Protein AF-A0A059FCW0-F1 (afdb_monomer)

Sequence (375 aa):
MVLSLSLTARAEMPAGTVSGFNQAVQSGDPVVIVAAAREMGATAIAHPEDPQAVAAAFEAANQLCLRGACADAVPMVTFLSQREESPPVSQAEFDVLKAFAIWSASEGDAAADDAFRAVLAANEAAQPSLLTVSAFEAFYVPATQTSDWDEITSRTGMAASHLKPVRDLVPDRWAIAELLSATADFNENRDFASYDKISDLAAWLRGKRRDEALKAPLRSLDYQAMAWRYALGAYFRSFENVSFSNVSRDGRFKYENEFDQAEERAEAILAEFPKTMSSEPPFCSGKVVKPPRPTYPSSAARRGYVGAVVLGVDFEDGEISNIEVLASIPDDTFASASVRGMKTFRWKFDEVQEEPGCTRTKKTAMIYPFEYVMR

Mean predicted aligned error: 7.22 Å

Organism: NCBI:txid1280952

Foldseek 3Di:
DDPPPPPDPQPAQPPCLVVCLVVQVVVVDLVSNLVSLLVQLVSLLVRVRHPCSLQSLVVSLQSCLLSLNNLSSQVSLVSNVPDPDHHPDDPLLSLQSNLLNQLSNVVPDPVSLVSNLVSLLVCLQPQDDSSNLSSLCVNLPVVVVDLQLVSNLSSLVSNLSSCVVVCVVVVLSNLVSQLSNLVSCCVPPVDCVSLLSLLQSLLLLVLSLQPVVSVVVSQLSNQASVFVNLQSVLQQQAAQPPPQEPDHHPHDPVCVVVVVVSNVNSVVSNVVHDHDDDPDAAAWDFDKDQQQDQDQPPVCSNHVHWTKWKWFFWFDQFATPDIDTSDIVPPPRRVVSRVVSVNPIGTDGDPDTPGPPHDRTGPRGDIDMDTGHHD

Structure (mmCIF, N/CA/C/O backbone):
data_AF-A0A059FCW0-F1
#
_entry.id   AF-A0A059FCW0-F1
#
loop_
_atom_site.group_PDB
_atom_site.id
_atom_site.type_symbol
_atom_site.label_atom_id
_atom_site.label_alt_id
_atom_site.label_comp_id
_atom_site.label_asym_id
_atom_site.label_entity_id
_atom_site.label_seq_id
_atom_site.pdbx_PDB_ins_code
_atom_site.Cartn_x
_atom_site.Cartn_y
_atom_site.Cartn_z
_atom_site.occupancy
_atom_site.B_iso_or_equiv
_atom_site.auth_seq_id
_atom_site.auth_comp_id
_atom_site.auth_asym_id
_atom_site.auth_atom_id
_atom_site.pdbx_PDB_model_num
ATOM 1 N N . MET A 1 1 ? -31.540 -0.651 67.654 1.00 36.47 1 MET A N 1
ATOM 2 C CA . MET A 1 1 ? -31.834 -0.708 66.209 1.00 36.47 1 MET A CA 1
ATOM 3 C C . MET A 1 1 ? -30.490 -0.645 65.502 1.00 36.47 1 MET A C 1
ATOM 5 O O . MET A 1 1 ? -29.909 0.425 65.416 1.00 36.47 1 MET A O 1
ATOM 9 N N . VAL A 1 2 ? -29.907 -1.804 65.192 1.00 32.84 2 VAL A N 1
ATOM 10 C CA . VAL A 1 2 ? -28.593 -1.889 64.539 1.00 32.84 2 VAL A CA 1
ATOM 11 C C . VAL A 1 2 ? -28.857 -1.856 63.039 1.00 32.84 2 VAL A C 1
ATOM 13 O O . VAL A 1 2 ? -29.499 -2.757 62.510 1.00 32.84 2 VAL A O 1
ATOM 16 N N . LEU A 1 3 ? -28.434 -0.776 62.385 1.00 36.59 3 LEU A N 1
ATOM 17 C CA . LEU A 1 3 ? -28.380 -0.678 60.931 1.00 36.59 3 LEU A CA 1
ATOM 18 C C . LEU A 1 3 ? -27.294 -1.642 60.443 1.00 36.59 3 LEU A C 1
ATOM 20 O O . LEU A 1 3 ? -26.105 -1.342 60.522 1.00 36.59 3 LEU A O 1
ATOM 24 N N . SER A 1 4 ? -27.705 -2.821 59.980 1.00 35.31 4 SER A N 1
ATOM 25 C CA . SER A 1 4 ? -26.858 -3.693 59.174 1.00 35.31 4 SER A CA 1
ATOM 26 C C . SER A 1 4 ? -26.594 -2.998 57.840 1.00 35.31 4 SER A C 1
ATOM 28 O O . SER A 1 4 ? -27.442 -2.999 56.953 1.00 35.31 4 SER A O 1
ATOM 30 N N . LEU A 1 5 ? -25.416 -2.386 57.715 1.00 40.06 5 LEU A N 1
ATOM 31 C CA . LEU A 1 5 ? -24.818 -2.041 56.429 1.00 40.06 5 LEU A CA 1
ATOM 32 C C . LEU A 1 5 ? -24.521 -3.353 55.699 1.00 40.06 5 LEU A C 1
ATOM 34 O O . LEU A 1 5 ? -23.510 -4.009 55.942 1.00 40.06 5 LEU A O 1
ATOM 38 N N . SER A 1 6 ? -25.446 -3.771 54.844 1.00 38.97 6 SER A N 1
ATOM 39 C CA . SER A 1 6 ? -25.208 -4.797 53.839 1.00 38.97 6 SER A CA 1
ATOM 40 C C . SER A 1 6 ? -24.152 -4.272 52.867 1.00 38.97 6 SER A C 1
ATOM 42 O O . SER A 1 6 ? -24.462 -3.476 51.983 1.00 38.97 6 SER A O 1
ATOM 44 N N . LEU A 1 7 ? -22.899 -4.693 53.057 1.00 42.34 7 LEU A N 1
ATOM 45 C CA . LEU A 1 7 ? -21.877 -4.664 52.014 1.00 42.34 7 LEU A CA 1
ATOM 46 C C . LEU A 1 7 ? -22.425 -5.477 50.838 1.00 42.34 7 LEU A C 1
ATOM 48 O O . LEU A 1 7 ? -22.523 -6.700 50.915 1.00 42.34 7 LEU A O 1
ATOM 52 N N . THR A 1 8 ? -22.844 -4.797 49.775 1.00 45.28 8 THR A N 1
ATOM 53 C CA . THR A 1 8 ? -23.119 -5.435 48.489 1.00 45.28 8 THR A CA 1
ATOM 54 C C . THR A 1 8 ? -21.842 -6.134 48.044 1.00 45.28 8 THR A C 1
ATOM 56 O O . THR A 1 8 ? -20.828 -5.475 47.809 1.00 45.28 8 THR A O 1
ATOM 59 N N . ALA A 1 9 ? -21.872 -7.466 47.985 1.00 48.12 9 ALA A N 1
ATOM 60 C CA . ALA A 1 9 ? -20.806 -8.248 47.380 1.00 48.12 9 ALA A CA 1
ATOM 61 C C . ALA A 1 9 ? -20.615 -7.747 45.940 1.00 48.12 9 ALA A C 1
ATOM 63 O O . ALA A 1 9 ? -21.549 -7.809 45.140 1.00 48.12 9 ALA A O 1
ATOM 64 N N . ARG A 1 10 ? -19.439 -7.187 45.637 1.00 61.56 10 ARG A N 1
ATOM 65 C CA . ARG A 1 10 ? -19.064 -6.840 44.264 1.00 61.56 10 ARG A CA 1
ATOM 66 C C . ARG A 1 10 ? -18.944 -8.143 43.483 1.00 61.56 10 ARG A C 1
ATOM 68 O O . ARG A 1 10 ? -18.293 -9.074 43.949 1.00 61.56 10 ARG A O 1
ATOM 75 N N . ALA A 1 11 ? -19.615 -8.226 42.340 1.00 73.00 11 ALA A N 1
ATOM 76 C CA . ALA A 1 11 ? -19.433 -9.341 41.425 1.00 73.00 11 ALA A CA 1
ATOM 77 C C . ALA A 1 11 ? -18.056 -9.181 40.766 1.00 73.00 11 ALA A C 1
ATOM 79 O O . ALA A 1 11 ? -17.891 -8.335 39.893 1.00 73.00 11 ALA A O 1
ATOM 80 N N . GLU A 1 12 ? -17.073 -9.938 41.246 1.00 85.62 12 GLU A N 1
ATOM 81 C CA . GLU A 1 12 ? -15.728 -9.989 40.666 1.00 85.62 12 GLU A CA 1
ATOM 82 C C . GLU A 1 12 ? -15.734 -10.870 39.411 1.00 85.62 12 GLU A C 1
ATOM 84 O O . GLU A 1 12 ? -16.428 -11.890 39.355 1.00 85.62 12 GLU A O 1
ATOM 89 N N . MET A 1 13 ? -14.948 -10.490 38.407 1.00 90.38 13 MET A N 1
ATOM 90 C CA . MET A 1 13 ? -14.672 -11.331 37.251 1.00 90.38 13 MET A CA 1
ATOM 91 C C . MET A 1 13 ? -14.039 -12.656 37.716 1.00 90.38 13 MET A C 1
ATOM 93 O O . MET A 1 13 ? -13.216 -12.661 38.637 1.00 90.38 13 MET A O 1
ATOM 97 N N . PRO A 1 14 ? -14.356 -13.796 37.070 1.00 92.19 14 PRO A N 1
ATOM 98 C CA . PRO A 1 14 ? -13.742 -15.079 37.378 1.00 92.19 14 PRO A CA 1
ATOM 99 C C . PRO A 1 14 ? -12.214 -15.002 37.427 1.00 92.19 14 PRO A C 1
ATOM 101 O O . PRO A 1 14 ? -11.558 -14.506 36.499 1.00 92.19 14 PRO A O 1
ATOM 104 N N . ALA A 1 15 ? -11.649 -15.542 38.509 1.00 84.94 15 ALA A N 1
ATOM 105 C CA . ALA A 1 15 ? -10.209 -15.628 38.689 1.00 84.94 15 ALA A CA 1
ATOM 106 C C . ALA A 1 15 ? -9.572 -16.352 37.494 1.00 84.94 15 ALA A C 1
ATOM 108 O O . ALA A 1 15 ? -9.984 -17.447 37.118 1.00 84.94 15 ALA A O 1
ATOM 109 N N . GLY A 1 16 ? -8.556 -15.728 36.903 1.00 87.69 16 GLY A N 1
ATOM 110 C CA . GLY A 1 16 ? -7.834 -16.280 35.761 1.00 87.69 16 GLY A CA 1
ATOM 111 C C . GLY A 1 16 ? -8.263 -15.752 34.390 1.00 87.69 16 GLY A C 1
ATOM 112 O O . GLY A 1 16 ? -7.542 -16.005 33.430 1.00 87.69 16 GLY A O 1
ATOM 113 N N . THR A 1 17 ? -9.344 -14.965 34.287 1.00 92.44 17 THR A N 1
ATOM 114 C CA . THR A 1 17 ? -9.797 -14.376 33.006 1.00 92.44 17 THR A CA 1
ATOM 115 C C . THR A 1 17 ? -8.676 -13.584 32.319 1.00 92.44 17 THR A C 1
ATOM 117 O O . THR A 1 17 ? -8.277 -13.890 31.196 1.00 92.44 17 THR A O 1
ATOM 120 N N . VAL A 1 18 ? -8.086 -12.615 33.030 1.00 91.81 18 VAL A N 1
ATOM 121 C CA . VAL A 1 18 ? -6.998 -11.775 32.495 1.00 91.81 18 VAL A CA 1
ATOM 122 C C . VAL A 1 18 ? -5.726 -12.586 32.238 1.00 91.81 18 VAL A C 1
ATOM 124 O O . VAL A 1 18 ? -5.052 -12.386 31.231 1.00 91.81 18 VAL A O 1
ATOM 127 N N . SER A 1 19 ? -5.381 -13.538 33.112 1.00 93.38 19 SER A N 1
ATOM 128 C CA . SER A 1 19 ? -4.183 -14.359 32.901 1.00 93.38 19 SER A CA 1
ATOM 129 C C . SER A 1 19 ? -4.329 -15.315 31.717 1.00 93.38 19 SER A C 1
ATOM 131 O O . SER A 1 19 ? -3.353 -15.531 31.006 1.00 93.38 19 SER A O 1
ATOM 133 N N . GLY A 1 20 ? -5.527 -15.862 31.487 1.00 94.06 20 GLY A N 1
ATOM 134 C CA . GLY A 1 20 ? -5.831 -16.706 30.331 1.00 94.06 20 GLY A CA 1
ATOM 135 C C . GLY A 1 20 ? -5.723 -15.922 29.026 1.00 94.06 20 GLY A C 1
ATOM 136 O O . GLY A 1 20 ? -5.062 -16.368 28.089 1.00 94.06 20 GLY A O 1
ATOM 137 N N . PHE A 1 21 ? -6.256 -14.700 29.000 1.00 96.31 21 PHE A N 1
ATOM 138 C CA . PHE A 1 21 ? -6.061 -13.788 27.876 1.00 96.31 21 PHE A CA 1
ATOM 139 C C . PHE A 1 21 ? -4.581 -13.451 27.640 1.00 96.31 21 PHE A C 1
ATOM 141 O O . PHE A 1 21 ? -4.096 -13.550 26.515 1.00 96.31 21 PHE A O 1
ATOM 148 N N . ASN A 1 22 ? -3.820 -13.135 28.690 1.00 95.31 22 ASN A N 1
ATOM 149 C CA . ASN A 1 22 ? -2.388 -12.852 28.557 1.00 95.31 22 ASN A CA 1
ATOM 150 C C . ASN A 1 22 ? -1.599 -14.060 28.024 1.00 95.31 22 ASN A C 1
ATOM 152 O O . ASN A 1 22 ? -0.684 -13.882 27.222 1.00 95.31 22 ASN A O 1
ATOM 156 N N . GLN A 1 23 ? -1.959 -15.286 28.418 1.00 96.69 23 GLN A N 1
ATOM 157 C CA . GLN A 1 23 ? -1.376 -16.510 27.852 1.00 96.69 23 GLN A CA 1
ATOM 158 C C . GLN A 1 23 ? -1.7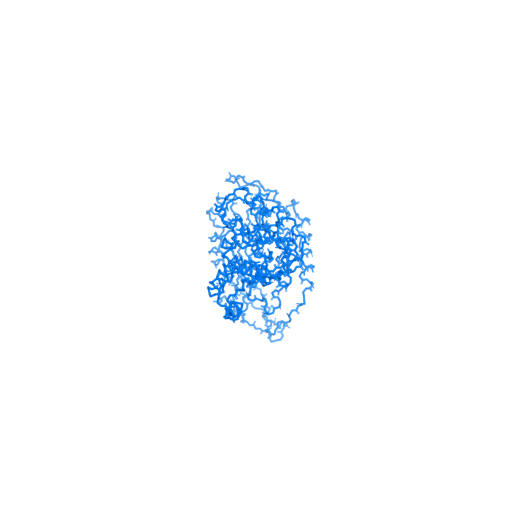13 -16.664 26.365 1.00 96.69 23 GLN A C 1
ATOM 160 O O . GLN A 1 23 ? -0.840 -17.022 25.574 1.00 96.69 23 GLN A O 1
ATOM 165 N N . ALA A 1 24 ? -2.946 -16.341 25.964 1.00 96.50 24 ALA A N 1
ATOM 166 C CA . ALA A 1 24 ? -3.329 -16.318 24.557 1.00 96.50 24 ALA A CA 1
ATOM 167 C C . ALA A 1 24 ? -2.489 -15.301 23.769 1.00 96.50 24 ALA A C 1
ATOM 169 O O . ALA A 1 24 ? -1.920 -15.655 22.739 1.00 96.50 24 ALA A O 1
ATOM 170 N N . VAL A 1 25 ? -2.322 -14.073 24.274 1.00 94.94 25 VAL A N 1
ATOM 171 C CA . VAL A 1 25 ? -1.471 -13.046 23.642 1.00 94.94 25 VAL A CA 1
ATOM 172 C C . VAL A 1 25 ? -0.020 -13.517 23.521 1.00 94.94 25 VAL A C 1
ATOM 174 O O . VAL A 1 25 ? 0.582 -13.371 22.459 1.00 94.94 25 VAL A O 1
ATOM 177 N N . GLN A 1 26 ? 0.525 -14.151 24.562 1.00 95.50 26 GLN A N 1
ATOM 178 C CA . GLN A 1 26 ? 1.883 -14.709 24.553 1.00 95.50 26 GLN A CA 1
ATOM 179 C C . GLN A 1 26 ? 2.070 -15.855 23.552 1.00 95.50 26 GLN A C 1
ATOM 181 O O . GLN A 1 26 ? 3.187 -16.065 23.085 1.00 95.50 26 GLN A O 1
ATOM 186 N N . SER A 1 27 ? 1.005 -16.586 23.208 1.00 95.25 27 SER A N 1
ATOM 187 C CA . SER A 1 27 ? 1.077 -17.649 22.198 1.00 95.25 27 SER A CA 1
ATOM 188 C C . SER A 1 27 ? 1.350 -17.115 20.788 1.00 95.25 27 SER A C 1
ATOM 190 O O . SER A 1 27 ? 1.879 -17.841 19.951 1.00 95.25 27 SER A O 1
ATOM 192 N N . GLY A 1 28 ? 0.977 -15.858 20.518 1.00 93.75 28 GLY A N 1
ATOM 193 C CA . GLY A 1 28 ? 1.067 -15.245 19.194 1.00 93.75 28 GLY A CA 1
ATOM 194 C C . GLY A 1 28 ? 0.069 -15.786 18.162 1.00 93.75 28 GLY A C 1
ATOM 195 O O . GLY A 1 28 ? 0.063 -15.287 17.040 1.00 93.75 28 GLY A O 1
ATOM 196 N N . ASP A 1 29 ? -0.781 -16.760 18.508 1.00 96.44 29 ASP A N 1
ATOM 197 C CA . ASP A 1 29 ? -1.768 -17.340 17.593 1.00 96.44 29 ASP A CA 1
ATOM 198 C C . ASP A 1 29 ? -2.999 -16.417 17.466 1.00 96.44 29 ASP A C 1
ATOM 200 O O . ASP A 1 29 ? -3.739 -16.237 18.442 1.00 96.44 29 ASP A O 1
ATOM 204 N N . PRO A 1 30 ? -3.270 -15.835 16.277 1.00 94.88 30 PRO A N 1
ATOM 205 C CA . PRO A 1 30 ? -4.391 -14.918 16.094 1.00 94.88 30 PRO A CA 1
ATOM 206 C C . PRO A 1 30 ? -5.750 -15.531 16.443 1.00 94.88 30 PRO A C 1
ATOM 208 O O . PRO A 1 30 ? -6.605 -14.830 16.982 1.00 94.88 30 PRO A O 1
ATOM 211 N N . VAL A 1 31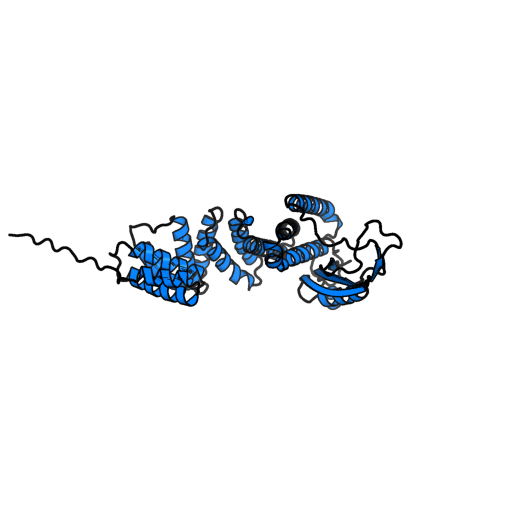 ? -5.954 -16.825 16.177 1.00 96.75 31 VAL A N 1
ATOM 212 C CA . VAL A 1 31 ? -7.230 -17.512 16.424 1.00 96.75 31 VAL A CA 1
ATOM 213 C C . VAL A 1 31 ? -7.462 -17.671 17.923 1.00 96.75 31 VAL A C 1
ATOM 215 O O . VAL A 1 31 ? -8.554 -17.379 18.416 1.00 96.75 31 VAL A O 1
ATOM 218 N N . VAL A 1 32 ? -6.424 -18.080 18.656 1.00 97.69 32 VAL A N 1
ATOM 219 C CA . VAL A 1 32 ? -6.479 -18.238 20.117 1.00 97.69 32 VAL A CA 1
ATOM 220 C C . VAL A 1 32 ? -6.700 -16.885 20.792 1.00 97.69 32 VAL A C 1
ATOM 222 O O . VAL A 1 32 ? -7.528 -16.777 21.696 1.00 97.69 32 VAL A O 1
ATOM 225 N N . ILE A 1 33 ? -6.024 -15.833 20.320 1.00 97.94 33 ILE A N 1
ATOM 226 C CA . ILE A 1 33 ? -6.184 -14.477 20.859 1.00 97.94 33 ILE A CA 1
ATOM 227 C C . ILE A 1 33 ? -7.598 -13.952 20.625 1.00 97.94 33 ILE A C 1
ATOM 229 O O . ILE A 1 33 ? -8.202 -13.417 21.549 1.00 97.94 33 ILE A O 1
ATOM 233 N N . VAL A 1 34 ? -8.151 -14.122 19.421 1.00 98.12 34 VAL A N 1
ATOM 234 C CA . VAL A 1 34 ? -9.523 -13.695 19.111 1.00 98.12 34 VAL A CA 1
ATOM 235 C C . VAL A 1 34 ? -10.537 -14.422 19.999 1.00 98.12 34 VAL A C 1
ATOM 237 O O . VAL A 1 34 ? -11.437 -13.785 20.542 1.00 98.12 34 VAL A O 1
ATOM 240 N N . ALA A 1 35 ? -10.387 -15.736 20.198 1.00 98.06 35 ALA A N 1
ATOM 241 C CA . ALA A 1 35 ? -11.266 -16.494 21.087 1.00 98.06 35 ALA A CA 1
ATOM 242 C C . ALA A 1 35 ? -11.190 -15.990 22.540 1.00 98.06 35 ALA A C 1
ATOM 244 O O . ALA A 1 35 ? -12.226 -15.706 23.144 1.00 98.06 35 ALA A O 1
ATOM 245 N N . ALA A 1 36 ? -9.977 -15.799 23.066 1.00 98.12 36 ALA A N 1
ATOM 246 C CA . ALA A 1 36 ? -9.765 -15.290 24.419 1.00 98.12 36 ALA A CA 1
ATOM 247 C C . ALA A 1 36 ? -10.260 -13.843 24.592 1.00 98.12 36 ALA A C 1
ATOM 249 O O . ALA A 1 36 ? -10.803 -13.498 25.639 1.00 98.12 36 ALA A O 1
ATOM 250 N N . ALA A 1 37 ? -10.119 -12.995 23.568 1.00 98.31 37 ALA A N 1
ATOM 251 C CA . ALA A 1 37 ? -10.634 -11.628 23.575 1.00 98.31 37 ALA A CA 1
ATOM 252 C C . ALA A 1 37 ? -12.167 -11.608 23.674 1.00 98.31 37 ALA A C 1
ATOM 254 O O . ALA A 1 37 ? -12.718 -10.875 24.493 1.00 98.31 37 ALA A O 1
ATOM 255 N N . ARG A 1 38 ? -12.868 -12.457 22.904 1.00 98.50 38 ARG A N 1
ATOM 256 C CA . ARG A 1 38 ? -14.334 -12.593 22.997 1.00 98.50 38 ARG A CA 1
ATOM 257 C C . ARG A 1 38 ? -14.770 -13.004 24.402 1.00 98.50 38 ARG A C 1
ATOM 259 O O . ARG A 1 38 ? -15.684 -12.399 24.956 1.00 98.50 38 ARG A O 1
ATOM 266 N N . GLU A 1 39 ? -14.104 -14.002 24.981 1.00 98.00 39 GLU A N 1
ATOM 267 C CA . GLU A 1 39 ? -14.403 -14.492 26.330 1.00 98.00 39 GLU A CA 1
ATOM 268 C C . GLU A 1 39 ? -14.152 -13.421 27.398 1.00 98.00 39 GLU A C 1
ATOM 270 O O . GLU A 1 39 ? -15.031 -13.151 28.220 1.00 98.00 39 GLU A O 1
ATOM 275 N N . MET A 1 40 ? -12.991 -12.759 27.361 1.00 98.19 40 MET A N 1
ATOM 276 C CA . MET A 1 40 ? -12.647 -11.695 28.304 1.00 98.19 40 MET A CA 1
ATOM 277 C C . MET A 1 40 ? -13.617 -10.515 28.202 1.00 98.19 40 MET A C 1
ATOM 279 O O . MET A 1 40 ? -14.106 -10.040 29.226 1.00 98.19 40 MET A O 1
ATOM 283 N N . GLY A 1 41 ? -13.944 -10.071 26.986 1.00 97.75 41 GLY A N 1
ATOM 284 C CA . GLY A 1 41 ? -14.883 -8.974 26.767 1.00 97.75 41 GLY A CA 1
ATOM 285 C C . GLY A 1 41 ? -16.301 -9.310 27.234 1.00 97.75 41 GLY A C 1
ATOM 286 O O . GLY A 1 41 ? -16.918 -8.513 27.937 1.00 97.75 41 GLY A O 1
ATOM 287 N N . ALA A 1 42 ? -16.805 -10.510 26.927 1.00 98.00 42 ALA A N 1
ATOM 288 C CA . ALA A 1 42 ? -18.105 -10.969 27.423 1.00 98.00 42 ALA A CA 1
ATOM 289 C C . ALA A 1 42 ? -18.136 -11.051 28.958 1.00 98.00 42 ALA A C 1
ATOM 291 O O . ALA A 1 42 ? -19.113 -10.650 29.592 1.00 98.00 42 ALA A O 1
ATOM 292 N N . THR A 1 43 ? -17.042 -11.518 29.561 1.00 97.56 43 THR A N 1
ATOM 293 C CA . THR A 1 43 ? -16.894 -11.609 31.016 1.00 97.56 43 THR A CA 1
ATOM 294 C C . THR A 1 43 ? -16.883 -10.231 31.671 1.00 97.56 43 THR A C 1
ATOM 296 O O . THR A 1 43 ? -17.573 -10.035 32.670 1.00 97.56 43 THR A O 1
ATOM 299 N N . ALA A 1 44 ? -16.162 -9.270 31.091 1.00 96.44 44 ALA A N 1
ATOM 300 C CA . ALA A 1 44 ? -16.122 -7.891 31.562 1.00 96.44 44 ALA A CA 1
ATOM 301 C C . ALA A 1 44 ? -17.509 -7.227 31.529 1.00 96.44 44 ALA A C 1
ATOM 303 O O . ALA A 1 44 ? -17.923 -6.607 32.505 1.00 96.44 44 ALA A O 1
ATOM 304 N N . ILE A 1 45 ? -18.270 -7.428 30.447 1.00 96.62 45 ILE A N 1
ATOM 305 C CA . ILE A 1 45 ? -19.648 -6.924 30.319 1.00 96.62 45 ILE A CA 1
ATOM 306 C C . ILE A 1 45 ? -20.571 -7.548 31.378 1.00 96.62 45 ILE A C 1
ATOM 308 O O . ILE A 1 45 ? -21.438 -6.866 31.923 1.00 96.62 45 ILE A O 1
ATOM 312 N N . ALA A 1 46 ? -20.389 -8.836 31.688 1.00 96.75 46 ALA A N 1
ATOM 313 C CA . ALA A 1 46 ? -21.185 -9.540 32.692 1.00 96.75 46 ALA A CA 1
ATOM 314 C C . ALA A 1 46 ? -20.855 -9.136 34.144 1.00 96.75 46 ALA A C 1
ATOM 316 O O . ALA A 1 46 ? -21.681 -9.353 35.031 1.00 96.75 46 ALA A O 1
ATOM 317 N N . HIS A 1 47 ? -19.684 -8.536 34.391 1.00 95.50 47 HIS A N 1
ATOM 318 C CA . HIS A 1 47 ? -19.205 -8.144 35.723 1.00 95.50 47 HIS A CA 1
ATOM 319 C C . HIS A 1 47 ? -18.832 -6.649 35.757 1.00 95.50 47 HIS A C 1
ATOM 321 O O . HIS A 1 47 ? -17.685 -6.299 36.022 1.00 95.50 47 HIS A O 1
ATOM 327 N N . PRO A 1 48 ? -19.790 -5.733 35.511 1.00 93.62 48 PRO A N 1
ATOM 328 C CA . PRO A 1 48 ? -19.509 -4.307 35.306 1.00 93.62 48 PRO A CA 1
ATOM 329 C C . PRO A 1 48 ? -19.017 -3.566 36.563 1.00 93.62 48 PRO A C 1
ATOM 331 O O . PRO A 1 48 ? -18.545 -2.433 36.471 1.00 93.62 48 PRO A O 1
ATOM 334 N N . GLU A 1 49 ? -19.167 -4.174 37.741 1.00 92.00 49 GLU A N 1
ATOM 335 C CA . GLU A 1 49 ? -18.709 -3.637 39.029 1.00 92.00 49 GLU A CA 1
ATOM 336 C C . GLU A 1 49 ? -17.264 -4.043 39.362 1.00 92.00 49 GLU A C 1
ATOM 338 O O . GLU A 1 49 ? -16.705 -3.563 40.354 1.00 92.00 49 GLU A O 1
ATOM 343 N N . ASP A 1 50 ? -16.662 -4.935 38.566 1.00 91.56 50 ASP A N 1
ATOM 344 C CA . ASP A 1 50 ? -15.264 -5.313 38.726 1.00 91.56 50 ASP A CA 1
ATOM 345 C C . ASP A 1 50 ? -14.349 -4.139 38.318 1.00 91.56 50 ASP A C 1
ATOM 347 O O . ASP A 1 50 ? -14.518 -3.588 37.224 1.00 91.56 50 ASP A O 1
ATOM 351 N N . PRO A 1 51 ? -13.354 -3.758 39.144 1.00 89.25 51 PRO A N 1
ATOM 352 C CA . PRO A 1 51 ? -12.410 -2.686 38.819 1.00 89.25 51 PRO A CA 1
ATOM 353 C C . PRO A 1 51 ? -11.619 -2.883 37.515 1.00 89.25 51 PRO A C 1
ATOM 355 O O . PRO A 1 51 ? -11.055 -1.929 36.991 1.00 89.25 51 PRO A O 1
ATOM 358 N N . GLN A 1 52 ? -11.522 -4.111 37.002 1.00 90.50 52 GLN A N 1
ATOM 359 C CA . GLN A 1 52 ? -10.819 -4.440 35.763 1.00 90.50 52 GLN A CA 1
ATOM 360 C C . GLN A 1 52 ? -11.744 -4.503 34.545 1.00 90.50 52 GLN A C 1
ATOM 362 O O . GLN A 1 52 ? -11.238 -4.577 33.427 1.00 90.50 52 GLN A O 1
ATOM 367 N N . ALA A 1 53 ? -13.070 -4.446 34.715 1.00 93.56 53 ALA A N 1
ATOM 368 C CA . ALA A 1 53 ? -14.018 -4.651 33.620 1.00 93.56 53 ALA A CA 1
ATOM 369 C C . ALA A 1 53 ? -13.827 -3.649 32.470 1.00 93.56 53 ALA A C 1
ATOM 371 O O . ALA A 1 53 ? -13.828 -4.039 31.305 1.00 93.56 53 ALA A O 1
ATOM 372 N N . VAL A 1 54 ? -13.605 -2.365 32.774 1.00 93.88 54 VAL A N 1
ATOM 373 C CA . VAL A 1 54 ? -13.386 -1.326 31.749 1.00 93.88 54 VAL A CA 1
ATOM 374 C C . VAL A 1 54 ? -12.102 -1.599 30.962 1.00 93.88 54 VAL A C 1
ATOM 376 O O . VAL A 1 54 ? -12.126 -1.648 29.733 1.00 93.88 54 VAL A O 1
ATOM 379 N N . ALA A 1 55 ? -10.987 -1.847 31.651 1.00 92.88 55 ALA A N 1
ATOM 380 C CA . ALA A 1 55 ? -9.715 -2.148 30.997 1.00 92.88 55 ALA A CA 1
ATOM 381 C C . ALA A 1 55 ? -9.774 -3.458 30.187 1.00 92.88 55 ALA A C 1
ATOM 383 O O . ALA A 1 55 ? -9.287 -3.505 29.059 1.00 92.88 55 ALA A O 1
ATOM 384 N N . ALA A 1 56 ? -10.415 -4.499 30.724 1.00 95.38 56 ALA A N 1
ATOM 385 C CA . ALA A 1 56 ? -10.580 -5.789 30.062 1.00 95.38 56 ALA A CA 1
ATOM 386 C C . ALA A 1 56 ? -11.467 -5.687 28.812 1.00 95.38 56 ALA A C 1
ATOM 388 O O . ALA A 1 56 ? -11.116 -6.229 27.767 1.00 95.38 56 ALA A O 1
ATOM 389 N N . ALA A 1 57 ? -12.586 -4.960 28.880 1.00 96.94 57 ALA A N 1
ATOM 390 C CA . ALA A 1 57 ? -13.443 -4.735 27.718 1.00 96.94 57 ALA A CA 1
ATOM 391 C C . ALA A 1 57 ? -12.721 -3.933 26.626 1.00 96.94 57 ALA A C 1
ATOM 393 O O . ALA A 1 57 ? -12.842 -4.265 25.447 1.00 96.94 57 ALA A O 1
ATOM 394 N N . PHE A 1 58 ? -11.946 -2.912 27.009 1.00 96.06 58 PHE A N 1
ATOM 395 C CA . PHE A 1 58 ? -11.145 -2.133 26.066 1.00 96.06 58 PHE A CA 1
ATOM 396 C C . PHE A 1 58 ? -10.092 -2.999 25.370 1.00 96.06 58 PHE A C 1
ATOM 398 O O . PHE A 1 58 ? -10.028 -3.027 24.142 1.00 96.06 58 PHE A O 1
ATOM 405 N N . GLU A 1 59 ? -9.301 -3.743 26.140 1.00 95.75 59 GLU A N 1
ATOM 406 C CA . GLU A 1 59 ? -8.223 -4.567 25.596 1.00 95.75 59 GLU A CA 1
ATOM 407 C C . GLU A 1 59 ? -8.765 -5.689 24.698 1.00 95.75 59 GLU A C 1
ATOM 409 O O . GLU A 1 59 ? -8.234 -5.936 23.614 1.00 95.75 59 GLU A O 1
ATOM 414 N N . ALA A 1 60 ? -9.876 -6.320 25.094 1.00 97.94 60 ALA A N 1
ATOM 415 C CA . ALA A 1 60 ? -10.574 -7.298 24.268 1.00 97.94 60 ALA A CA 1
ATOM 416 C C . ALA A 1 60 ? -11.028 -6.697 22.927 1.00 97.94 60 ALA A C 1
ATOM 418 O O . ALA A 1 60 ? -10.728 -7.257 21.870 1.00 97.94 60 ALA A O 1
ATOM 419 N N . ALA A 1 61 ? -11.698 -5.541 22.958 1.00 98.19 61 ALA A N 1
ATOM 420 C CA . ALA A 1 61 ? -12.153 -4.842 21.759 1.00 98.19 61 ALA A CA 1
ATOM 421 C C . ALA A 1 61 ? -10.984 -4.475 20.834 1.00 98.19 61 ALA A C 1
ATOM 423 O O . ALA A 1 61 ? -11.034 -4.731 19.629 1.00 98.19 61 ALA A O 1
ATOM 424 N N . ASN A 1 62 ? -9.905 -3.934 21.404 1.00 97.00 62 ASN A N 1
ATOM 425 C CA . ASN A 1 62 ? -8.705 -3.561 20.668 1.00 97.00 62 ASN A CA 1
ATOM 426 C C . ASN A 1 62 ? -8.075 -4.777 19.967 1.00 97.00 62 ASN A C 1
ATOM 428 O O . ASN A 1 62 ? -7.845 -4.746 18.757 1.00 97.00 62 ASN A O 1
ATOM 432 N N . GLN A 1 63 ? -7.863 -5.892 20.678 1.00 97.25 63 GLN A N 1
ATOM 433 C CA . GLN A 1 63 ? -7.264 -7.084 20.067 1.00 97.25 63 GLN A CA 1
ATOM 434 C C . GLN A 1 63 ? -8.146 -7.723 18.984 1.00 97.25 63 GLN A C 1
ATOM 436 O O . GLN A 1 63 ? -7.592 -8.280 18.029 1.00 97.25 63 GLN A O 1
ATOM 441 N N . LEU A 1 64 ? -9.478 -7.642 19.105 1.00 98.31 64 LEU A N 1
ATOM 442 C CA . LEU A 1 64 ? -10.408 -8.082 18.060 1.00 98.31 64 LEU A CA 1
ATOM 443 C C . LEU A 1 64 ? -10.239 -7.254 16.784 1.00 98.31 64 LEU A C 1
ATOM 445 O O . LEU A 1 64 ? -10.103 -7.820 15.697 1.00 98.31 64 LEU A O 1
ATOM 449 N N . CYS A 1 65 ? -10.172 -5.928 16.912 1.00 97.75 65 CYS A N 1
ATOM 450 C CA . CYS A 1 65 ? -9.997 -5.040 15.766 1.00 97.75 65 CYS A CA 1
ATOM 451 C C . CYS A 1 65 ? -8.634 -5.204 15.088 1.00 97.75 65 CYS A C 1
ATOM 453 O O . CYS A 1 65 ? -8.576 -5.335 13.866 1.00 97.75 65 CYS A O 1
ATOM 455 N N . LEU A 1 66 ? -7.554 -5.338 15.864 1.00 96.38 66 LEU A N 1
ATOM 456 C CA . LEU A 1 66 ? -6.203 -5.598 15.343 1.00 96.38 66 LEU A CA 1
ATOM 457 C C . LEU A 1 66 ? -6.071 -6.931 14.576 1.00 96.38 66 LEU A C 1
ATOM 459 O O . LEU A 1 66 ? -5.075 -7.146 13.890 1.00 96.38 66 LEU A O 1
ATOM 463 N N . ARG A 1 67 ? -7.041 -7.848 14.701 1.00 95.62 67 ARG A N 1
ATOM 464 C CA . ARG A 1 67 ? -7.024 -9.188 14.077 1.00 95.62 67 ARG A CA 1
ATOM 465 C C . ARG A 1 67 ? -8.151 -9.415 13.076 1.00 95.62 67 ARG A C 1
ATOM 467 O O . ARG A 1 67 ? -8.436 -10.558 12.730 1.00 95.62 67 ARG A O 1
ATOM 474 N N . GLY A 1 68 ? -8.800 -8.348 12.613 1.00 94.19 68 GLY A N 1
ATOM 475 C CA . GLY A 1 68 ? -9.857 -8.446 11.602 1.00 94.19 68 GLY A CA 1
ATOM 476 C C . GLY A 1 68 ? -11.178 -9.031 12.113 1.00 94.19 68 GLY A C 1
ATOM 477 O O . GLY A 1 68 ? -12.047 -9.348 11.310 1.00 94.19 68 GLY A O 1
ATOM 478 N N . ALA A 1 69 ? -11.363 -9.147 13.431 1.00 97.06 69 ALA A N 1
ATOM 479 C CA . ALA A 1 69 ? -12.618 -9.549 14.071 1.00 97.06 69 ALA A CA 1
ATOM 480 C C . ALA A 1 69 ? -13.352 -8.339 14.687 1.00 97.06 69 ALA A C 1
ATOM 482 O O . ALA A 1 69 ? -14.056 -8.469 15.684 1.00 97.06 69 ALA A O 1
ATOM 483 N N . CYS A 1 70 ? -13.161 -7.140 14.124 1.00 97.62 70 CYS A N 1
ATOM 484 C CA . CYS A 1 70 ? -13.577 -5.878 14.745 1.00 97.62 70 CYS A CA 1
ATOM 485 C C . CYS A 1 70 ? -15.100 -5.750 14.933 1.00 97.62 70 CYS A C 1
ATOM 487 O O . CYS A 1 70 ? -15.546 -5.118 15.886 1.00 97.62 70 CYS A O 1
ATOM 489 N N . ALA A 1 71 ? -15.906 -6.404 14.090 1.00 97.62 71 ALA A N 1
ATOM 490 C CA . ALA A 1 71 ? -17.359 -6.451 14.262 1.00 97.62 71 ALA A CA 1
ATOM 491 C C . ALA A 1 71 ? -17.775 -7.057 15.622 1.00 97.62 71 ALA A C 1
ATOM 493 O O . ALA A 1 71 ? -18.740 -6.609 16.240 1.00 97.62 71 ALA A O 1
ATOM 494 N N . ASP A 1 72 ? -16.999 -8.009 16.151 1.00 98.25 72 ASP A N 1
ATOM 495 C CA . ASP A 1 72 ? -17.272 -8.644 17.447 1.00 98.25 72 ASP A CA 1
ATOM 496 C C . ASP A 1 72 ? -16.978 -7.721 18.641 1.00 98.25 72 ASP A C 1
ATOM 498 O O . ASP A 1 72 ? -17.356 -8.030 19.772 1.00 98.25 72 ASP A O 1
ATOM 502 N N . ALA A 1 73 ? -16.310 -6.586 18.416 1.00 98.31 73 ALA A N 1
ATOM 503 C CA . ALA A 1 73 ? -16.009 -5.608 19.454 1.00 98.31 73 ALA A CA 1
ATOM 504 C C . ALA A 1 73 ? -17.203 -4.688 19.776 1.00 98.31 73 ALA A C 1
ATOM 506 O O . ALA A 1 73 ? -17.168 -3.984 20.788 1.00 98.31 73 ALA A O 1
ATOM 507 N N . VAL A 1 74 ? -18.279 -4.702 18.972 1.00 98.38 74 VAL A N 1
ATOM 508 C CA . VAL A 1 74 ? -19.458 -3.829 19.150 1.00 98.38 74 VAL A CA 1
ATOM 509 C C . VAL A 1 74 ? -20.050 -3.884 20.570 1.00 98.38 74 VAL A C 1
ATOM 511 O O . VAL A 1 74 ? -20.264 -2.815 21.155 1.00 98.38 74 VAL A O 1
ATOM 514 N N . PRO A 1 75 ? -20.280 -5.062 21.191 1.00 98.44 75 PRO A N 1
ATOM 515 C CA . PRO A 1 75 ? -20.797 -5.125 22.559 1.00 98.44 75 PRO A CA 1
ATOM 516 C C . PRO A 1 75 ? -19.872 -4.447 23.577 1.00 98.44 75 PRO A C 1
ATOM 518 O O . PRO A 1 75 ? -20.343 -3.794 24.505 1.00 98.44 75 PRO A O 1
ATOM 521 N N . MET A 1 76 ? -18.556 -4.552 23.382 1.00 98.19 76 MET A N 1
ATOM 522 C CA . MET A 1 76 ? -17.545 -4.015 24.294 1.00 98.19 76 MET A CA 1
ATOM 523 C C . MET A 1 76 ? -17.452 -2.493 24.181 1.00 98.19 76 MET A C 1
ATOM 525 O O . MET A 1 76 ? -17.494 -1.806 25.196 1.00 98.19 76 MET A O 1
ATOM 529 N N . VAL A 1 77 ? -17.419 -1.936 22.966 1.00 97.25 77 VAL A N 1
ATOM 530 C CA . VAL A 1 77 ? -17.413 -0.470 22.782 1.00 97.25 77 VAL A CA 1
ATOM 531 C C . VAL A 1 77 ? -18.744 0.170 23.190 1.00 97.25 77 VAL A C 1
ATOM 533 O O . VAL A 1 77 ? -18.768 1.317 23.643 1.00 97.25 77 VAL A O 1
ATOM 536 N N . THR A 1 78 ? -19.849 -0.578 23.094 1.00 97.31 78 THR A N 1
ATOM 537 C CA . THR A 1 78 ? -21.158 -0.160 23.615 1.00 97.31 78 THR A CA 1
ATOM 538 C C . THR A 1 78 ? -21.144 -0.111 25.139 1.00 97.31 78 THR A C 1
ATOM 540 O O . THR A 1 78 ? -21.542 0.902 25.709 1.00 97.31 78 THR A O 1
ATOM 543 N N . PHE A 1 79 ? -20.633 -1.161 25.790 1.00 96.62 79 PHE A N 1
ATOM 544 C CA . PHE A 1 79 ? -20.440 -1.196 27.238 1.00 96.62 79 PHE A CA 1
ATOM 545 C C . PHE A 1 79 ? -19.568 -0.030 27.716 1.00 96.62 79 PHE A C 1
ATOM 547 O O . PHE A 1 79 ? -19.991 0.729 28.581 1.00 96.62 79 PHE A O 1
ATOM 554 N N . LEU A 1 80 ? -18.403 0.176 27.097 1.00 95.81 80 LEU A N 1
ATOM 555 C CA . LEU A 1 80 ? -17.476 1.258 27.442 1.00 95.81 80 LEU A CA 1
ATOM 556 C C . LEU A 1 80 ? -18.104 2.649 27.278 1.00 95.81 80 LEU A C 1
ATOM 558 O O . LEU A 1 80 ? -17.913 3.507 28.131 1.00 95.81 80 LEU A O 1
ATOM 562 N N . SER A 1 81 ? -18.913 2.863 26.234 1.00 93.81 81 SER A N 1
ATOM 563 C CA . SER A 1 81 ? -19.590 4.150 25.993 1.00 93.81 81 SER A CA 1
ATOM 564 C C . SER A 1 81 ? -20.617 4.527 27.071 1.00 93.81 81 SER A C 1
ATOM 566 O O . SER A 1 81 ? -21.054 5.674 27.110 1.00 93.81 81 SER A O 1
ATOM 568 N N . GLN A 1 82 ? -21.053 3.574 27.897 1.00 93.00 82 GLN A N 1
ATOM 569 C CA . GLN A 1 82 ? -22.048 3.785 28.955 1.00 93.00 82 GLN A CA 1
ATOM 570 C C . GLN A 1 82 ? -21.408 4.008 30.334 1.00 93.00 82 GLN A C 1
ATOM 572 O O . GLN A 1 82 ? -22.125 4.210 31.314 1.00 93.00 82 GLN A O 1
ATOM 577 N N . ARG A 1 83 ? -20.076 3.941 30.433 1.00 88.75 83 ARG A N 1
ATOM 578 C CA . ARG A 1 83 ? -19.337 4.076 31.691 1.00 88.75 83 ARG A CA 1
ATOM 579 C C . ARG A 1 83 ? -18.910 5.522 31.916 1.00 88.75 83 ARG A C 1
ATOM 581 O O . ARG A 1 83 ? -18.525 6.218 30.985 1.00 88.75 83 ARG A O 1
ATOM 588 N N . GLU A 1 84 ? -18.946 5.950 33.176 1.00 83.31 84 GLU A N 1
ATOM 589 C CA . GLU A 1 84 ? -18.338 7.222 33.598 1.00 83.31 84 GLU A CA 1
ATOM 590 C C . GLU A 1 84 ? -16.809 7.122 33.682 1.00 83.31 84 GLU A C 1
ATOM 592 O O . GLU A 1 84 ? -16.099 8.108 33.502 1.00 83.31 84 GLU A O 1
ATOM 597 N N . GLU A 1 85 ? -16.299 5.921 33.957 1.00 81.44 85 GLU A N 1
ATOM 598 C CA . GLU A 1 85 ? -14.871 5.635 33.987 1.00 81.44 85 GLU A CA 1
ATOM 599 C C . GLU A 1 85 ? -14.305 5.611 32.564 1.00 81.44 85 GLU A C 1
ATOM 601 O O . GLU A 1 85 ? -14.731 4.813 31.726 1.00 81.44 85 GLU A O 1
ATOM 606 N N . SER A 1 86 ? -13.335 6.486 32.299 1.00 77.25 86 SER A N 1
ATOM 607 C CA . SER A 1 86 ? -12.631 6.514 31.020 1.00 77.25 86 SER A CA 1
ATOM 608 C C . SER A 1 86 ? -11.814 5.233 30.809 1.00 77.25 86 SER A C 1
ATOM 610 O O . SER A 1 86 ? -11.154 4.771 31.744 1.00 77.25 86 SER A O 1
ATOM 612 N N . PRO A 1 87 ? -11.783 4.682 29.582 1.00 78.69 87 PRO A N 1
ATOM 613 C CA . PRO A 1 87 ? -10.846 3.618 29.245 1.00 78.69 87 PRO A CA 1
ATOM 614 C C . PRO A 1 87 ? -9.391 4.098 29.414 1.00 78.69 87 PRO A C 1
ATOM 616 O O . PRO A 1 87 ? -9.136 5.305 29.412 1.00 78.69 87 PRO A O 1
ATOM 619 N N . PRO A 1 88 ? -8.413 3.180 29.531 1.00 82.19 88 PRO A N 1
ATOM 620 C CA . PRO A 1 88 ? -7.005 3.513 29.771 1.00 82.19 88 PRO A CA 1
ATOM 621 C C . PRO A 1 88 ? -6.281 4.076 28.527 1.00 82.19 88 PRO A C 1
ATOM 623 O O . PRO A 1 88 ? -5.105 3.797 28.311 1.00 82.19 88 PRO A O 1
ATOM 626 N N . VAL A 1 89 ? -6.975 4.859 27.698 1.00 86.25 89 VAL A N 1
ATOM 627 C CA . VAL A 1 89 ? -6.475 5.476 26.462 1.00 86.25 89 VAL A CA 1
ATOM 628 C C . VAL A 1 89 ? -7.046 6.880 26.279 1.00 86.25 89 VAL A C 1
ATOM 630 O O . VAL A 1 89 ? -7.947 7.306 27.000 1.00 86.25 89 VAL A O 1
ATOM 633 N N . SER A 1 90 ? -6.520 7.619 25.300 1.00 88.44 90 SER A N 1
ATOM 634 C CA . SER A 1 90 ? -7.095 8.913 24.928 1.00 88.44 90 SER A CA 1
ATOM 635 C C . SER A 1 90 ? -8.518 8.754 24.375 1.00 88.44 90 SER A C 1
ATOM 637 O O . SER A 1 90 ? -8.842 7.742 23.753 1.00 88.44 90 SER A O 1
ATOM 639 N N . GLN A 1 91 ? -9.357 9.782 24.547 1.00 89.06 91 GLN A N 1
ATOM 640 C CA . GLN A 1 91 ? -10.706 9.789 23.971 1.00 89.06 91 GLN A CA 1
ATOM 641 C C . GLN A 1 91 ? -10.671 9.591 22.450 1.00 89.06 91 GLN A C 1
ATOM 643 O O . GLN A 1 91 ? -11.463 8.825 21.919 1.00 89.06 91 GLN A O 1
ATOM 648 N N . ALA A 1 92 ? -9.705 10.214 21.770 1.00 90.31 92 ALA A N 1
ATOM 649 C CA . ALA A 1 92 ? -9.540 10.107 20.325 1.00 90.31 92 ALA A CA 1
ATOM 650 C C . ALA A 1 92 ? -9.267 8.660 19.869 1.00 90.31 92 ALA A C 1
ATOM 652 O O . ALA A 1 92 ? -9.844 8.192 18.891 1.00 90.31 92 ALA A O 1
ATOM 653 N N . GLU A 1 93 ? -8.443 7.918 20.613 1.00 91.44 93 GLU A N 1
ATOM 654 C CA . GLU A 1 93 ? -8.154 6.511 20.314 1.00 91.44 93 GLU A CA 1
ATOM 655 C C . GLU A 1 93 ? -9.364 5.604 20.578 1.00 91.44 93 GLU A C 1
ATOM 657 O O . GLU A 1 93 ? -9.652 4.698 19.793 1.00 91.44 93 GLU A O 1
ATOM 662 N N . PHE A 1 94 ? -10.131 5.886 21.635 1.00 93.75 94 PHE A N 1
ATOM 663 C CA . PHE A 1 94 ? -11.396 5.195 21.875 1.00 93.75 94 PHE A CA 1
ATOM 664 C C . PHE A 1 94 ? -12.449 5.502 20.798 1.00 93.75 94 PHE A C 1
ATOM 666 O O . PHE A 1 94 ? -13.164 4.593 20.372 1.00 93.75 94 PHE A O 1
ATOM 673 N N . ASP A 1 95 ? -12.521 6.744 20.313 1.00 95.06 95 ASP A N 1
ATOM 674 C CA . ASP A 1 95 ? -13.435 7.137 19.238 1.00 95.06 95 ASP A CA 1
ATOM 675 C C . ASP A 1 95 ? -13.126 6.367 17.945 1.00 95.06 95 ASP A C 1
ATOM 677 O O . ASP A 1 95 ? -14.049 5.859 17.303 1.00 95.06 95 ASP A O 1
ATOM 681 N N . VAL A 1 96 ? -11.839 6.190 17.610 1.00 97.06 96 VAL A N 1
ATOM 682 C CA . VAL A 1 96 ? -11.404 5.335 16.490 1.00 97.06 96 VAL A CA 1
ATOM 683 C C . VAL A 1 96 ? -11.832 3.886 16.709 1.00 97.06 96 VAL A C 1
ATOM 685 O O . VAL A 1 96 ? -12.449 3.307 15.816 1.00 97.06 96 VAL A O 1
ATOM 688 N N . LEU A 1 97 ? -11.562 3.300 17.883 1.00 97.69 97 LEU A N 1
ATOM 689 C CA . LEU A 1 97 ? -11.938 1.911 18.183 1.00 97.69 97 LEU A CA 1
ATOM 690 C C . LEU A 1 97 ? -13.446 1.686 18.022 1.00 97.69 97 LEU A C 1
ATOM 692 O O . LEU A 1 97 ? -13.885 0.720 17.396 1.00 97.69 97 LEU A O 1
ATOM 696 N N . LYS A 1 98 ? -14.242 2.598 18.581 1.00 97.62 98 LYS A N 1
ATOM 697 C CA . LYS A 1 98 ? -15.701 2.554 18.528 1.00 97.62 98 LYS A CA 1
ATOM 698 C C . LYS A 1 98 ? -16.212 2.659 17.096 1.00 97.62 98 LYS A C 1
ATOM 700 O O . LYS A 1 98 ? -17.032 1.835 16.690 1.00 97.62 98 LYS A O 1
ATOM 705 N N . ALA A 1 99 ? -15.747 3.654 16.343 1.00 98.06 99 ALA A N 1
ATOM 706 C CA . ALA A 1 99 ? -16.174 3.854 14.964 1.00 98.06 99 ALA A CA 1
ATOM 707 C C . ALA A 1 99 ? -15.767 2.672 14.076 1.00 98.06 99 ALA A C 1
ATOM 709 O O . ALA A 1 99 ? -16.581 2.199 13.287 1.00 98.06 99 ALA A O 1
ATOM 710 N N . PHE A 1 100 ? -14.562 2.131 14.272 1.00 98.31 100 PHE A N 1
ATOM 711 C CA . PHE A 1 100 ? -14.072 0.981 13.521 1.00 98.31 100 PHE A CA 1
ATOM 712 C C . PHE A 1 100 ? -14.909 -0.280 13.787 1.00 98.31 100 PHE A C 1
ATOM 714 O O . PHE A 1 100 ? -15.288 -0.977 12.843 1.00 98.31 100 PHE A O 1
ATOM 721 N N . ALA A 1 101 ? -15.265 -0.550 15.048 1.00 98.38 101 ALA A N 1
ATOM 722 C CA . ALA A 1 101 ? -16.116 -1.686 15.407 1.00 98.38 101 ALA A CA 1
ATOM 723 C C . ALA A 1 101 ? -17.517 -1.577 14.786 1.00 98.38 101 ALA A C 1
ATOM 725 O O . ALA A 1 101 ? -18.008 -2.537 14.192 1.00 98.38 101 ALA A O 1
ATOM 726 N N . ILE A 1 102 ? -18.141 -0.396 14.879 1.00 98.19 102 ILE A N 1
ATOM 727 C CA . ILE A 1 102 ? -19.474 -0.137 14.316 1.00 98.19 102 ILE A CA 1
ATOM 728 C C . ILE A 1 102 ? -19.451 -0.264 12.790 1.00 98.19 102 ILE A C 1
ATOM 730 O O . ILE A 1 102 ? -20.290 -0.965 12.230 1.00 98.19 102 ILE A O 1
ATOM 734 N N . TRP A 1 103 ? -18.478 0.361 12.123 1.00 98.12 103 TRP A N 1
ATOM 735 C CA . TRP A 1 103 ? -18.320 0.276 10.671 1.00 98.12 103 TRP A CA 1
ATOM 736 C C . TRP A 1 103 ? -18.104 -1.161 10.204 1.00 98.12 103 TRP A C 1
ATOM 738 O O . TRP A 1 103 ? -18.784 -1.619 9.287 1.00 98.12 103 TRP A O 1
ATOM 748 N N . SER A 1 104 ? -17.244 -1.913 10.893 1.00 97.31 104 SER A N 1
ATOM 749 C CA . SER A 1 104 ? -16.966 -3.314 10.561 1.00 97.31 104 SER A CA 1
ATOM 750 C C . SER A 1 104 ? -18.201 -4.213 10.675 1.00 97.31 104 SER A C 1
ATOM 752 O O . SER A 1 104 ? -18.297 -5.209 9.965 1.00 97.31 104 SER A O 1
ATOM 754 N N . ALA A 1 105 ? -19.147 -3.877 11.557 1.00 97.50 105 ALA A N 1
ATOM 755 C CA . ALA A 1 105 ? -20.402 -4.607 11.735 1.00 97.50 105 ALA A CA 1
ATOM 756 C C . ALA A 1 105 ? -21.544 -4.120 10.822 1.00 97.50 105 ALA A C 1
ATOM 758 O O . ALA A 1 105 ? -22.629 -4.693 10.850 1.00 97.50 105 ALA A O 1
ATOM 759 N N . SER A 1 106 ? -21.332 -3.054 10.044 1.00 95.31 106 SER A N 1
ATOM 760 C CA . SER A 1 106 ? -22.404 -2.345 9.333 1.00 95.31 106 SER A CA 1
ATOM 761 C C . SER A 1 106 ? -22.775 -2.920 7.961 1.00 95.31 106 SER A C 1
ATOM 763 O O . SER A 1 106 ? -23.707 -2.429 7.333 1.00 95.31 106 SER A O 1
ATOM 765 N N . GLU A 1 107 ? -22.045 -3.932 7.478 1.00 88.50 107 GLU A N 1
ATOM 766 C CA . GLU A 1 107 ? -22.254 -4.572 6.165 1.00 88.50 107 GLU A CA 1
ATOM 767 C C . GLU A 1 107 ? -22.324 -3.587 4.973 1.00 88.50 107 GLU A C 1
ATOM 769 O O . GLU A 1 107 ? -22.993 -3.848 3.974 1.00 88.50 107 GLU A O 1
ATOM 774 N N . GLY A 1 108 ? -21.600 -2.462 5.047 1.00 83.50 108 GLY A N 1
ATOM 775 C CA . GLY A 1 108 ? -21.546 -1.463 3.971 1.00 83.50 108 GLY A CA 1
ATOM 776 C C . GLY A 1 108 ? -22.626 -0.380 4.048 1.00 83.50 108 GLY A C 1
ATOM 777 O O . GLY A 1 108 ? -22.941 0.241 3.033 1.00 83.50 108 GLY A O 1
ATOM 778 N N . ASP A 1 109 ? -23.200 -0.144 5.230 1.00 94.31 109 ASP A N 1
ATOM 779 C CA . ASP A 1 109 ? -24.076 1.003 5.472 1.00 94.31 109 ASP A CA 1
ATOM 780 C C . ASP A 1 109 ? -23.344 2.338 5.242 1.00 94.31 109 ASP A C 1
ATOM 782 O O . ASP A 1 109 ? -22.272 2.592 5.796 1.00 94.31 109 ASP A O 1
ATOM 786 N N . ALA A 1 110 ? -23.954 3.220 4.446 1.00 94.44 110 ALA A N 1
ATOM 787 C CA . ALA A 1 110 ? -23.345 4.490 4.057 1.00 94.44 110 ALA A CA 1
ATOM 788 C C . ALA A 1 110 ? -23.159 5.453 5.240 1.00 94.44 110 ALA A C 1
ATOM 790 O O . ALA A 1 110 ? -22.149 6.147 5.312 1.00 94.44 110 ALA A O 1
ATOM 791 N N . ALA A 1 111 ? -24.096 5.483 6.195 1.00 96.12 111 ALA A N 1
ATOM 792 C CA . ALA A 1 111 ? -23.981 6.374 7.348 1.00 96.12 111 ALA A CA 1
ATOM 793 C C . ALA A 1 111 ? -22.864 5.916 8.299 1.00 96.12 111 ALA A C 1
ATOM 795 O O . ALA A 1 111 ? -22.152 6.750 8.862 1.00 96.12 111 ALA A O 1
ATOM 796 N N . ALA A 1 112 ? -22.685 4.603 8.461 1.00 96.31 112 ALA A N 1
ATOM 797 C CA . ALA A 1 112 ? -21.556 4.038 9.191 1.00 96.31 112 ALA A CA 1
ATOM 798 C C . ALA A 1 112 ? -20.213 4.305 8.486 1.00 96.31 112 ALA A C 1
ATOM 800 O O . ALA A 1 112 ? -19.232 4.613 9.166 1.00 96.31 112 ALA A O 1
ATOM 801 N N . ASP A 1 113 ? -20.162 4.229 7.150 1.00 96.56 113 ASP A N 1
ATOM 802 C CA . ASP A 1 113 ? -18.973 4.585 6.358 1.00 96.56 113 ASP A CA 1
ATOM 803 C C . ASP A 1 113 ? -18.593 6.061 6.523 1.00 96.56 113 ASP A C 1
ATOM 805 O O . ASP A 1 113 ? -17.453 6.361 6.883 1.00 96.56 113 ASP A O 1
ATOM 809 N N . ASP A 1 114 ? -19.557 6.974 6.382 1.00 97.12 114 ASP A N 1
ATOM 810 C CA . ASP A 1 114 ? -19.350 8.414 6.572 1.00 97.12 114 ASP A CA 1
ATOM 811 C C . ASP A 1 114 ? -18.891 8.743 7.999 1.00 97.12 114 ASP A C 1
ATOM 813 O O . ASP A 1 114 ? -17.960 9.530 8.202 1.00 97.12 114 ASP A O 1
ATOM 817 N N . ALA A 1 115 ? -19.513 8.119 9.005 1.00 97.44 115 ALA A N 1
ATOM 818 C CA . ALA A 1 115 ? -19.136 8.309 10.401 1.00 97.44 115 ALA A CA 1
ATOM 819 C C . ALA A 1 115 ? -17.703 7.830 10.672 1.00 97.44 115 ALA A C 1
ATOM 821 O O . ALA A 1 115 ? -16.941 8.515 11.359 1.00 97.44 115 ALA A O 1
ATOM 822 N N . PHE A 1 116 ? -17.310 6.682 10.118 1.00 98.12 116 PHE A N 1
ATOM 823 C CA . PHE A 1 116 ? -15.956 6.167 10.283 1.00 98.12 116 PHE A CA 1
ATOM 824 C C . PHE A 1 116 ? -14.925 7.025 9.551 1.00 98.12 116 PHE A C 1
ATOM 826 O O . PHE A 1 116 ? -13.910 7.393 10.147 1.00 98.12 116 PHE A O 1
ATOM 833 N N . ARG A 1 117 ? -15.223 7.451 8.317 1.00 97.94 117 ARG A N 1
ATOM 834 C CA . ARG A 1 117 ? -14.401 8.404 7.557 1.00 97.94 117 ARG A CA 1
ATOM 835 C C . ARG A 1 117 ? -14.155 9.685 8.348 1.00 97.94 117 ARG A C 1
ATOM 837 O O . ARG A 1 117 ? -13.016 10.135 8.436 1.00 97.94 117 ARG A O 1
ATOM 844 N N . ALA A 1 118 ? -15.199 10.254 8.952 1.00 98.00 118 ALA A N 1
ATOM 845 C CA . ALA A 1 118 ? -15.091 11.476 9.744 1.00 98.00 118 ALA A CA 1
ATOM 846 C C . ALA A 1 118 ? -14.165 11.304 10.961 1.00 98.00 118 ALA A C 1
ATOM 848 O O . ALA A 1 118 ? -13.352 12.184 11.247 1.00 98.00 118 ALA A O 1
ATOM 849 N N . VAL A 1 119 ? -14.246 10.162 11.651 1.00 98.06 119 VAL A N 1
ATOM 850 C CA . VAL A 1 119 ? -13.365 9.854 12.789 1.00 98.06 119 VAL A CA 1
ATOM 851 C C . VAL A 1 119 ? -11.917 9.658 12.342 1.00 98.06 119 VAL A C 1
ATOM 853 O O . VAL A 1 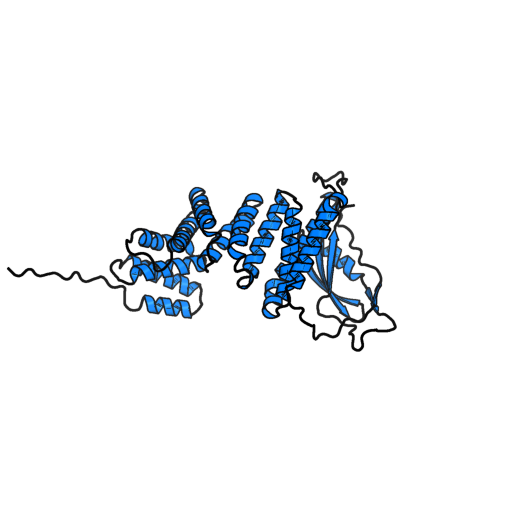119 ? -11.008 10.173 12.997 1.00 98.06 119 VAL A O 1
ATOM 856 N N . LEU A 1 120 ? -11.681 8.971 11.222 1.00 97.81 120 LEU A N 1
ATOM 857 C CA . LEU A 1 120 ? -10.338 8.820 10.662 1.00 97.81 120 LEU A CA 1
ATOM 858 C C . LEU A 1 120 ? -9.750 10.173 10.239 1.00 97.81 120 LEU A C 1
ATOM 860 O O . LEU A 1 120 ? -8.622 10.479 10.612 1.00 97.81 120 LEU A O 1
ATOM 864 N N . ALA A 1 121 ? -10.520 11.023 9.556 1.00 97.00 121 ALA A N 1
ATOM 865 C CA . ALA A 1 121 ? -10.079 12.360 9.152 1.00 97.00 121 ALA A CA 1
ATOM 866 C C . ALA A 1 121 ? -9.710 13.241 10.360 1.00 97.00 121 ALA A C 1
ATOM 868 O O . ALA A 1 121 ? -8.687 13.922 10.352 1.00 97.00 121 ALA A O 1
ATOM 869 N N . ALA A 1 122 ? -10.488 13.177 11.446 1.00 96.25 122 ALA A N 1
ATOM 870 C CA . ALA A 1 122 ? -10.175 13.890 12.686 1.00 96.25 122 ALA A CA 1
ATOM 871 C C . ALA A 1 122 ? -8.870 13.411 13.357 1.00 96.25 122 ALA A C 1
ATOM 873 O O . ALA A 1 122 ? -8.265 14.159 14.126 1.00 96.25 122 ALA A O 1
ATOM 874 N N . ASN A 1 123 ? -8.428 12.186 13.056 1.00 94.56 123 ASN A N 1
ATOM 875 C CA . ASN A 1 123 ? -7.223 11.563 13.604 1.00 94.56 123 ASN A CA 1
ATOM 876 C C . ASN A 1 123 ? -6.065 11.473 12.598 1.00 94.56 123 ASN A C 1
ATOM 878 O O . ASN A 1 123 ? -5.018 10.919 12.925 1.00 94.56 123 ASN A O 1
ATOM 882 N N . GLU A 1 124 ? -6.204 12.038 11.398 1.00 93.31 124 GLU A N 1
ATOM 883 C CA . GLU A 1 124 ? -5.197 11.926 10.338 1.00 93.31 124 GLU A CA 1
ATOM 884 C C . GLU A 1 124 ? -3.834 12.480 10.782 1.00 93.31 124 GLU A C 1
ATOM 886 O O . GLU A 1 124 ? -2.812 11.824 10.613 1.00 93.31 124 GLU A O 1
ATOM 891 N N . ALA A 1 125 ? -3.821 13.636 11.452 1.00 92.69 125 ALA A N 1
ATOM 892 C CA . ALA A 1 125 ? -2.603 14.263 11.972 1.00 92.69 125 ALA A CA 1
ATOM 893 C C . ALA A 1 125 ? -2.176 13.763 13.368 1.00 92.69 125 ALA A C 1
ATOM 895 O O . ALA A 1 125 ? -1.174 14.238 13.910 1.00 92.69 125 ALA A O 1
ATOM 896 N N . ALA A 1 126 ? -2.940 12.853 13.985 1.00 92.12 126 ALA A N 1
ATOM 897 C CA . ALA A 1 126 ? -2.594 12.292 15.287 1.00 92.12 126 ALA A CA 1
ATOM 898 C C . ALA A 1 126 ? -1.397 11.337 15.174 1.00 92.12 126 ALA A C 1
ATOM 900 O O . ALA A 1 126 ? -1.100 10.806 14.104 1.00 92.12 126 ALA A O 1
ATOM 901 N N . GLN A 1 127 ? -0.708 11.093 16.293 1.00 91.62 127 GLN A N 1
ATOM 902 C CA . GLN A 1 127 ? 0.374 10.113 16.323 1.00 91.62 127 GLN A CA 1
ATOM 903 C C . GLN A 1 127 ? -0.179 8.713 15.994 1.00 91.62 127 GLN A C 1
ATOM 905 O O . GLN A 1 127 ? -1.092 8.263 16.689 1.00 91.62 127 GLN A O 1
ATOM 910 N N . PRO A 1 128 ? 0.368 8.004 14.989 1.00 95.00 128 PRO A N 1
ATOM 911 C CA . PRO A 1 128 ? -0.128 6.680 14.630 1.00 95.00 128 PRO A CA 1
ATOM 912 C C . PRO A 1 128 ? 0.055 5.658 15.754 1.00 95.00 128 PRO A C 1
ATOM 914 O O . PRO A 1 128 ? 1.149 5.521 16.308 1.00 95.00 128 PRO A O 1
ATOM 917 N N . SER A 1 129 ? -1.007 4.909 16.052 1.00 93.12 129 SER A N 1
ATOM 918 C CA . SER A 1 129 ? -0.987 3.720 16.907 1.00 93.12 129 SER A CA 1
ATOM 919 C C . SER A 1 129 ? -1.294 2.474 16.073 1.00 93.12 129 SER A C 1
ATOM 921 O O . SER A 1 129 ? -1.764 2.568 14.941 1.00 93.12 129 SER A O 1
ATOM 923 N N . LEU A 1 130 ? -1.040 1.273 16.604 1.00 92.62 130 LEU A N 1
ATOM 924 C CA . LEU A 1 130 ? -1.371 0.036 15.878 1.00 92.62 130 LEU A CA 1
ATOM 925 C C . LEU A 1 130 ? -2.862 -0.043 15.519 1.00 92.62 130 LEU A C 1
ATOM 927 O O . LEU A 1 130 ? -3.210 -0.575 14.463 1.00 92.62 130 LEU A O 1
ATOM 931 N N . LEU A 1 131 ? -3.727 0.504 16.378 1.00 94.94 131 LEU A N 1
ATOM 932 C CA . LEU A 1 131 ? -5.161 0.570 16.134 1.00 94.94 131 LEU A CA 1
ATOM 933 C C . LEU A 1 131 ? -5.471 1.492 14.956 1.00 94.94 131 LEU A C 1
ATOM 935 O O . LEU A 1 131 ? -6.167 1.065 14.038 1.00 94.94 131 LEU A O 1
ATOM 939 N N . THR A 1 132 ? -4.950 2.724 14.954 1.00 95.69 132 THR A N 1
ATOM 940 C CA . THR A 1 132 ? -5.239 3.676 13.872 1.00 95.69 132 THR A CA 1
ATOM 941 C C . THR A 1 132 ? -4.678 3.174 12.547 1.00 95.69 132 THR A C 1
ATOM 943 O O . THR A 1 132 ? -5.401 3.166 11.558 1.00 95.69 132 THR A O 1
ATOM 946 N N . VAL A 1 133 ? -3.452 2.640 12.533 1.00 95.31 133 VAL A N 1
ATOM 947 C CA . VAL A 1 133 ? -2.853 2.008 11.345 1.00 95.31 133 VAL A CA 1
ATOM 948 C C . VAL A 1 133 ? -3.781 0.919 10.790 1.00 95.31 133 VAL A C 1
ATOM 950 O O . VAL A 1 133 ? -4.106 0.935 9.605 1.00 95.31 133 VAL A O 1
ATOM 953 N N . SER A 1 134 ? -4.259 0.009 11.647 1.00 95.75 134 SER A N 1
ATOM 954 C CA . SER A 1 134 ? -5.162 -1.077 11.236 1.00 95.75 134 SER A CA 1
ATOM 955 C C . SER A 1 134 ? -6.517 -0.555 10.749 1.00 95.75 134 SER A C 1
ATOM 957 O O . SER A 1 134 ? -7.079 -1.102 9.804 1.00 95.75 134 SER A O 1
ATOM 959 N N . ALA A 1 135 ? -7.033 0.509 11.368 1.00 97.56 135 ALA A N 1
ATOM 960 C CA . ALA A 1 135 ? -8.294 1.140 10.998 1.00 97.56 135 ALA A CA 1
ATOM 961 C C . ALA A 1 135 ? -8.215 1.802 9.611 1.00 97.56 135 ALA A C 1
ATOM 963 O O . ALA A 1 135 ? -9.079 1.554 8.772 1.00 97.56 135 ALA A O 1
ATOM 964 N N . PHE A 1 136 ? -7.158 2.576 9.332 1.00 97.25 136 PHE A N 1
ATOM 965 C CA . PHE A 1 136 ? -6.927 3.170 8.010 1.00 97.25 136 PHE A CA 1
ATOM 966 C C . PHE A 1 136 ? -6.750 2.095 6.929 1.00 97.25 136 PHE A C 1
ATOM 968 O O . PHE A 1 136 ? -7.346 2.204 5.859 1.00 97.25 136 PHE A O 1
ATOM 975 N N . GLU A 1 137 ? -5.979 1.038 7.209 1.00 95.69 137 GLU A N 1
ATOM 976 C CA . GLU A 1 137 ? -5.796 -0.088 6.284 1.00 95.69 137 GLU A CA 1
ATOM 977 C C . GLU A 1 137 ? -7.102 -0.810 5.971 1.00 95.69 137 GLU A C 1
ATOM 979 O O . GLU A 1 137 ? -7.457 -0.973 4.802 1.00 95.69 137 GLU A O 1
ATOM 984 N N . ALA A 1 138 ? -7.851 -1.191 7.005 1.00 96.06 138 ALA A N 1
ATOM 985 C CA . ALA A 1 138 ? -9.148 -1.826 6.832 1.00 96.06 138 ALA A CA 1
ATOM 986 C C . ALA A 1 138 ? -10.109 -0.937 6.033 1.00 96.06 138 ALA A C 1
ATOM 988 O O . ALA A 1 138 ? -10.888 -1.455 5.238 1.00 96.06 138 ALA A O 1
ATOM 989 N N . PHE A 1 139 ? -10.024 0.386 6.197 1.00 96.50 139 PHE A N 1
ATOM 990 C CA . PHE A 1 139 ? -10.891 1.332 5.509 1.00 96.50 139 PHE A CA 1
ATOM 991 C C . PHE A 1 139 ? -10.608 1.439 4.006 1.00 96.50 139 PHE A C 1
ATOM 993 O O . PHE A 1 139 ? -11.557 1.475 3.217 1.00 96.50 139 PHE A O 1
ATOM 1000 N N . TYR A 1 140 ? -9.336 1.482 3.584 1.00 96.06 140 TYR A N 1
ATOM 1001 C CA . TYR A 1 140 ? -9.005 1.645 2.163 1.00 96.06 140 TYR A CA 1
ATOM 1002 C C . TYR A 1 140 ? -9.003 0.330 1.374 1.00 96.06 140 TYR A C 1
ATOM 1004 O O . TYR A 1 140 ? -9.262 0.356 0.171 1.00 96.06 140 TYR A O 1
ATOM 1012 N N . VAL A 1 141 ? -8.734 -0.821 2.005 1.00 94.88 141 VAL A N 1
ATOM 1013 C CA . VAL A 1 141 ? -8.626 -2.114 1.298 1.00 94.88 141 VAL A CA 1
ATOM 1014 C C . VAL A 1 141 ? -9.879 -2.442 0.467 1.00 94.88 141 VAL A C 1
ATOM 1016 O O . VAL A 1 141 ? -9.715 -2.756 -0.714 1.00 94.88 141 VAL A O 1
ATOM 1019 N N . PRO A 1 142 ? -11.119 -2.321 0.981 1.00 93.25 142 PRO A N 1
ATOM 1020 C CA . PRO A 1 142 ? -12.317 -2.550 0.175 1.00 93.25 142 PRO A CA 1
ATOM 1021 C C . PRO A 1 142 ? -12.454 -1.588 -1.011 1.00 93.25 142 PRO A C 1
ATOM 1023 O O . PRO A 1 142 ? -12.883 -2.014 -2.080 1.00 93.25 142 PRO A O 1
ATOM 1026 N N . ALA A 1 143 ? -12.042 -0.321 -0.872 1.00 92.62 143 ALA A N 1
ATOM 1027 C CA . ALA A 1 143 ? -12.119 0.649 -1.967 1.00 92.62 143 ALA A CA 1
ATOM 1028 C C . ALA A 1 143 ? -11.252 0.230 -3.164 1.00 92.62 143 ALA A C 1
ATOM 1030 O O . ALA A 1 143 ? -11.681 0.374 -4.307 1.00 92.62 143 ALA A O 1
ATOM 1031 N N . THR A 1 144 ? -10.091 -0.393 -2.922 1.00 92.06 144 THR A N 1
ATOM 1032 C CA . THR A 1 144 ? -9.208 -0.909 -3.993 1.00 92.06 144 THR A CA 1
ATOM 1033 C C . THR A 1 144 ? -9.814 -2.043 -4.826 1.00 92.06 144 THR A C 1
ATOM 1035 O O . THR A 1 144 ? -9.292 -2.363 -5.890 1.00 92.06 144 THR A O 1
ATOM 1038 N N . GLN A 1 145 ? -10.911 -2.652 -4.365 1.00 90.62 145 GLN A N 1
ATOM 1039 C CA . GLN A 1 145 ? -11.651 -3.685 -5.103 1.00 90.62 145 GLN A CA 1
ATOM 1040 C C . GLN A 1 145 ? -12.686 -3.082 -6.067 1.00 90.62 145 GLN A C 1
ATOM 1042 O O . GLN A 1 145 ? -13.345 -3.809 -6.810 1.00 90.62 145 GLN A O 1
ATOM 1047 N N . THR A 1 146 ? -12.862 -1.762 -6.038 1.00 89.69 146 THR A N 1
ATOM 1048 C CA . THR A 1 146 ? -13.792 -1.031 -6.900 1.00 89.69 146 THR A CA 1
ATOM 1049 C C . THR A 1 146 ? -13.050 -0.412 -8.088 1.00 89.69 146 THR A C 1
ATOM 1051 O O . THR A 1 146 ? -11.829 -0.492 -8.196 1.00 89.69 146 THR A O 1
ATOM 1054 N N . SER A 1 147 ? -13.785 0.193 -9.018 1.00 89.19 147 SER A N 1
ATOM 1055 C CA . SER A 1 147 ? -13.204 1.041 -10.073 1.00 89.19 147 SER A CA 1
ATOM 1056 C C . SER A 1 147 ? -13.485 2.525 -9.825 1.00 89.19 147 SER A C 1
ATOM 1058 O O . SER A 1 147 ? -13.481 3.308 -10.769 1.00 89.19 147 SER A O 1
ATOM 1060 N N . ASP A 1 148 ? -13.780 2.885 -8.574 1.00 95.19 148 ASP A N 1
ATOM 1061 C CA . ASP A 1 148 ? -14.002 4.262 -8.146 1.00 95.19 148 ASP A CA 1
ATOM 1062 C C . ASP A 1 148 ? -12.655 4.873 -7.740 1.00 95.19 148 ASP A C 1
ATOM 1064 O O . ASP A 1 148 ? -12.156 4.675 -6.629 1.00 95.19 148 ASP A O 1
ATOM 1068 N N . TRP A 1 149 ? -12.003 5.532 -8.697 1.00 95.38 149 TRP A N 1
ATOM 1069 C CA . TRP A 1 149 ? -10.656 6.068 -8.509 1.00 95.38 149 TRP A CA 1
ATOM 1070 C C . TRP A 1 149 ? -10.619 7.228 -7.516 1.00 95.38 149 TRP A C 1
ATOM 1072 O O . TRP A 1 149 ? -9.648 7.335 -6.765 1.00 95.38 149 TRP A O 1
ATOM 1082 N N . ASP A 1 150 ? -11.668 8.048 -7.467 1.00 95.62 150 ASP A N 1
ATOM 1083 C CA . ASP A 1 150 ? -11.813 9.121 -6.483 1.00 95.62 150 ASP A CA 1
ATOM 1084 C C . ASP A 1 150 ? -11.858 8.551 -5.066 1.00 95.62 150 ASP A C 1
ATOM 1086 O O . ASP A 1 150 ? -11.128 9.000 -4.176 1.00 95.62 150 ASP A O 1
ATOM 1090 N N . GLU A 1 151 ? -12.653 7.502 -4.859 1.00 95.56 151 GLU A N 1
ATOM 1091 C CA . GLU A 1 151 ? -12.766 6.859 -3.556 1.00 95.56 151 GLU A CA 1
ATOM 1092 C C . GLU A 1 151 ? -11.464 6.154 -3.147 1.00 95.56 151 GLU A C 1
ATOM 1094 O O . GLU A 1 151 ? -11.023 6.277 -1.998 1.00 95.56 151 GLU A O 1
ATOM 1099 N N . ILE A 1 152 ? -10.791 5.467 -4.080 1.00 97.12 152 ILE A N 1
ATOM 1100 C CA . ILE A 1 152 ? -9.471 4.875 -3.817 1.00 97.12 152 ILE A CA 1
ATOM 1101 C C . ILE A 1 152 ? -8.484 5.973 -3.415 1.00 97.12 152 ILE A C 1
ATOM 1103 O O . ILE A 1 152 ? -7.813 5.837 -2.389 1.00 97.12 152 ILE A O 1
ATOM 1107 N N . THR A 1 153 ? -8.418 7.066 -4.179 1.00 97.00 153 THR A N 1
ATOM 1108 C CA . THR A 1 153 ? -7.515 8.198 -3.927 1.00 97.00 153 THR A CA 1
ATOM 1109 C C . THR A 1 153 ? -7.776 8.817 -2.562 1.00 97.0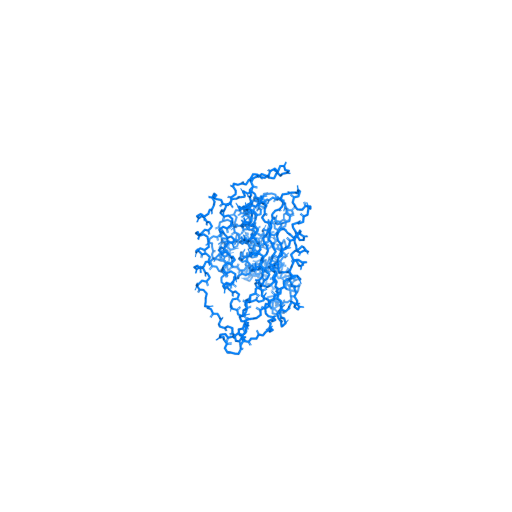0 153 THR A C 1
ATOM 1111 O O . THR A 1 153 ? -6.831 9.033 -1.799 1.00 97.00 153 THR A O 1
ATOM 1114 N N . SER A 1 154 ? -9.049 9.049 -2.230 1.00 96.38 154 SER A N 1
ATOM 1115 C CA . SER A 1 154 ? -9.476 9.630 -0.959 1.00 96.38 154 SER A CA 1
ATOM 1116 C C . SER A 1 154 ? -9.033 8.768 0.224 1.00 96.38 154 SER A C 1
ATOM 1118 O O . SER A 1 154 ? -8.285 9.240 1.085 1.00 96.38 154 SER A O 1
ATOM 1120 N N . ARG A 1 155 ? -9.410 7.482 0.253 1.00 97.50 155 ARG A N 1
ATOM 1121 C CA . ARG A 1 155 ? -9.124 6.614 1.410 1.00 97.50 155 ARG A CA 1
ATOM 1122 C C . ARG A 1 155 ? -7.637 6.307 1.569 1.00 97.50 155 ARG A C 1
ATOM 1124 O O . ARG A 1 155 ? -7.113 6.329 2.683 1.00 97.50 155 ARG A O 1
ATOM 1131 N N . THR A 1 156 ? -6.943 6.021 0.469 1.00 97.94 156 THR A N 1
ATOM 1132 C CA . THR A 1 156 ? -5.504 5.714 0.512 1.00 97.94 156 THR A CA 1
ATOM 1133 C C . THR A 1 156 ? -4.666 6.960 0.790 1.00 97.94 156 THR A C 1
ATOM 1135 O O . THR A 1 156 ? -3.672 6.861 1.503 1.00 97.94 156 THR A O 1
ATOM 1138 N N . GLY A 1 157 ? -5.097 8.139 0.327 1.00 97.38 157 GLY A N 1
ATOM 1139 C CA . GLY A 1 157 ? -4.464 9.420 0.641 1.00 97.38 157 GLY A CA 1
ATOM 1140 C C . GLY A 1 157 ? -4.528 9.755 2.132 1.00 97.38 157 GLY A C 1
ATOM 1141 O O . GLY A 1 157 ? -3.509 10.125 2.715 1.00 97.38 157 GLY A O 1
ATOM 1142 N N . MET A 1 158 ? -5.682 9.531 2.775 1.00 97.69 158 MET A N 1
ATOM 1143 C CA . MET A 1 158 ? -5.821 9.679 4.230 1.00 97.69 158 MET A CA 1
ATOM 1144 C C . MET A 1 158 ? -4.853 8.754 4.989 1.00 97.69 158 MET A C 1
ATOM 1146 O O . MET A 1 158 ? -4.158 9.188 5.907 1.00 97.69 158 MET A O 1
ATOM 1150 N N . ALA A 1 159 ? -4.755 7.486 4.576 1.00 98.06 159 ALA A N 1
ATOM 1151 C CA . ALA A 1 159 ? -3.827 6.532 5.182 1.00 98.06 159 ALA A CA 1
ATOM 1152 C C . ALA A 1 159 ? -2.356 6.926 4.956 1.00 98.06 159 ALA A C 1
ATOM 1154 O O . ALA A 1 159 ? -1.562 6.916 5.895 1.00 98.06 159 ALA A O 1
ATOM 1155 N N . ALA A 1 160 ? -1.985 7.316 3.735 1.00 97.81 160 ALA A N 1
ATOM 1156 C CA . ALA A 1 160 ? -0.629 7.745 3.404 1.00 97.81 160 ALA A CA 1
ATOM 1157 C C . ALA A 1 160 ? -0.209 8.973 4.226 1.00 97.81 160 ALA A C 1
ATOM 1159 O O . ALA A 1 160 ? 0.891 8.999 4.782 1.00 97.81 160 ALA A O 1
ATOM 1160 N N . SER A 1 161 ? -1.106 9.951 4.366 1.00 97.75 161 SER A N 1
ATOM 1161 C CA . SER A 1 161 ? -0.909 11.145 5.190 1.00 97.75 161 SER A CA 1
ATOM 1162 C C . SER A 1 161 ? -0.712 10.798 6.668 1.00 97.75 161 SER A C 1
ATOM 1164 O O . SER A 1 161 ? 0.289 11.206 7.263 1.00 97.75 161 SER A O 1
ATOM 1166 N N . HIS A 1 162 ? -1.582 9.948 7.227 1.00 97.62 162 HIS A N 1
ATOM 1167 C CA . HIS A 1 162 ? -1.479 9.494 8.614 1.00 97.62 162 HIS A CA 1
ATOM 1168 C C . HIS A 1 162 ? -0.179 8.728 8.898 1.00 97.62 162 HIS A C 1
ATOM 1170 O O . HIS A 1 162 ? 0.455 8.922 9.933 1.00 97.62 162 HIS A O 1
ATOM 1176 N N . LEU A 1 163 ? 0.266 7.877 7.969 1.00 97.56 163 LEU A N 1
ATOM 1177 C CA . LEU A 1 163 ? 1.461 7.046 8.146 1.00 97.56 163 LEU A CA 1
ATOM 1178 C C . LEU A 1 163 ? 2.770 7.786 7.837 1.00 97.56 163 LEU A C 1
ATOM 1180 O O . LEU A 1 163 ? 3.837 7.348 8.273 1.00 97.56 163 LEU A O 1
ATOM 1184 N N . LYS A 1 164 ? 2.723 8.921 7.128 1.00 96.44 164 LYS A N 1
ATOM 1185 C CA . LYS A 1 164 ? 3.913 9.673 6.698 1.00 96.44 164 LYS A CA 1
ATOM 1186 C C . LYS A 1 164 ? 4.884 10.029 7.837 1.00 96.44 164 LYS A C 1
ATOM 1188 O O . LYS A 1 164 ? 6.085 9.846 7.625 1.00 96.44 164 LYS A O 1
ATOM 1193 N N . PRO A 1 165 ? 4.451 10.479 9.035 1.00 96.06 165 PRO A N 1
ATOM 1194 C CA . PRO A 1 165 ? 5.363 10.794 10.141 1.00 96.06 165 PRO A CA 1
ATOM 1195 C C . PRO A 1 165 ? 6.135 9.581 10.677 1.00 96.06 165 PRO A C 1
ATOM 1197 O O . PRO A 1 165 ? 7.203 9.743 11.261 1.00 96.06 165 PRO A O 1
ATOM 1200 N N . VAL A 1 166 ? 5.609 8.368 10.475 1.00 95.75 166 VAL A N 1
ATOM 1201 C CA . VAL A 1 166 ? 6.189 7.099 10.947 1.00 95.75 166 VAL A CA 1
ATOM 1202 C C . VAL A 1 166 ? 6.614 6.187 9.794 1.00 95.75 166 VAL A C 1
ATOM 1204 O O . VAL A 1 166 ? 6.886 5.007 10.014 1.00 95.75 166 VAL A O 1
ATOM 1207 N N . ARG A 1 167 ? 6.724 6.715 8.566 1.00 95.19 167 ARG A N 1
ATOM 1208 C CA . ARG A 1 167 ? 7.074 5.943 7.359 1.00 95.19 167 ARG A CA 1
ATOM 1209 C C . ARG A 1 167 ? 8.391 5.177 7.472 1.00 95.19 167 ARG A C 1
ATOM 1211 O O . ARG A 1 167 ? 8.602 4.205 6.765 1.00 95.19 167 ARG A O 1
ATOM 1218 N N . ASP A 1 168 ? 9.287 5.595 8.362 1.00 93.62 168 ASP A N 1
ATOM 1219 C CA . ASP A 1 168 ? 10.545 4.889 8.608 1.00 93.62 168 ASP A CA 1
ATOM 1220 C C . ASP A 1 168 ? 10.380 3.647 9.500 1.00 93.62 168 ASP A C 1
ATOM 1222 O O . ASP A 1 168 ? 11.216 2.749 9.430 1.00 93.62 168 ASP A O 1
ATOM 1226 N N . LEU A 1 169 ? 9.314 3.584 10.306 1.00 92.81 169 LEU A N 1
ATOM 1227 C CA . LEU A 1 169 ? 8.974 2.456 11.181 1.00 92.81 169 LEU A CA 1
ATOM 1228 C C . LEU A 1 169 ? 8.063 1.432 10.488 1.00 92.81 169 LEU A C 1
ATOM 1230 O O . LEU A 1 169 ? 8.154 0.243 10.778 1.00 92.81 169 LEU A O 1
ATOM 1234 N N . VAL A 1 170 ? 7.199 1.891 9.577 1.00 93.44 170 VAL A N 1
ATOM 1235 C CA . VAL A 1 170 ? 6.250 1.061 8.807 1.00 93.44 170 VAL A CA 1
ATOM 1236 C C . VAL A 1 170 ? 6.363 1.334 7.296 1.00 93.44 170 VAL A C 1
ATOM 1238 O O . VAL A 1 170 ? 5.411 1.800 6.661 1.00 93.44 170 VAL A O 1
ATOM 1241 N N . PRO A 1 171 ? 7.551 1.109 6.704 1.00 95.50 171 PRO A N 1
ATOM 1242 C CA . PRO A 1 171 ? 7.863 1.570 5.354 1.00 95.50 171 PRO A CA 1
ATOM 1243 C C . PRO A 1 171 ? 7.010 0.935 4.259 1.00 95.50 171 PRO A C 1
ATOM 1245 O O . PRO A 1 171 ? 6.679 1.596 3.280 1.00 95.50 171 PRO A O 1
ATOM 1248 N N . ASP A 1 172 ? 6.646 -0.330 4.424 1.00 95.06 172 ASP A N 1
ATOM 1249 C CA . ASP A 1 172 ? 5.775 -1.076 3.523 1.00 95.06 172 ASP A CA 1
ATOM 1250 C C . ASP A 1 172 ? 4.347 -0.519 3.528 1.00 95.06 172 ASP A C 1
ATOM 1252 O O . ASP A 1 172 ? 3.805 -0.207 2.468 1.00 95.06 172 ASP A O 1
ATOM 1256 N N . ARG A 1 173 ? 3.766 -0.323 4.715 1.00 95.62 173 ARG A N 1
ATOM 1257 C CA . ARG A 1 173 ? 2.385 0.152 4.885 1.00 95.62 173 ARG A CA 1
ATOM 1258 C C . ARG A 1 173 ? 2.195 1.563 4.337 1.00 95.62 173 ARG A C 1
ATOM 1260 O O . ARG A 1 173 ? 1.244 1.809 3.596 1.00 95.62 173 ARG A O 1
ATOM 1267 N N . TRP A 1 174 ? 3.125 2.474 4.640 1.00 97.31 174 TRP A N 1
ATOM 1268 C CA . TRP A 1 174 ? 3.103 3.828 4.076 1.00 97.31 174 TRP A CA 1
ATOM 1269 C C . TRP A 1 174 ? 3.263 3.809 2.551 1.00 97.31 174 TRP A C 1
ATOM 1271 O O . TRP A 1 174 ? 2.471 4.433 1.847 1.00 97.31 174 TRP A O 1
ATOM 1281 N N . ALA A 1 175 ? 4.244 3.065 2.029 1.00 97.75 175 ALA A N 1
ATOM 1282 C CA . ALA A 1 175 ? 4.509 3.033 0.594 1.00 97.75 175 ALA A CA 1
ATOM 1283 C C . ALA A 1 175 ? 3.357 2.422 -0.219 1.00 97.75 175 ALA A C 1
ATOM 1285 O O . ALA A 1 175 ? 3.101 2.881 -1.330 1.00 97.75 175 ALA A O 1
ATOM 1286 N N . ILE A 1 176 ? 2.651 1.420 0.320 1.00 97.44 176 ILE A N 1
ATOM 1287 C CA . ILE A 1 176 ? 1.442 0.859 -0.303 1.00 97.44 176 ILE A CA 1
ATOM 1288 C C . ILE A 1 176 ? 0.360 1.933 -0.426 1.00 97.44 176 ILE A C 1
ATOM 1290 O O . ILE A 1 176 ? -0.171 2.134 -1.517 1.00 97.44 176 ILE A O 1
ATOM 1294 N N . ALA A 1 177 ? 0.054 2.636 0.668 1.00 97.94 177 ALA A N 1
ATOM 1295 C CA . ALA A 1 177 ? -0.970 3.677 0.670 1.00 97.94 177 ALA A CA 1
ATOM 1296 C C . ALA A 1 177 ? -0.619 4.827 -0.293 1.00 97.94 177 ALA A C 1
ATOM 1298 O O . ALA A 1 177 ? -1.462 5.241 -1.086 1.00 97.94 177 ALA A O 1
ATOM 1299 N N . GLU A 1 178 ? 0.635 5.290 -0.283 1.00 98.19 178 GLU A N 1
ATOM 1300 C CA . GLU A 1 178 ? 1.115 6.355 -1.175 1.00 98.19 178 GLU A CA 1
ATOM 1301 C C . GLU A 1 178 ? 1.053 5.932 -2.653 1.00 98.19 178 GLU A C 1
ATOM 1303 O O . GLU A 1 178 ? 0.571 6.690 -3.497 1.00 98.19 178 GLU A O 1
ATOM 1308 N N . LEU A 1 179 ? 1.487 4.706 -2.979 1.00 97.81 179 LEU A N 1
ATOM 1309 C CA . LEU A 1 179 ? 1.452 4.189 -4.349 1.00 97.81 179 LEU A CA 1
ATOM 1310 C C . LEU A 1 179 ? 0.015 4.068 -4.865 1.00 97.81 179 LEU A C 1
ATOM 1312 O O . LEU A 1 179 ? -0.271 4.478 -5.989 1.00 97.81 179 LEU A O 1
ATOM 1316 N N . LEU A 1 180 ? -0.892 3.515 -4.059 1.00 97.31 180 LEU A N 1
ATOM 1317 C CA . LEU A 1 180 ? -2.299 3.378 -4.436 1.00 97.31 180 LEU A CA 1
ATOM 1318 C C . LEU A 1 180 ? -2.964 4.746 -4.616 1.00 97.31 180 LEU A C 1
ATOM 1320 O O . LEU A 1 180 ? -3.653 4.947 -5.612 1.00 97.31 180 LEU A O 1
ATOM 1324 N N . SER A 1 181 ? -2.696 5.697 -3.717 1.00 97.50 181 SER A N 1
ATOM 1325 C CA . SER A 1 181 ? -3.233 7.057 -3.811 1.00 97.50 181 SER A CA 1
ATOM 1326 C C . SER A 1 181 ? -2.776 7.750 -5.089 1.00 97.50 181 SER A C 1
ATOM 1328 O O . SER A 1 181 ? -3.601 8.233 -5.858 1.00 97.50 181 SER A O 1
ATOM 1330 N N . ALA A 1 182 ? -1.472 7.739 -5.375 1.00 97.25 182 ALA A N 1
ATOM 1331 C CA . ALA A 1 182 ? -0.939 8.407 -6.556 1.00 97.25 182 ALA A CA 1
ATOM 1332 C C . ALA A 1 182 ? -1.366 7.734 -7.874 1.00 97.25 182 ALA A C 1
ATOM 1334 O O . ALA A 1 182 ? -1.581 8.413 -8.876 1.00 97.25 182 ALA A O 1
ATOM 1335 N N . THR A 1 183 ? -1.498 6.406 -7.899 1.00 96.06 183 THR A N 1
ATOM 1336 C CA . THR A 1 183 ? -1.912 5.686 -9.117 1.00 96.06 183 THR A CA 1
ATOM 1337 C C . THR A 1 183 ? -3.409 5.808 -9.392 1.00 96.06 183 THR A C 1
ATOM 1339 O O . THR A 1 183 ? -3.794 5.931 -10.555 1.00 96.06 183 THR A O 1
ATOM 1342 N N . ALA A 1 184 ? -4.252 5.828 -8.356 1.00 96.38 184 ALA A N 1
ATOM 1343 C CA . ALA A 1 184 ? -5.677 6.109 -8.500 1.00 96.38 184 ALA A CA 1
ATOM 1344 C C . ALA A 1 184 ? -5.923 7.555 -8.958 1.00 96.38 184 ALA A C 1
ATOM 1346 O O . ALA A 1 184 ? -6.643 7.757 -9.933 1.00 96.38 184 ALA A O 1
ATOM 1347 N N . ASP A 1 185 ? -5.225 8.524 -8.361 1.00 95.50 185 ASP A N 1
ATOM 1348 C CA . ASP A 1 185 ? -5.280 9.940 -8.748 1.00 95.50 185 ASP A CA 1
ATOM 1349 C C . ASP A 1 185 ? -4.908 10.129 -10.227 1.00 95.50 185 ASP A C 1
ATOM 1351 O O . ASP A 1 185 ? -5.590 10.828 -10.976 1.00 95.50 185 ASP A O 1
ATOM 1355 N N . PHE A 1 186 ? -3.879 9.416 -10.698 1.00 94.19 186 PHE A N 1
ATOM 1356 C CA . PHE A 1 186 ? -3.525 9.416 -12.116 1.00 94.19 186 PHE A CA 1
ATOM 1357 C C . PHE A 1 186 ? -4.624 8.815 -13.005 1.00 94.19 186 PHE A C 1
ATOM 1359 O O . PHE A 1 186 ? -4.884 9.333 -14.092 1.00 94.19 186 PHE A O 1
ATOM 1366 N N . ASN A 1 187 ? -5.245 7.709 -12.591 1.00 91.44 187 ASN A N 1
ATOM 1367 C CA . ASN A 1 187 ? -6.281 7.056 -13.392 1.00 91.44 187 ASN A CA 1
ATOM 1368 C C . ASN A 1 187 ? -7.537 7.925 -13.542 1.00 91.44 187 ASN A C 1
ATOM 1370 O O . ASN A 1 187 ? -8.155 7.881 -14.610 1.00 91.44 187 ASN A O 1
ATOM 1374 N N . GLU A 1 188 ? -7.854 8.732 -12.528 1.00 91.62 188 GLU A N 1
ATOM 1375 C CA . GLU A 1 188 ? -8.953 9.698 -12.562 1.00 91.62 188 GLU A CA 1
ATOM 1376 C C . GLU A 1 188 ? -8.576 10.971 -13.333 1.00 91.62 188 GLU A C 1
ATOM 1378 O O . GLU A 1 188 ? -9.152 11.285 -14.377 1.00 91.62 188 GLU A O 1
ATOM 1383 N N . ASN A 1 189 ? -7.556 11.684 -12.849 1.00 89.88 189 ASN A N 1
ATOM 1384 C CA . ASN A 1 189 ? -7.265 13.060 -13.251 1.00 89.88 189 ASN A CA 1
ATOM 1385 C C . ASN A 1 189 ? -6.251 13.154 -14.393 1.00 89.88 189 ASN A C 1
ATOM 1387 O O . ASN A 1 189 ? -6.257 14.119 -15.159 1.00 89.88 189 ASN A O 1
ATOM 1391 N N . ARG A 1 190 ? -5.373 12.149 -14.522 1.00 89.12 190 ARG A N 1
ATOM 1392 C CA . ARG A 1 190 ? -4.259 12.105 -15.490 1.00 89.12 190 ARG A CA 1
ATOM 1393 C C . ARG A 1 190 ? -3.332 13.317 -15.390 1.00 89.12 190 ARG A C 1
ATOM 1395 O O . ARG A 1 190 ? -2.771 13.758 -16.396 1.00 89.12 190 ARG A O 1
ATOM 1402 N N . ASP A 1 191 ? -3.175 13.841 -14.180 1.00 89.00 191 ASP A N 1
ATOM 1403 C CA . ASP A 1 191 ? -2.346 15.005 -13.897 1.00 89.00 191 ASP A CA 1
ATOM 1404 C C . ASP A 1 191 ? -0.877 14.616 -13.674 1.00 89.00 191 ASP A C 1
ATOM 1406 O O . ASP A 1 191 ? -0.549 13.531 -13.183 1.00 89.00 191 ASP A O 1
ATOM 1410 N N . PHE A 1 192 ? 0.030 15.521 -14.036 1.00 90.81 192 PHE A N 1
ATOM 1411 C CA . PHE A 1 192 ? 1.465 15.349 -13.848 1.00 90.81 192 PHE A CA 1
ATOM 1412 C C . PHE A 1 192 ? 1.845 15.281 -12.362 1.00 90.81 192 PHE A C 1
ATOM 1414 O O . PHE A 1 192 ? 2.815 14.613 -12.009 1.00 90.81 192 PHE A O 1
ATOM 1421 N N . ALA A 1 193 ? 1.044 15.872 -11.470 1.00 92.69 193 ALA A N 1
ATOM 1422 C CA . ALA A 1 193 ? 1.242 15.777 -10.023 1.00 92.69 193 ALA A CA 1
ATOM 1423 C C . ALA A 1 193 ? 1.344 14.322 -9.516 1.00 92.69 193 ALA A C 1
ATOM 1425 O O . ALA A 1 193 ? 2.064 14.043 -8.554 1.00 92.69 193 ALA A O 1
ATOM 1426 N N . SER A 1 194 ? 0.676 13.368 -10.172 1.00 94.56 194 SER A N 1
ATOM 1427 C CA . SER A 1 194 ? 0.789 11.950 -9.827 1.00 94.56 194 SER A CA 1
ATOM 1428 C C . SER A 1 194 ? 2.151 11.356 -10.225 1.00 94.56 194 SER A C 1
ATOM 1430 O O . SER A 1 194 ? 2.683 10.508 -9.505 1.00 94.56 194 SER A O 1
ATOM 1432 N N . TYR A 1 195 ? 2.760 11.825 -11.326 1.00 94.69 195 TYR A N 1
ATOM 1433 C CA . TYR A 1 195 ? 4.130 11.449 -11.706 1.00 94.69 195 TYR A CA 1
ATOM 1434 C C . TYR A 1 195 ? 5.142 11.932 -10.668 1.00 94.69 195 TYR A C 1
ATOM 1436 O O . TYR A 1 195 ? 6.043 11.173 -10.307 1.00 94.69 195 TYR A O 1
ATOM 1444 N N . ASP A 1 196 ? 4.969 13.150 -10.154 1.00 94.38 196 ASP A N 1
ATOM 1445 C CA . ASP A 1 196 ? 5.825 13.716 -9.109 1.00 94.38 196 ASP A CA 1
ATOM 1446 C C . ASP A 1 196 ? 5.804 12.858 -7.841 1.00 94.38 196 ASP A C 1
ATOM 1448 O O . ASP A 1 196 ? 6.855 12.404 -7.384 1.00 94.38 196 ASP A O 1
ATOM 1452 N N . LYS A 1 197 ? 4.607 12.548 -7.325 1.00 95.75 197 LYS A N 1
ATOM 1453 C CA . LYS A 1 197 ? 4.439 11.693 -6.136 1.00 95.75 197 LYS A CA 1
ATOM 1454 C C . LYS A 1 197 ? 5.085 10.317 -6.321 1.00 95.75 197 LYS A C 1
ATOM 1456 O O . LYS A 1 197 ? 5.821 9.847 -5.453 1.00 95.75 197 LYS A O 1
ATOM 1461 N N . ILE A 1 198 ? 4.847 9.671 -7.466 1.00 97.44 198 ILE A N 1
ATOM 1462 C CA . ILE A 1 198 ? 5.409 8.346 -7.768 1.00 97.44 198 ILE A CA 1
ATOM 1463 C C . ILE A 1 198 ? 6.934 8.411 -7.941 1.00 97.44 198 ILE A C 1
ATOM 1465 O O . ILE A 1 198 ? 7.634 7.473 -7.555 1.00 97.44 198 ILE A O 1
ATOM 1469 N N . SER A 1 199 ? 7.466 9.507 -8.487 1.00 97.56 199 SER A N 1
ATOM 1470 C CA . SER A 1 199 ? 8.910 9.702 -8.652 1.00 97.56 199 SER A CA 1
ATOM 1471 C C . SER A 1 199 ? 9.629 9.829 -7.314 1.00 97.56 199 SER A C 1
ATOM 1473 O O . SER A 1 199 ? 10.632 9.137 -7.102 1.00 97.56 199 SER A O 1
ATOM 1475 N N . ASP A 1 200 ? 9.073 10.623 -6.399 1.00 97.69 200 ASP A N 1
ATOM 1476 C CA . ASP A 1 200 ? 9.573 10.777 -5.032 1.00 97.69 200 ASP A CA 1
ATOM 1477 C C . ASP A 1 200 ? 9.491 9.449 -4.259 1.00 97.69 200 ASP A C 1
ATOM 1479 O O . ASP A 1 200 ? 10.460 9.029 -3.617 1.00 97.69 200 ASP A O 1
ATOM 1483 N N . LEU A 1 201 ? 8.366 8.731 -4.374 1.00 98.06 201 LEU A N 1
ATOM 1484 C CA . LEU A 1 201 ? 8.178 7.423 -3.744 1.00 98.06 201 LEU A CA 1
ATOM 1485 C C . LEU A 1 201 ? 9.179 6.382 -4.265 1.00 98.06 201 LEU A C 1
ATOM 1487 O O . LEU A 1 201 ? 9.793 5.669 -3.470 1.00 98.06 201 LEU A O 1
ATOM 1491 N N . ALA A 1 202 ? 9.382 6.301 -5.584 1.00 97.62 202 ALA A N 1
ATOM 1492 C CA . ALA A 1 202 ? 10.343 5.379 -6.186 1.00 97.62 202 ALA A CA 1
ATOM 1493 C C . ALA A 1 202 ? 11.780 5.678 -5.722 1.00 97.62 202 ALA A C 1
ATOM 1495 O O . ALA A 1 202 ? 12.547 4.758 -5.431 1.00 97.62 202 ALA A O 1
ATOM 1496 N N . ALA A 1 203 ? 12.151 6.957 -5.601 1.00 97.62 203 ALA A N 1
ATOM 1497 C CA . ALA A 1 203 ? 13.445 7.351 -5.050 1.00 97.62 203 ALA A CA 1
ATOM 1498 C C . ALA A 1 203 ? 13.601 6.935 -3.582 1.00 97.62 203 ALA A C 1
ATOM 1500 O O . ALA A 1 203 ? 14.622 6.346 -3.212 1.00 97.62 203 ALA A O 1
ATOM 1501 N N . TRP A 1 204 ? 12.579 7.187 -2.762 1.00 97.69 204 TRP A N 1
ATOM 1502 C CA . TRP A 1 204 ? 12.581 6.828 -1.347 1.00 97.69 204 TRP A CA 1
ATOM 1503 C C . TRP A 1 204 ? 12.654 5.310 -1.135 1.00 97.69 204 TRP A C 1
ATOM 1505 O O . TRP A 1 204 ? 13.485 4.842 -0.357 1.00 97.69 204 TRP A O 1
ATOM 1515 N N . LEU A 1 205 ? 11.857 4.521 -1.867 1.00 97.44 205 LEU A N 1
ATOM 1516 C CA . LEU A 1 205 ? 11.858 3.053 -1.793 1.00 97.44 205 LEU A CA 1
ATOM 1517 C C . LEU A 1 205 ? 13.215 2.471 -2.191 1.00 97.44 205 LEU A C 1
ATOM 1519 O O . LEU A 1 205 ? 13.766 1.620 -1.485 1.00 97.44 205 LEU A O 1
ATOM 1523 N N . ARG A 1 206 ? 13.798 2.978 -3.281 1.00 94.81 206 ARG A N 1
ATOM 1524 C CA . ARG A 1 206 ? 15.143 2.597 -3.719 1.00 94.81 206 ARG A CA 1
ATOM 1525 C C . ARG A 1 206 ? 16.205 2.946 -2.677 1.00 94.81 206 ARG A C 1
ATOM 1527 O O . ARG A 1 206 ? 17.147 2.177 -2.484 1.00 94.81 206 ARG A O 1
ATOM 1534 N N . GLY A 1 207 ? 16.065 4.093 -2.015 1.00 94.88 207 GLY A N 1
ATOM 1535 C CA . GLY A 1 207 ? 16.908 4.509 -0.899 1.00 94.88 207 GLY A CA 1
ATOM 1536 C C . GLY A 1 207 ? 16.793 3.566 0.298 1.00 94.88 207 GLY A C 1
ATOM 1537 O O . GLY A 1 207 ? 17.805 3.041 0.763 1.00 94.88 207 GLY A O 1
ATOM 1538 N N . LYS A 1 208 ? 15.568 3.269 0.744 1.00 94.62 208 LYS A N 1
ATOM 1539 C CA . LYS A 1 208 ? 15.288 2.351 1.859 1.00 94.62 208 LYS A CA 1
ATOM 1540 C C . LYS A 1 208 ? 15.783 0.935 1.619 1.00 94.62 208 LYS A C 1
ATOM 1542 O O . LYS A 1 208 ? 16.329 0.327 2.531 1.00 94.62 208 LYS A O 1
ATOM 1547 N N . ARG A 1 209 ? 15.683 0.425 0.391 1.00 93.12 209 ARG A N 1
ATOM 1548 C CA . ARG A 1 209 ? 16.208 -0.900 0.018 1.00 93.12 209 ARG A CA 1
ATOM 1549 C C . ARG A 1 209 ? 17.731 -1.028 0.079 1.00 93.12 209 ARG A C 1
ATOM 1551 O O . ARG A 1 209 ? 18.235 -2.137 -0.100 1.00 93.12 209 ARG A O 1
ATOM 1558 N N . ARG A 1 210 ? 18.469 0.066 0.308 1.00 91.12 210 ARG A N 1
ATOM 1559 C CA . ARG A 1 210 ? 19.905 -0.004 0.629 1.00 91.12 210 ARG A CA 1
ATOM 1560 C C . ARG A 1 210 ? 20.154 -0.600 2.012 1.00 91.12 210 ARG A C 1
ATOM 1562 O O . ARG A 1 210 ? 21.245 -1.112 2.233 1.00 91.12 210 ARG A O 1
ATOM 1569 N N . ASP A 1 211 ? 19.169 -0.552 2.908 1.00 90.44 211 ASP A N 1
ATOM 1570 C CA . ASP A 1 211 ? 19.179 -1.327 4.144 1.00 90.44 211 ASP A CA 1
ATOM 1571 C C . ASP A 1 211 ? 18.914 -2.806 3.820 1.00 90.44 211 ASP A C 1
ATOM 1573 O O . ASP A 1 211 ? 17.883 -3.159 3.235 1.00 90.44 211 ASP A O 1
ATOM 1577 N N . GLU A 1 212 ? 19.844 -3.683 4.201 1.00 89.31 212 GLU A N 1
ATOM 1578 C CA . GLU A 1 212 ? 19.730 -5.124 3.960 1.00 89.31 212 GLU A CA 1
ATOM 1579 C C . GLU A 1 212 ? 18.495 -5.736 4.641 1.00 89.31 212 GLU A C 1
ATOM 1581 O O . GLU A 1 212 ? 17.901 -6.658 4.082 1.00 89.31 212 GLU A O 1
ATOM 1586 N N . ALA A 1 213 ? 18.036 -5.191 5.775 1.00 90.94 213 ALA A N 1
ATOM 1587 C CA . ALA A 1 213 ? 16.813 -5.651 6.435 1.00 90.94 213 ALA A CA 1
ATOM 1588 C C . ALA A 1 213 ? 15.545 -5.342 5.616 1.00 90.94 213 ALA A C 1
ATOM 1590 O O . ALA A 1 213 ? 14.559 -6.076 5.692 1.00 90.94 213 ALA A O 1
ATOM 1591 N N . LEU A 1 214 ? 15.571 -4.283 4.798 1.00 92.69 214 LEU A N 1
ATOM 1592 C CA . LEU A 1 214 ? 14.425 -3.812 4.008 1.00 92.69 214 LEU A CA 1
ATOM 1593 C C . LEU A 1 214 ? 14.490 -4.218 2.531 1.00 92.69 214 LEU A C 1
ATOM 1595 O O . LEU A 1 214 ? 13.504 -4.093 1.799 1.00 92.69 214 LEU A O 1
ATOM 1599 N N . LYS A 1 215 ? 15.627 -4.748 2.080 1.00 90.69 215 LYS A N 1
ATOM 1600 C CA . LYS A 1 215 ? 15.882 -5.107 0.681 1.00 90.69 215 LYS A CA 1
ATOM 1601 C C . LYS A 1 215 ? 14.877 -6.096 0.102 1.00 90.69 215 LYS A C 1
ATOM 1603 O O . LYS A 1 215 ? 14.460 -5.905 -1.044 1.00 90.69 215 LYS A O 1
ATOM 1608 N N . ALA A 1 216 ? 14.531 -7.143 0.855 1.00 92.00 216 ALA A N 1
ATOM 1609 C CA . ALA A 1 216 ? 13.565 -8.160 0.439 1.00 92.00 216 ALA A CA 1
ATOM 1610 C C . ALA A 1 216 ? 12.105 -7.720 0.667 1.00 92.00 216 ALA A C 1
ATOM 1612 O O . ALA A 1 216 ? 11.349 -7.781 -0.304 1.00 92.00 216 ALA A O 1
ATOM 1613 N N . PRO A 1 217 ? 11.709 -7.205 1.854 1.00 92.88 217 PRO A N 1
ATOM 1614 C CA . PRO A 1 217 ? 10.332 -6.760 2.094 1.00 92.88 217 PRO A CA 1
ATOM 1615 C C . PRO A 1 217 ? 9.841 -5.692 1.108 1.00 92.88 217 PRO A C 1
ATOM 1617 O O . PRO A 1 217 ? 8.716 -5.768 0.626 1.00 92.88 217 PRO A O 1
ATOM 1620 N N . LEU A 1 218 ? 10.695 -4.731 0.739 1.00 95.62 218 LEU A N 1
ATOM 1621 C CA . LEU A 1 218 ? 10.308 -3.625 -0.145 1.00 95.62 218 LEU A CA 1
ATOM 1622 C C . LEU A 1 218 ? 10.575 -3.901 -1.630 1.00 95.62 218 LEU A C 1
ATOM 1624 O O . LEU A 1 218 ? 10.326 -3.034 -2.467 1.00 95.62 218 LEU A O 1
ATOM 1628 N N . ARG A 1 219 ? 11.085 -5.088 -1.991 1.00 93.94 219 ARG A N 1
ATOM 1629 C CA . ARG A 1 219 ? 11.508 -5.399 -3.368 1.00 93.94 219 ARG A CA 1
ATOM 1630 C C . ARG A 1 219 ? 10.390 -5.206 -4.383 1.00 93.94 219 ARG A C 1
ATOM 1632 O O . ARG A 1 219 ? 10.612 -4.573 -5.410 1.00 93.94 219 ARG A O 1
ATOM 1639 N N . SER A 1 220 ? 9.218 -5.773 -4.101 1.00 94.88 220 SER A N 1
ATOM 1640 C CA . SER A 1 220 ? 8.068 -5.682 -5.004 1.00 94.88 220 SER A CA 1
ATOM 1641 C C . SER A 1 220 ? 7.598 -4.236 -5.146 1.00 94.88 220 SER A C 1
ATOM 1643 O O . SER A 1 220 ? 7.394 -3.771 -6.262 1.00 94.88 220 SER A O 1
ATOM 1645 N N . LEU A 1 221 ? 7.488 -3.509 -4.030 1.00 96.69 221 LEU A N 1
ATOM 1646 C CA . LEU A 1 221 ? 7.005 -2.126 -4.017 1.00 96.69 221 LEU A CA 1
ATOM 1647 C C . LEU A 1 221 ? 7.935 -1.177 -4.773 1.00 96.69 221 LEU A C 1
ATOM 1649 O O . LEU A 1 221 ? 7.455 -0.375 -5.565 1.00 96.69 221 LEU A O 1
ATOM 1653 N N . ASP A 1 222 ? 9.253 -1.295 -4.592 1.00 96.62 222 ASP A N 1
ATOM 1654 C CA . ASP A 1 222 ? 10.231 -0.480 -5.326 1.00 96.62 222 ASP A CA 1
ATOM 1655 C C . ASP A 1 222 ? 10.085 -0.658 -6.842 1.00 96.62 222 ASP A C 1
ATOM 1657 O O . ASP A 1 222 ? 9.950 0.314 -7.585 1.00 96.62 222 ASP A O 1
ATOM 1661 N N . TYR A 1 223 ? 10.028 -1.905 -7.320 1.00 96.50 223 TYR A N 1
ATOM 1662 C CA . TYR A 1 223 ? 9.893 -2.146 -8.755 1.00 96.50 223 TYR A CA 1
ATOM 1663 C C . TYR A 1 223 ? 8.508 -1.787 -9.298 1.00 96.50 223 TYR A C 1
ATOM 1665 O O . TYR A 1 223 ? 8.425 -1.337 -10.440 1.00 96.50 223 TYR A O 1
ATOM 1673 N N . GLN A 1 224 ? 7.441 -1.915 -8.505 1.00 97.12 224 GLN A N 1
ATOM 1674 C CA . GLN A 1 224 ? 6.114 -1.424 -8.885 1.00 97.12 224 GLN A CA 1
ATOM 1675 C C . GLN A 1 224 ? 6.091 0.104 -9.004 1.00 97.12 224 GLN A C 1
ATOM 1677 O O . GLN A 1 224 ? 5.649 0.614 -10.031 1.00 97.12 224 GLN A O 1
ATOM 1682 N N . ALA A 1 225 ? 6.625 0.834 -8.020 1.00 97.88 225 ALA A N 1
ATOM 1683 C CA . ALA A 1 225 ? 6.738 2.292 -8.077 1.00 97.88 225 ALA A CA 1
ATOM 1684 C C . ALA A 1 225 ? 7.602 2.740 -9.267 1.00 97.88 225 ALA A C 1
ATOM 1686 O O . ALA A 1 225 ? 7.236 3.654 -10.001 1.00 97.88 225 ALA A O 1
ATOM 1687 N N . MET A 1 226 ? 8.709 2.039 -9.527 1.00 97.12 226 MET A N 1
ATOM 1688 C CA . MET A 1 226 ? 9.562 2.275 -10.691 1.00 97.12 226 MET A CA 1
ATOM 1689 C C . MET A 1 226 ? 8.825 2.032 -12.016 1.00 97.12 226 MET A C 1
ATOM 1691 O O . MET A 1 226 ? 8.920 2.849 -12.931 1.00 97.12 226 MET A O 1
ATOM 1695 N N . ALA A 1 227 ? 8.080 0.932 -12.141 1.00 97.38 227 ALA A N 1
ATOM 1696 C CA . ALA A 1 227 ? 7.309 0.638 -13.345 1.00 97.38 227 ALA A CA 1
ATOM 1697 C C . ALA A 1 227 ? 6.201 1.676 -13.570 1.00 97.38 227 ALA A C 1
ATOM 1699 O O . ALA A 1 227 ? 6.033 2.144 -14.694 1.00 97.38 227 ALA A O 1
ATOM 1700 N N . TRP A 1 228 ? 5.502 2.095 -12.513 1.00 97.44 228 TRP A N 1
ATOM 1701 C CA . TRP A 1 228 ? 4.516 3.172 -12.581 1.00 97.44 228 TRP A CA 1
ATOM 1702 C C . TRP A 1 228 ? 5.143 4.503 -12.991 1.00 97.44 228 TRP A C 1
ATOM 1704 O O . TRP A 1 228 ? 4.637 5.142 -13.911 1.00 97.44 228 TRP A O 1
ATOM 1714 N N . ARG A 1 229 ? 6.288 4.882 -12.409 1.00 96.69 229 ARG A N 1
ATOM 1715 C CA . ARG A 1 229 ? 7.041 6.080 -12.809 1.00 96.69 229 ARG A CA 1
ATOM 1716 C C . ARG A 1 229 ? 7.321 6.074 -14.310 1.00 96.69 229 ARG A C 1
ATOM 1718 O O . ARG A 1 229 ? 6.993 7.026 -15.013 1.00 96.69 229 ARG A O 1
ATOM 1725 N N . TYR A 1 230 ? 7.876 4.979 -14.826 1.00 95.75 230 TYR A N 1
ATOM 1726 C CA . TYR A 1 230 ? 8.165 4.847 -16.253 1.00 95.75 230 TYR A CA 1
ATOM 1727 C C . TYR A 1 230 ? 6.901 4.830 -17.122 1.00 95.75 230 TYR A C 1
ATOM 1729 O O . TYR A 1 230 ? 6.906 5.401 -18.212 1.00 95.75 230 TYR A O 1
ATOM 1737 N N . ALA A 1 231 ? 5.810 4.222 -16.653 1.00 95.38 231 ALA A N 1
ATOM 1738 C CA . ALA A 1 231 ? 4.541 4.185 -17.373 1.00 95.38 231 ALA A CA 1
ATOM 1739 C C . ALA A 1 231 ? 3.889 5.574 -17.475 1.00 95.38 231 ALA A C 1
ATOM 1741 O O . ALA A 1 231 ? 3.470 5.962 -18.566 1.00 95.38 231 ALA A O 1
ATOM 1742 N N . LEU A 1 232 ? 3.862 6.350 -16.387 1.00 94.25 232 LEU A N 1
ATOM 1743 C CA . LEU A 1 232 ? 3.380 7.736 -16.394 1.00 94.25 232 LEU A CA 1
ATOM 1744 C C . LEU A 1 232 ? 4.295 8.625 -17.241 1.00 94.25 232 LEU A C 1
ATOM 1746 O O . LEU A 1 232 ? 3.817 9.403 -18.065 1.00 94.25 232 LEU A O 1
ATOM 1750 N N . GLY A 1 233 ? 5.614 8.451 -17.130 1.00 92.69 233 GLY A N 1
ATOM 1751 C CA . GLY A 1 233 ? 6.568 9.135 -17.999 1.00 92.69 233 GLY A CA 1
ATOM 1752 C C . GLY A 1 233 ? 6.300 8.850 -19.481 1.00 92.69 2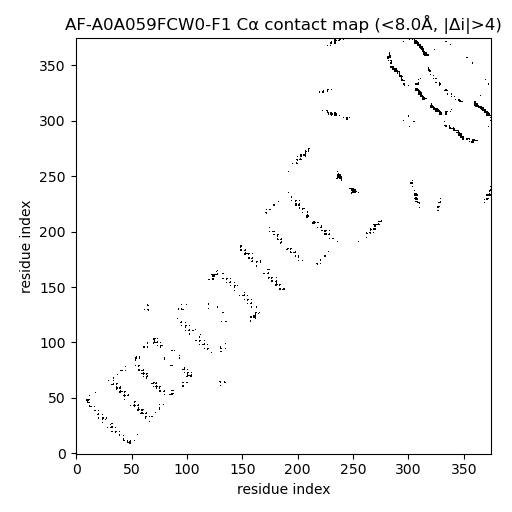33 GLY A C 1
ATOM 1753 O O . GLY A 1 233 ? 6.260 9.766 -20.304 1.00 92.69 233 GLY A O 1
ATOM 1754 N N . ALA A 1 234 ? 6.045 7.586 -19.830 1.00 91.62 234 ALA A N 1
ATOM 1755 C CA . ALA A 1 234 ? 5.665 7.190 -21.181 1.00 91.62 234 ALA A CA 1
ATOM 1756 C C . ALA A 1 234 ? 4.317 7.787 -21.610 1.00 91.62 234 ALA A C 1
ATOM 1758 O O . ALA A 1 234 ? 4.176 8.176 -22.771 1.00 91.62 234 ALA A O 1
ATOM 1759 N N . TYR A 1 235 ? 3.350 7.893 -20.695 1.00 90.69 235 TYR A N 1
ATOM 1760 C CA . TYR A 1 235 ? 2.064 8.540 -20.941 1.00 90.69 235 TYR A CA 1
ATOM 1761 C C . TYR A 1 235 ? 2.235 10.007 -21.339 1.00 90.69 235 TYR A C 1
ATOM 1763 O O . TYR A 1 235 ? 1.828 10.373 -22.441 1.00 90.69 235 TYR A O 1
ATOM 1771 N N . PHE A 1 236 ? 2.899 10.817 -20.511 1.00 89.19 236 PHE A N 1
ATOM 1772 C CA . PHE A 1 236 ? 3.078 12.250 -20.776 1.00 89.19 236 PHE A CA 1
ATOM 1773 C C . PHE A 1 236 ? 3.988 12.530 -21.979 1.00 89.19 236 PHE A C 1
ATOM 1775 O O . PHE A 1 236 ? 3.844 13.552 -22.644 1.00 89.19 236 PHE A O 1
ATOM 1782 N N . ARG A 1 237 ? 4.897 11.607 -22.324 1.00 87.25 237 ARG A N 1
ATOM 1783 C CA . ARG A 1 237 ? 5.723 11.717 -23.539 1.00 87.25 237 ARG A CA 1
ATOM 1784 C C . ARG A 1 237 ? 5.018 11.286 -24.826 1.00 87.25 237 ARG A C 1
ATOM 1786 O O . ARG A 1 237 ? 5.517 11.619 -25.902 1.00 87.25 237 ARG A O 1
ATOM 1793 N N . SER A 1 238 ? 3.916 10.543 -24.741 1.00 83.62 238 SER A N 1
ATOM 1794 C CA . SER A 1 238 ? 3.197 10.031 -25.914 1.00 83.62 238 SER A CA 1
ATOM 1795 C C . SER A 1 238 ? 2.370 11.127 -26.593 1.00 83.62 238 SER A C 1
ATOM 1797 O O . SER A 1 238 ? 1.737 11.926 -25.911 1.00 83.62 238 SER A O 1
ATOM 1799 N N . PHE A 1 239 ? 2.347 11.159 -27.930 1.00 67.94 239 PHE A N 1
ATOM 1800 C CA . PHE A 1 239 ? 1.620 12.181 -28.701 1.00 67.94 239 PHE A CA 1
ATOM 1801 C C . PHE A 1 239 ? 0.118 11.880 -28.864 1.00 67.94 239 PHE A C 1
ATOM 1803 O O . PHE A 1 239 ? -0.321 10.730 -28.802 1.00 67.94 239 PHE A O 1
ATOM 1810 N N . GLU A 1 240 ? -0.651 12.937 -29.139 1.00 58.09 240 GLU A N 1
ATOM 1811 C CA . GLU A 1 240 ? -2.112 12.959 -29.317 1.00 58.09 240 GLU A CA 1
ATOM 1812 C C . GLU A 1 240 ? -2.627 12.150 -30.530 1.00 58.09 240 GLU A C 1
ATOM 1814 O O . GLU A 1 240 ? -3.752 11.656 -30.536 1.00 58.09 240 GLU A O 1
ATOM 1819 N N . ASN A 1 241 ? -1.802 11.969 -31.567 1.00 50.38 241 ASN A N 1
ATOM 1820 C CA . ASN A 1 241 ? -2.255 11.582 -32.911 1.00 50.38 241 ASN A CA 1
ATOM 1821 C C . ASN A 1 241 ? -2.394 10.071 -33.164 1.00 50.38 241 ASN A C 1
ATOM 1823 O O . ASN A 1 241 ? -2.077 9.584 -34.251 1.00 50.38 241 ASN A O 1
ATOM 1827 N N . VAL A 1 242 ? -2.927 9.309 -32.210 1.00 51.16 242 VAL A N 1
ATOM 1828 C CA . VAL A 1 242 ? -3.385 7.944 -32.510 1.00 51.16 242 VAL A CA 1
ATOM 1829 C C . VAL A 1 242 ? -4.880 8.011 -32.802 1.00 51.16 242 VAL A C 1
ATOM 1831 O O . VAL A 1 242 ? -5.685 8.054 -31.877 1.00 51.16 242 VAL A O 1
ATOM 1834 N N . SER A 1 243 ? -5.263 7.999 -34.087 1.00 47.38 243 SER A N 1
ATOM 1835 C CA . SER A 1 243 ? -6.648 8.162 -34.595 1.00 47.38 243 SER A CA 1
ATOM 1836 C C . SER A 1 243 ? -7.702 7.176 -34.049 1.00 47.38 243 SER A C 1
ATOM 1838 O O . SER A 1 243 ? -8.848 7.203 -34.486 1.00 47.38 243 SER A O 1
ATOM 1840 N N . PHE A 1 244 ? -7.330 6.291 -33.123 1.00 50.97 244 PHE A N 1
ATOM 1841 C CA . PHE A 1 244 ? -8.167 5.248 -32.534 1.00 50.97 244 PHE A CA 1
ATOM 1842 C C . PHE A 1 244 ? -8.318 5.364 -31.006 1.00 50.97 244 PHE A C 1
ATOM 1844 O O . PHE A 1 244 ? -9.011 4.533 -30.421 1.00 50.97 244 PHE A O 1
ATOM 1851 N N . SER A 1 245 ? -7.684 6.343 -30.341 1.00 51.22 245 SER A N 1
ATOM 1852 C CA . SER A 1 245 ? -7.778 6.508 -28.881 1.00 51.22 245 SER A CA 1
ATOM 1853 C C . SER A 1 245 ? -8.539 7.779 -28.498 1.00 51.22 245 SER A C 1
ATOM 1855 O O . SER A 1 245 ? -8.202 8.858 -28.968 1.00 51.22 245 SER A O 1
ATOM 1857 N N . ASN A 1 246 ? -9.511 7.665 -27.587 1.00 54.97 246 ASN A N 1
ATOM 1858 C CA . ASN A 1 246 ? -10.253 8.802 -27.016 1.00 54.97 246 ASN A CA 1
ATOM 1859 C C . ASN A 1 246 ? -9.460 9.546 -25.916 1.00 54.97 246 ASN A C 1
ATOM 1861 O O . ASN A 1 246 ? -10.047 10.200 -25.060 1.00 54.97 246 ASN A O 1
ATOM 1865 N N . VAL A 1 247 ? -8.134 9.388 -25.874 1.00 58.22 247 VAL A N 1
ATOM 1866 C CA . VAL A 1 247 ? -7.264 9.934 -24.826 1.00 58.22 247 VAL A CA 1
ATOM 1867 C C . VAL A 1 247 ? -6.380 11.012 -25.446 1.00 58.22 247 VAL A C 1
ATOM 1869 O O . VAL A 1 247 ? -5.439 10.685 -26.170 1.00 58.22 247 VAL A O 1
ATOM 1872 N N . SER A 1 248 ? -6.693 12.279 -25.159 1.00 58.50 248 SER A N 1
ATOM 1873 C CA . SER A 1 248 ? -5.844 13.421 -25.521 1.00 58.50 248 SER A CA 1
ATOM 1874 C C . SER A 1 248 ? -4.569 13.411 -24.671 1.00 58.50 248 SER A C 1
ATOM 1876 O O . SER A 1 248 ? -4.602 13.071 -23.485 1.00 58.50 248 SER A O 1
ATOM 1878 N N . ARG A 1 249 ? -3.432 13.707 -25.307 1.00 70.12 249 ARG A N 1
ATOM 1879 C CA . ARG A 1 249 ? -2.101 13.755 -24.697 1.00 70.12 249 ARG A CA 1
ATOM 1880 C C . ARG A 1 249 ? -1.317 14.893 -25.318 1.00 70.12 249 ARG A C 1
ATOM 1882 O O . ARG A 1 249 ? -1.173 14.941 -26.536 1.00 70.12 249 ARG A O 1
ATOM 1889 N N . ASP A 1 250 ? -0.748 15.747 -24.485 1.00 67.31 250 ASP A N 1
ATOM 1890 C CA . ASP A 1 250 ? -0.040 16.937 -24.958 1.00 67.31 250 ASP A CA 1
ATOM 1891 C C . ASP A 1 250 ? 1.356 16.644 -25.542 1.00 67.31 250 ASP A C 1
ATOM 1893 O O . ASP A 1 250 ? 1.937 17.475 -26.242 1.00 67.31 250 ASP A O 1
ATOM 1897 N N . GLY A 1 251 ? 1.904 15.455 -25.273 1.00 65.56 251 GLY A N 1
ATOM 1898 C CA . GLY A 1 251 ? 3.237 15.050 -25.707 1.00 65.56 251 GLY A CA 1
ATOM 1899 C C . GLY A 1 251 ? 4.378 15.659 -24.884 1.00 65.56 251 GLY A C 1
ATOM 1900 O O . GLY A 1 251 ? 4.203 16.538 -24.040 1.00 65.56 251 GLY A O 1
ATOM 1901 N N . ARG A 1 252 ? 5.597 15.169 -25.156 1.00 66.88 252 ARG A N 1
ATOM 1902 C CA . ARG A 1 252 ? 6.798 15.401 -24.330 1.00 66.88 252 ARG A CA 1
ATOM 1903 C C . ARG A 1 252 ? 7.099 16.872 -24.012 1.00 66.88 252 ARG A C 1
ATOM 1905 O O . ARG A 1 252 ? 7.575 17.146 -22.919 1.00 66.88 252 ARG A O 1
ATOM 1912 N N . PHE A 1 253 ? 6.869 17.790 -24.948 1.00 73.38 253 PHE A N 1
ATOM 1913 C CA . PHE A 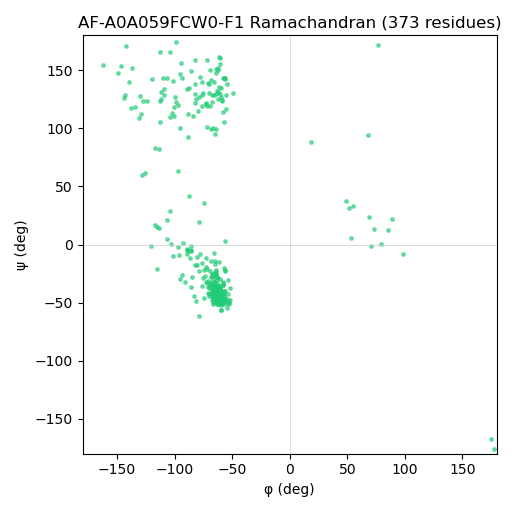1 253 ? 7.320 19.181 -24.814 1.00 73.38 253 PHE A CA 1
ATOM 1914 C C . PHE A 1 253 ? 6.544 19.998 -23.777 1.00 73.38 253 PHE A C 1
ATOM 1916 O O . PHE A 1 253 ? 7.066 21.003 -23.309 1.00 73.38 253 PHE A O 1
ATOM 1923 N N . LYS A 1 254 ? 5.322 19.593 -23.407 1.00 82.56 254 LYS A N 1
ATOM 1924 C CA . LYS A 1 254 ? 4.534 20.337 -22.414 1.00 82.56 254 LYS A CA 1
ATOM 1925 C C . LYS A 1 254 ? 5.123 20.243 -21.007 1.00 82.56 254 LYS A C 1
ATOM 1927 O O . LYS A 1 254 ? 5.029 21.214 -20.274 1.00 82.56 254 LYS A O 1
ATOM 1932 N N . TYR A 1 255 ? 5.712 19.096 -20.669 1.00 86.25 255 TYR A N 1
ATOM 1933 C CA . TYR A 1 255 ? 6.087 18.735 -19.298 1.00 86.25 255 TYR A CA 1
ATOM 1934 C C . TYR A 1 255 ? 7.604 18.640 -19.080 1.00 86.25 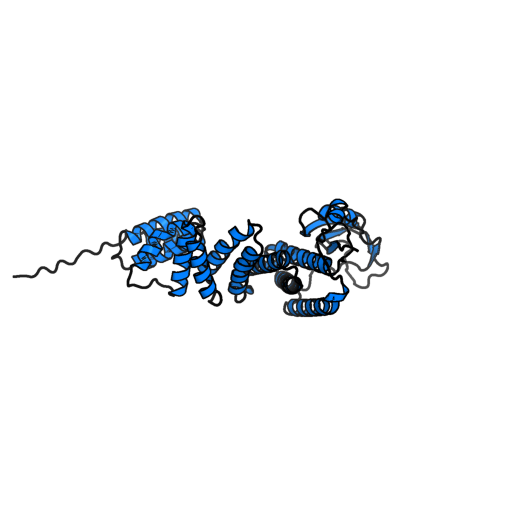255 TYR A C 1
ATOM 1936 O O . TYR A 1 255 ? 8.055 18.013 -18.127 1.00 86.25 255 TYR A O 1
ATOM 1944 N N . GLU A 1 256 ? 8.419 19.152 -20.007 1.00 86.62 256 GLU A N 1
ATOM 1945 C CA . GLU A 1 256 ? 9.875 18.953 -19.974 1.00 86.62 256 GLU A CA 1
ATOM 1946 C C . GLU A 1 256 ? 10.515 19.545 -18.709 1.00 86.62 256 GLU A C 1
ATOM 1948 O O . GLU A 1 256 ? 11.298 18.865 -18.051 1.00 86.62 256 GLU A O 1
ATOM 1953 N N . ASN A 1 257 ? 10.107 20.752 -18.309 1.00 90.12 257 ASN A N 1
ATOM 1954 C CA . ASN A 1 257 ? 10.611 21.384 -17.088 1.00 90.12 257 ASN A CA 1
ATOM 1955 C C . ASN A 1 257 ? 10.153 20.639 -15.827 1.00 90.12 257 ASN A C 1
ATOM 1957 O O . ASN A 1 257 ? 10.911 20.510 -14.870 1.00 90.12 257 ASN A O 1
ATOM 1961 N N . GLU A 1 258 ? 8.910 20.166 -15.812 1.00 92.56 258 GLU A N 1
ATOM 1962 C CA . GLU A 1 258 ? 8.329 19.421 -14.701 1.00 92.56 258 GLU A CA 1
ATOM 1963 C C . GLU A 1 258 ? 9.021 18.063 -14.535 1.00 92.56 258 GLU A C 1
ATOM 1965 O O . GLU A 1 258 ? 9.328 17.668 -13.412 1.00 92.56 258 GLU A O 1
ATOM 1970 N N . PHE A 1 259 ? 9.361 17.391 -15.642 1.00 92.69 259 PHE A N 1
ATOM 1971 C CA . PHE A 1 259 ? 10.206 16.199 -15.616 1.00 92.69 259 PHE A CA 1
ATOM 1972 C C . PHE A 1 259 ? 11.568 16.490 -14.989 1.00 92.69 259 PHE A C 1
ATOM 1974 O O . PHE A 1 259 ? 11.956 15.776 -14.069 1.00 92.69 259 PHE A O 1
ATOM 1981 N N . ASP A 1 260 ? 12.273 17.529 -15.442 1.00 92.81 260 ASP A N 1
ATOM 1982 C CA . ASP A 1 260 ? 13.600 17.864 -14.915 1.00 92.81 260 ASP A CA 1
ATOM 1983 C C . ASP A 1 260 ? 13.553 18.154 -13.404 1.00 92.81 260 ASP A C 1
ATOM 1985 O O . ASP A 1 260 ? 14.380 17.651 -12.643 1.00 92.81 260 ASP A O 1
ATOM 1989 N N . GLN A 1 261 ? 12.536 18.888 -12.943 1.00 94.88 261 GLN A N 1
ATOM 1990 C CA . GLN A 1 261 ? 12.336 19.168 -11.518 1.00 94.88 261 GLN A CA 1
ATOM 1991 C C . GLN A 1 261 ? 12.014 17.908 -10.705 1.00 94.88 261 GLN A C 1
ATOM 1993 O O . GLN A 1 261 ? 12.496 17.758 -9.581 1.00 94.88 261 GLN A O 1
ATOM 1998 N N . ALA A 1 262 ? 11.186 17.009 -11.239 1.00 94.88 262 ALA A N 1
ATOM 1999 C CA . ALA A 1 262 ? 10.855 15.747 -10.585 1.00 94.88 262 ALA A CA 1
ATOM 2000 C C . ALA A 1 262 ? 12.082 14.832 -10.465 1.00 94.88 262 ALA A C 1
ATOM 2002 O O . ALA A 1 262 ? 12.295 14.210 -9.424 1.00 94.88 262 ALA A O 1
ATOM 2003 N N . GLU A 1 263 ? 12.912 14.775 -11.509 1.00 94.00 263 GLU A N 1
ATOM 2004 C CA . GLU A 1 263 ? 14.172 14.030 -11.509 1.00 94.00 263 GLU A CA 1
ATOM 2005 C C . GLU A 1 263 ? 15.159 14.595 -10.479 1.00 94.00 263 GLU A C 1
ATOM 2007 O O . GLU A 1 263 ? 15.693 13.834 -9.673 1.00 94.00 263 GLU A O 1
ATOM 2012 N N . GLU A 1 264 ? 15.341 15.918 -10.431 1.00 96.25 264 GLU A N 1
ATOM 2013 C CA . GLU A 1 264 ? 16.225 16.572 -9.458 1.00 96.25 264 GLU A CA 1
ATOM 2014 C C . GLU A 1 264 ? 15.799 16.277 -8.008 1.00 96.25 264 GLU A C 1
ATOM 2016 O O . GLU A 1 264 ? 16.628 15.919 -7.165 1.00 96.25 264 GLU A O 1
ATOM 2021 N N . ARG A 1 265 ? 14.495 16.355 -7.706 1.00 96.62 265 ARG A N 1
ATOM 2022 C CA . ARG A 1 265 ? 13.973 16.011 -6.372 1.00 96.62 265 ARG A CA 1
ATOM 2023 C C . ARG A 1 265 ? 14.156 14.534 -6.041 1.00 96.62 265 ARG A C 1
ATOM 2025 O O . ARG A 1 265 ? 14.590 14.210 -4.936 1.00 96.62 265 ARG A O 1
ATOM 2032 N N . ALA A 1 266 ? 13.881 13.641 -6.989 1.00 96.38 266 ALA A N 1
ATOM 2033 C CA . ALA A 1 266 ? 14.089 12.208 -6.814 1.00 96.38 266 ALA A CA 1
ATOM 2034 C C . ALA A 1 266 ? 15.570 11.880 -6.538 1.00 96.38 266 ALA A C 1
ATOM 2036 O O . ALA A 1 266 ? 15.880 11.045 -5.683 1.00 96.38 266 ALA A O 1
ATOM 2037 N N . GLU A 1 267 ? 16.502 12.548 -7.219 1.00 95.81 267 GLU A N 1
ATOM 2038 C CA . GLU A 1 267 ? 17.935 12.422 -6.947 1.00 95.81 267 GLU A CA 1
ATOM 2039 C C . GLU A 1 267 ? 18.304 12.931 -5.550 1.00 95.81 267 GLU A C 1
ATOM 2041 O O . GLU A 1 267 ? 19.044 12.246 -4.835 1.00 95.81 267 GLU A O 1
ATOM 2046 N N . ALA A 1 268 ? 17.753 14.075 -5.132 1.00 97.19 268 ALA A N 1
ATOM 2047 C CA . ALA A 1 268 ? 17.959 14.625 -3.795 1.00 97.19 268 ALA A CA 1
ATOM 2048 C C . ALA A 1 268 ? 17.462 13.667 -2.699 1.00 97.19 268 ALA A C 1
ATOM 2050 O O . ALA A 1 268 ? 18.225 13.340 -1.790 1.00 97.19 268 ALA A O 1
ATOM 2051 N N . ILE A 1 269 ? 16.245 13.126 -2.833 1.00 96.56 269 ILE A N 1
ATOM 2052 C CA . ILE A 1 269 ? 15.684 12.119 -1.915 1.00 96.56 269 ILE A CA 1
ATOM 2053 C C . ILE A 1 269 ? 16.601 10.895 -1.840 1.00 96.56 269 ILE A C 1
ATOM 2055 O O . ILE A 1 269 ? 16.949 10.426 -0.759 1.00 96.56 269 ILE A O 1
ATOM 2059 N N . LEU A 1 270 ? 17.040 10.365 -2.985 1.00 94.25 270 LEU A N 1
ATOM 2060 C CA . LEU A 1 270 ? 17.904 9.184 -3.026 1.00 94.25 270 LEU A CA 1
ATOM 2061 C C . LEU A 1 270 ? 19.297 9.440 -2.412 1.00 94.25 270 LEU A C 1
ATOM 2063 O O . LEU A 1 270 ? 19.957 8.495 -1.951 1.00 94.25 270 LEU A O 1
ATOM 2067 N N . ALA A 1 271 ? 19.763 10.690 -2.433 1.00 94.69 271 ALA A N 1
ATOM 2068 C CA . ALA A 1 271 ? 21.033 11.112 -1.854 1.00 94.69 271 ALA A CA 1
ATOM 2069 C C . ALA A 1 271 ? 21.003 11.191 -0.318 1.00 94.69 271 ALA A C 1
ATOM 2071 O O . ALA A 1 271 ? 22.062 11.057 0.296 1.00 94.69 271 ALA A O 1
ATOM 2072 N N . GLU A 1 272 ? 19.826 11.321 0.306 1.00 94.44 272 GLU A N 1
ATOM 2073 C CA . GLU A 1 272 ? 19.668 11.282 1.772 1.00 94.44 272 GLU A CA 1
ATOM 2074 C C . GLU A 1 272 ? 20.038 9.914 2.368 1.00 94.44 272 GLU A C 1
ATOM 2076 O O . GLU A 1 272 ? 20.414 9.806 3.536 1.00 94.44 272 GLU A O 1
ATOM 2081 N N . PHE A 1 273 ? 19.966 8.852 1.562 1.00 92.69 273 PHE A N 1
ATOM 2082 C CA . PHE A 1 273 ? 20.265 7.495 2.003 1.00 92.69 273 PHE A CA 1
ATOM 2083 C C . PHE A 1 273 ? 21.749 7.168 1.827 1.00 92.69 273 PHE A C 1
ATOM 2085 O O . PHE A 1 273 ? 22.296 7.361 0.734 1.00 92.69 273 PHE A O 1
ATOM 2092 N N . PRO A 1 274 ? 22.411 6.569 2.833 1.00 88.12 274 PRO A N 1
ATOM 2093 C CA . PRO A 1 274 ? 23.803 6.167 2.702 1.00 88.12 274 PRO A CA 1
ATOM 2094 C C . PRO A 1 274 ? 23.955 5.171 1.550 1.00 88.12 274 PRO A C 1
ATOM 2096 O O . PRO A 1 274 ? 23.166 4.238 1.393 1.00 88.12 274 PRO A O 1
ATOM 2099 N N . LYS A 1 275 ? 24.975 5.370 0.713 1.00 83.81 275 LYS A N 1
ATOM 2100 C CA . LYS A 1 275 ? 25.326 4.394 -0.321 1.00 83.81 275 LYS A CA 1
ATOM 2101 C C . LYS A 1 275 ? 25.943 3.178 0.365 1.00 83.81 275 LYS A C 1
ATOM 2103 O O . LYS A 1 275 ? 26.988 3.297 1.001 1.00 83.81 275 LYS A O 1
ATOM 2108 N N . THR A 1 276 ? 25.329 2.012 0.218 1.00 73.75 276 THR A N 1
ATOM 2109 C CA . THR A 1 276 ? 25.973 0.750 0.576 1.00 73.75 276 THR A CA 1
ATOM 2110 C C . THR A 1 276 ? 26.986 0.399 -0.507 1.00 73.75 276 THR A C 1
ATOM 2112 O O . THR A 1 276 ? 26.646 0.275 -1.684 1.00 73.75 276 THR A O 1
ATOM 2115 N N . MET A 1 277 ? 28.262 0.298 -0.127 1.00 66.94 277 MET A N 1
ATOM 2116 C CA . MET A 1 277 ? 29.284 -0.208 -1.040 1.00 66.94 277 MET A CA 1
ATOM 2117 C C . MET A 1 277 ? 29.018 -1.694 -1.258 1.00 66.94 277 MET A C 1
ATOM 2119 O O . MET A 1 277 ? 29.012 -2.469 -0.302 1.00 66.94 277 MET A O 1
ATOM 2123 N N . SER A 1 278 ? 28.766 -2.079 -2.508 1.00 69.31 278 SER A N 1
ATOM 2124 C CA . SER A 1 278 ? 28.662 -3.491 -2.859 1.00 69.31 278 SER A CA 1
ATOM 2125 C C . SER A 1 278 ? 30.013 -4.157 -2.618 1.00 69.31 278 SER A C 1
ATOM 2127 O O . SER A 1 278 ? 31.039 -3.657 -3.077 1.00 69.31 278 SER A O 1
ATOM 2129 N N . SER A 1 279 ? 30.016 -5.281 -1.903 1.00 71.50 279 SER A N 1
ATOM 2130 C CA . SER A 1 279 ? 31.186 -6.159 -1.808 1.00 71.50 279 SER A CA 1
ATOM 2131 C C . SER A 1 279 ? 31.356 -7.032 -3.053 1.00 71.50 279 SER A C 1
ATOM 2133 O O . SER A 1 279 ? 32.371 -7.715 -3.187 1.00 71.50 279 SER A O 1
ATOM 2135 N N . GLU A 1 280 ? 30.373 -7.029 -3.962 1.00 77.31 280 GLU A N 1
ATOM 2136 C CA . GLU A 1 280 ? 30.469 -7.751 -5.224 1.00 77.31 280 GLU A CA 1
ATOM 2137 C C . GLU A 1 280 ? 31.480 -7.076 -6.151 1.00 77.31 280 GLU A C 1
ATOM 2139 O O . GLU A 1 280 ? 31.476 -5.844 -6.265 1.00 77.31 280 GLU A O 1
ATOM 2144 N N . PRO A 1 281 ? 32.310 -7.861 -6.859 1.00 82.56 281 PRO A N 1
ATOM 2145 C CA . PRO A 1 281 ? 33.186 -7.310 -7.873 1.00 82.56 281 PRO A CA 1
ATOM 2146 C C . PRO A 1 281 ? 32.371 -6.538 -8.918 1.00 82.56 281 PRO A C 1
ATOM 2148 O O . PRO A 1 281 ? 31.272 -6.974 -9.287 1.00 82.56 281 PRO A O 1
ATOM 2151 N N . PRO A 1 282 ? 32.888 -5.411 -9.425 1.00 86.25 282 PRO A N 1
ATOM 2152 C CA . PRO A 1 282 ? 32.183 -4.649 -10.438 1.00 86.25 282 PRO A CA 1
ATOM 2153 C C . PRO A 1 282 ? 32.006 -5.479 -11.713 1.00 86.25 282 PRO A C 1
ATOM 2155 O O . PRO A 1 282 ? 32.800 -6.369 -12.027 1.00 86.25 282 PRO A O 1
ATOM 2158 N N . PHE A 1 283 ? 30.945 -5.199 -12.466 1.00 88.81 283 PHE A N 1
ATOM 2159 C CA . PHE A 1 283 ? 30.735 -5.851 -13.755 1.00 88.81 283 PHE A CA 1
ATOM 2160 C C . PHE A 1 283 ? 31.680 -5.246 -14.791 1.00 88.81 283 PHE A C 1
ATOM 2162 O O . PHE A 1 283 ? 31.746 -4.026 -14.912 1.00 88.81 283 PHE A O 1
ATOM 2169 N N . CYS A 1 284 ? 32.390 -6.096 -15.532 1.00 90.69 284 CYS A N 1
ATOM 2170 C CA . CYS A 1 284 ? 33.388 -5.655 -16.502 1.00 90.69 284 CYS A CA 1
ATOM 2171 C C . CYS A 1 284 ? 32.816 -4.663 -17.529 1.00 90.69 284 CYS A C 1
ATOM 2173 O O . CYS A 1 284 ? 31.709 -4.853 -18.055 1.00 90.69 284 CYS A O 1
ATOM 2175 N N . SER A 1 285 ? 33.599 -3.625 -17.839 1.00 89.62 285 SER A N 1
ATOM 2176 C CA . SER A 1 285 ? 33.210 -2.570 -18.773 1.00 89.62 285 SER A CA 1
ATOM 2177 C C . SER A 1 285 ? 32.981 -3.138 -20.173 1.00 89.62 285 SER A C 1
ATOM 2179 O O . SER A 1 285 ? 33.553 -4.162 -20.580 1.00 89.62 285 SER A O 1
ATOM 2181 N N . GLY A 1 286 ? 32.084 -2.495 -20.910 1.00 88.25 286 GLY A N 1
ATOM 2182 C CA . GLY A 1 286 ? 31.727 -2.920 -22.247 1.00 88.25 286 GLY A CA 1
ATOM 2183 C C . GLY A 1 286 ? 30.589 -2.107 -22.830 1.00 88.25 286 GLY A C 1
ATOM 2184 O O . GLY A 1 286 ? 30.187 -1.062 -22.316 1.00 88.25 286 GLY A O 1
ATOM 2185 N N . LYS A 1 287 ? 30.045 -2.622 -23.928 1.00 87.44 287 LYS A N 1
ATOM 2186 C CA . LYS A 1 287 ? 28.953 -1.991 -24.658 1.00 87.44 287 LYS A CA 1
ATOM 2187 C C . LYS A 1 287 ? 27.896 -2.983 -25.087 1.00 87.44 287 LYS A C 1
ATOM 2189 O O . LYS A 1 287 ? 28.160 -4.148 -25.389 1.00 87.44 287 LYS A O 1
ATOM 2194 N N . VAL A 1 288 ? 26.685 -2.463 -25.209 1.00 83.12 288 VAL A N 1
ATOM 2195 C CA . VAL A 1 288 ? 25.547 -3.202 -25.736 1.00 83.12 288 VAL A CA 1
ATOM 2196 C C . VAL A 1 288 ? 25.752 -3.492 -27.221 1.00 83.12 288 VAL A C 1
ATOM 2198 O O . VAL A 1 288 ? 25.888 -2.583 -28.044 1.00 83.12 288 VAL A O 1
ATOM 2201 N N . VAL A 1 289 ? 25.721 -4.772 -27.580 1.00 78.31 289 VAL A N 1
ATOM 2202 C CA . VAL A 1 289 ? 25.660 -5.238 -28.963 1.00 78.31 289 VAL A CA 1
ATOM 2203 C C . VAL A 1 289 ? 24.218 -5.608 -29.250 1.00 78.31 289 VAL A C 1
ATOM 2205 O O . VAL A 1 289 ? 23.714 -6.601 -28.739 1.00 78.31 289 VAL A O 1
ATOM 2208 N N . LYS A 1 290 ? 23.577 -4.799 -30.100 1.00 68.81 290 LYS A N 1
ATOM 2209 C CA . LYS A 1 290 ? 22.138 -4.828 -30.404 1.00 68.81 290 LYS A CA 1
ATOM 2210 C C . LYS A 1 290 ? 21.301 -4.398 -29.190 1.00 68.81 290 LYS A C 1
ATOM 2212 O O . LYS A 1 290 ? 20.977 -5.230 -28.345 1.00 68.81 290 LYS A O 1
ATOM 2217 N N . PRO A 1 291 ? 20.938 -3.104 -29.095 1.00 72.81 291 PRO A N 1
ATOM 2218 C CA . PRO A 1 291 ? 20.023 -2.665 -28.053 1.00 72.81 291 PRO A CA 1
ATOM 2219 C C . PRO A 1 291 ? 18.723 -3.464 -28.164 1.00 72.81 291 PRO A C 1
ATOM 2221 O O . PRO A 1 291 ? 18.298 -3.780 -29.284 1.00 72.81 291 PRO A O 1
ATOM 2224 N N . PRO A 1 292 ? 18.098 -3.807 -27.033 1.00 78.00 292 PRO A N 1
ATOM 2225 C CA . PRO A 1 292 ? 16.901 -4.612 -27.070 1.00 78.00 292 PRO A CA 1
ATOM 2226 C C . PRO A 1 292 ? 15.789 -3.783 -27.716 1.00 78.00 292 PRO A C 1
ATOM 2228 O O . PRO A 1 292 ? 15.556 -2.630 -27.359 1.00 78.00 292 PRO A O 1
ATOM 2231 N N . ARG A 1 293 ? 15.125 -4.360 -28.717 1.00 77.81 293 ARG A N 1
ATOM 2232 C CA . ARG A 1 293 ? 14.030 -3.710 -29.448 1.00 77.81 293 ARG A CA 1
ATOM 2233 C C . ARG A 1 293 ? 12.752 -4.511 -29.238 1.00 77.81 293 ARG A C 1
ATOM 2235 O O . ARG A 1 293 ? 12.441 -5.368 -30.070 1.00 77.81 293 ARG A O 1
ATOM 2242 N N . PRO A 1 294 ? 12.032 -4.304 -28.123 1.00 82.50 294 PRO A N 1
ATOM 2243 C CA . PRO A 1 294 ? 10.739 -4.938 -27.956 1.00 82.50 294 PRO A CA 1
ATOM 2244 C C . PRO A 1 294 ? 9.806 -4.465 -29.070 1.00 82.50 294 PRO A C 1
ATOM 2246 O O . PRO A 1 294 ? 9.765 -3.290 -29.432 1.00 82.50 294 PRO A O 1
ATOM 2249 N N . THR A 1 295 ? 9.072 -5.406 -29.653 1.00 86.00 295 THR A N 1
ATOM 2250 C CA . THR A 1 295 ? 8.023 -5.069 -30.615 1.00 86.00 295 THR A CA 1
ATOM 2251 C C . THR A 1 295 ? 6.803 -4.601 -29.844 1.00 86.00 295 THR A C 1
ATOM 2253 O O . THR A 1 295 ? 6.327 -5.323 -28.968 1.00 86.00 295 THR A O 1
ATOM 2256 N N . TYR A 1 296 ? 6.285 -3.424 -30.186 1.00 88.94 296 TYR A N 1
ATOM 2257 C CA . TYR A 1 296 ? 5.059 -2.911 -29.588 1.00 88.94 296 TYR A CA 1
ATOM 2258 C C . TYR A 1 296 ? 3.903 -3.899 -29.835 1.00 88.94 296 TYR A C 1
ATOM 2260 O O . TYR A 1 296 ? 3.638 -4.233 -30.996 1.00 88.94 296 TYR A O 1
ATOM 2268 N N . PRO A 1 297 ? 3.214 -4.401 -28.794 1.00 88.62 297 PRO A N 1
ATOM 2269 C CA . PRO A 1 297 ? 2.0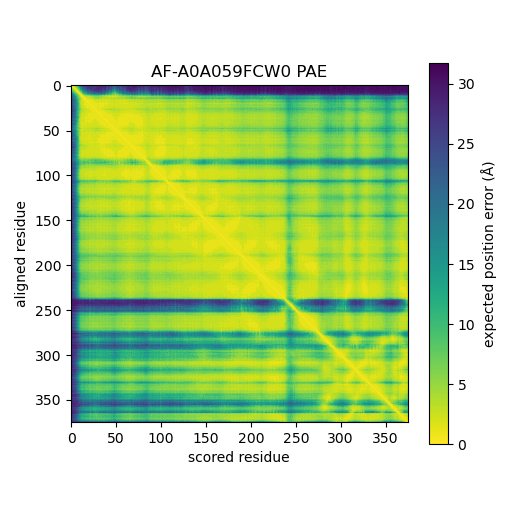91 -5.312 -28.980 1.00 88.62 297 PRO A CA 1
ATOM 2270 C C . PRO A 1 297 ? 0.978 -4.659 -29.808 1.00 88.62 297 PRO A C 1
ATOM 2272 O O . PRO A 1 297 ? 0.487 -3.582 -29.476 1.00 88.62 297 PRO A O 1
ATOM 2275 N N . SER A 1 298 ? 0.544 -5.316 -30.885 1.00 84.56 298 SER A N 1
ATOM 2276 C CA . SER A 1 298 ? -0.446 -4.750 -31.815 1.00 84.56 298 SER A CA 1
ATOM 2277 C C . SER A 1 298 ? -1.807 -4.484 -31.162 1.00 84.56 298 SER A C 1
ATOM 2279 O O . SER A 1 298 ? -2.475 -3.513 -31.512 1.00 84.56 298 SER A O 1
ATOM 2281 N N . SER A 1 299 ? -2.212 -5.310 -30.194 1.00 83.62 299 SER A N 1
ATOM 2282 C CA . SER A 1 299 ? -3.419 -5.103 -29.387 1.00 83.62 299 SER A CA 1
ATOM 2283 C C . SER A 1 299 ? -3.322 -3.851 -28.511 1.00 83.62 299 SER A C 1
ATOM 2285 O O . SER A 1 299 ? -4.278 -3.081 -28.468 1.00 83.62 299 SER A O 1
ATOM 2287 N N . ALA A 1 300 ? -2.172 -3.625 -27.868 1.00 84.56 300 ALA A N 1
ATOM 2288 C CA . ALA A 1 300 ? -1.912 -2.446 -27.044 1.00 84.56 300 ALA A CA 1
ATOM 2289 C C . ALA A 1 300 ? -1.890 -1.170 -27.896 1.00 84.56 300 ALA A C 1
ATOM 2291 O O . ALA A 1 300 ? -2.569 -0.203 -27.563 1.00 84.56 300 ALA A O 1
ATOM 2292 N N . ALA A 1 301 ? -1.211 -1.209 -29.050 1.00 82.81 301 ALA A N 1
ATOM 2293 C CA . ALA A 1 301 ? -1.154 -0.083 -29.983 1.00 82.81 301 ALA A CA 1
ATOM 2294 C C . ALA A 1 301 ? -2.552 0.334 -30.466 1.00 82.81 301 ALA A C 1
ATOM 2296 O O . ALA A 1 301 ? -2.892 1.512 -30.449 1.00 82.81 301 ALA A O 1
ATOM 2297 N N . ARG A 1 302 ? -3.400 -0.634 -30.846 1.00 78.19 302 ARG A N 1
ATOM 2298 C CA . ARG A 1 302 ? -4.781 -0.362 -31.288 1.00 78.19 302 ARG A CA 1
ATOM 2299 C C . ARG A 1 302 ? -5.664 0.229 -30.189 1.00 78.19 302 ARG A C 1
ATOM 2301 O O . ARG A 1 302 ? -6.591 0.961 -30.506 1.00 78.19 302 ARG A O 1
ATOM 2308 N N . ARG A 1 303 ? -5.403 -0.112 -28.924 1.00 76.94 303 ARG A N 1
ATOM 2309 C CA . ARG A 1 303 ? -6.140 0.397 -27.753 1.00 76.94 303 ARG A CA 1
ATOM 2310 C C . ARG A 1 303 ? -5.552 1.687 -27.185 1.00 76.94 303 ARG A C 1
ATOM 2312 O O . ARG A 1 303 ? -6.108 2.241 -26.244 1.00 76.94 303 ARG A O 1
ATOM 2319 N N . GLY A 1 304 ? -4.436 2.157 -27.733 1.00 76.38 304 GLY A N 1
ATOM 2320 C CA . GLY A 1 304 ? -3.758 3.347 -27.244 1.00 76.38 304 GLY A CA 1
ATOM 2321 C C . GLY A 1 304 ? -3.108 3.173 -25.865 1.00 76.38 304 GLY A C 1
ATOM 2322 O O . GLY A 1 304 ? -2.962 4.161 -25.142 1.00 76.38 304 GLY A O 1
ATOM 2323 N N . TYR A 1 305 ? -2.792 1.937 -25.462 1.00 85.81 305 TYR A N 1
ATOM 2324 C CA . TYR A 1 305 ? -2.183 1.651 -24.162 1.00 85.81 305 TYR A CA 1
ATOM 2325 C C . TYR A 1 305 ? -0.713 2.006 -24.175 1.00 85.81 305 TYR A C 1
ATOM 2327 O O . TYR A 1 305 ? 0.008 1.509 -25.022 1.00 85.81 305 TYR A O 1
ATOM 2335 N N . VAL A 1 306 ? -0.277 2.780 -23.193 1.00 89.38 306 VAL A N 1
ATOM 2336 C CA . VAL A 1 306 ? 1.132 3.028 -22.870 1.00 89.38 306 VAL A CA 1
ATOM 2337 C C . VAL A 1 306 ? 1.502 2.231 -21.630 1.00 89.38 306 VAL A C 1
ATOM 2339 O O . VAL A 1 306 ? 0.618 1.750 -20.921 1.00 89.38 306 VAL A O 1
ATOM 2342 N N . GLY A 1 307 ? 2.791 2.088 -21.355 1.00 92.81 307 GLY A N 1
ATOM 2343 C CA . GLY A 1 307 ? 3.203 1.351 -20.174 1.00 92.81 307 GLY A CA 1
ATOM 2344 C C . GLY A 1 307 ? 4.699 1.213 -20.014 1.00 92.81 307 GLY A C 1
ATOM 2345 O O . GLY A 1 307 ? 5.481 1.738 -20.812 1.00 92.81 307 GLY A O 1
ATOM 2346 N N . ALA A 1 308 ? 5.090 0.465 -18.992 1.00 96.00 308 ALA A N 1
ATOM 2347 C CA . ALA A 1 308 ? 6.474 0.118 -18.754 1.00 96.00 308 ALA A CA 1
ATOM 2348 C C . ALA A 1 308 ? 6.627 -1.275 -18.144 1.00 96.00 308 ALA A C 1
ATOM 2350 O O . ALA A 1 308 ? 5.742 -1.781 -17.463 1.00 96.00 308 ALA A O 1
ATOM 2351 N N . VAL A 1 309 ? 7.778 -1.896 -18.387 1.00 96.44 309 VAL A N 1
ATOM 2352 C CA . VAL A 1 309 ? 8.161 -3.182 -17.798 1.00 96.44 309 VAL A CA 1
ATOM 2353 C C . VAL A 1 309 ? 9.548 -3.046 -17.207 1.00 96.44 309 VAL A C 1
ATOM 2355 O O . VAL A 1 309 ? 10.474 -2.656 -17.912 1.00 96.44 309 VAL A O 1
ATOM 2358 N N . VAL A 1 310 ? 9.710 -3.419 -15.944 1.00 96.31 310 VAL A N 1
ATOM 2359 C CA . VAL A 1 310 ? 11.008 -3.468 -15.272 1.00 96.31 310 VAL A CA 1
ATOM 2360 C C . VAL A 1 310 ? 11.476 -4.919 -15.254 1.00 96.31 310 VAL A C 1
ATOM 2362 O O . VAL A 1 310 ? 10.801 -5.787 -14.699 1.00 96.31 310 VAL A O 1
ATOM 2365 N N . LEU A 1 311 ? 12.615 -5.199 -15.888 1.00 95.25 311 LEU A N 1
ATOM 2366 C CA . LEU A 1 311 ? 13.230 -6.526 -15.899 1.00 95.25 311 LEU A CA 1
ATOM 2367 C C . LEU A 1 311 ? 14.470 -6.569 -15.008 1.00 95.25 311 LEU A C 1
ATOM 2369 O O . LEU A 1 311 ? 15.247 -5.617 -14.977 1.00 95.25 311 LEU A O 1
ATOM 2373 N N . GLY A 1 312 ? 14.675 -7.700 -14.341 1.00 94.50 312 GLY A N 1
ATOM 2374 C CA . GLY A 1 312 ? 15.938 -8.088 -13.728 1.00 94.50 312 GLY A CA 1
ATOM 2375 C C . GLY A 1 312 ? 16.657 -9.066 -14.647 1.00 94.50 312 GLY A C 1
ATOM 2376 O O . GLY A 1 312 ? 16.060 -10.051 -15.080 1.00 94.50 312 GLY A O 1
ATOM 2377 N N . VAL A 1 313 ? 17.911 -8.783 -14.991 1.00 92.50 313 VAL A N 1
ATOM 2378 C CA . VAL A 1 313 ? 18.661 -9.571 -15.977 1.00 92.50 313 VAL A CA 1
ATOM 2379 C C . VAL A 1 313 ? 20.000 -10.010 -15.408 1.00 92.50 313 VAL A C 1
ATOM 2381 O O . VAL A 1 313 ? 20.815 -9.174 -15.018 1.00 92.50 313 VAL A O 1
ATOM 2384 N N . ASP A 1 314 ? 20.241 -11.315 -15.410 1.00 92.69 314 ASP A N 1
ATOM 2385 C CA . ASP A 1 314 ? 21.540 -11.873 -15.046 1.00 92.69 314 ASP A CA 1
ATOM 2386 C C . ASP A 1 314 ? 22.382 -12.121 -16.297 1.00 92.69 314 ASP A C 1
ATOM 2388 O O . ASP A 1 314 ? 21.868 -12.461 -17.368 1.00 92.69 314 ASP A O 1
ATOM 2392 N N . PHE A 1 315 ? 23.691 -11.953 -16.140 1.00 90.75 315 PHE A N 1
ATOM 2393 C CA . PHE A 1 315 ? 24.672 -12.118 -17.201 1.00 90.75 315 PHE A CA 1
ATOM 2394 C C . PHE A 1 315 ? 25.673 -13.213 -16.873 1.00 90.75 315 PHE A C 1
ATOM 2396 O O . PHE A 1 315 ? 26.141 -13.321 -15.739 1.00 90.75 315 PHE A O 1
ATOM 2403 N N . GLU A 1 316 ? 26.059 -13.957 -17.901 1.00 91.75 316 GLU A N 1
ATOM 2404 C CA . GLU A 1 316 ? 27.175 -14.895 -17.893 1.00 91.75 316 GLU A CA 1
ATOM 2405 C C . GLU A 1 316 ? 27.935 -14.735 -19.211 1.00 91.75 316 GLU A C 1
ATOM 2407 O O . GLU A 1 316 ? 27.363 -14.869 -20.291 1.00 91.75 316 GLU A O 1
ATOM 2412 N N . ASP A 1 317 ? 29.200 -14.321 -19.124 1.00 90.12 317 ASP A N 1
ATOM 2413 C CA . ASP A 1 317 ? 30.074 -14.057 -20.275 1.00 90.12 317 ASP A CA 1
ATOM 2414 C C . ASP A 1 317 ? 29.451 -13.171 -21.367 1.00 90.12 317 ASP A C 1
ATOM 2416 O O . ASP A 1 317 ? 29.707 -13.306 -22.564 1.00 90.12 317 ASP A O 1
ATOM 2420 N N . GLY A 1 318 ? 28.673 -12.178 -20.930 1.00 87.00 318 GLY A N 1
ATOM 2421 C CA . GLY A 1 318 ? 28.049 -11.184 -21.802 1.00 87.00 318 GLY A CA 1
ATOM 2422 C C . GLY A 1 318 ? 26.791 -11.684 -22.518 1.00 87.00 318 GLY A C 1
ATOM 2423 O O . GLY A 1 318 ? 26.145 -10.924 -23.249 1.00 87.00 318 GLY A O 1
ATOM 2424 N N . GLU A 1 319 ? 26.396 -12.929 -22.268 1.00 90.12 319 GLU A N 1
ATOM 2425 C CA . GLU A 1 319 ? 25.085 -13.459 -22.607 1.00 90.12 319 GLU A CA 1
ATOM 2426 C C . GLU A 1 319 ? 24.133 -13.351 -21.418 1.00 90.12 319 GLU A C 1
ATOM 2428 O O . GLU A 1 319 ? 24.546 -13.268 -20.263 1.00 90.12 319 GLU A O 1
ATOM 2433 N N . ILE A 1 320 ? 22.836 -13.328 -21.710 1.00 90.88 320 ILE A N 1
ATOM 2434 C CA . ILE A 1 320 ? 21.809 -13.321 -20.674 1.00 90.88 320 ILE A CA 1
ATOM 2435 C C . ILE A 1 320 ? 21.574 -14.751 -20.210 1.00 90.88 320 ILE A C 1
ATOM 2437 O O . ILE A 1 320 ? 21.179 -15.595 -21.016 1.00 90.88 320 ILE A O 1
ATOM 2441 N N . SER A 1 321 ? 21.758 -14.993 -18.917 1.00 91.75 321 SER A N 1
ATOM 2442 C CA . SER A 1 321 ? 21.521 -16.296 -18.294 1.00 91.75 321 SER A CA 1
ATOM 2443 C C . SER A 1 321 ? 20.126 -16.404 -17.674 1.00 91.75 321 SER A C 1
ATOM 2445 O O . SER A 1 321 ? 19.541 -17.485 -17.666 1.00 91.75 321 SER A O 1
ATOM 2447 N N . ASN A 1 322 ? 19.553 -15.289 -17.212 1.00 94.06 322 ASN A N 1
ATOM 2448 C CA . ASN A 1 322 ? 18.225 -15.251 -16.601 1.00 94.06 322 ASN A CA 1
ATOM 2449 C C . ASN A 1 322 ? 17.518 -13.908 -16.855 1.00 94.06 322 ASN A C 1
ATOM 2451 O O . ASN A 1 322 ? 18.161 -12.862 -16.953 1.00 94.06 322 ASN A O 1
ATOM 2455 N N . ILE A 1 323 ? 16.187 -13.950 -16.971 1.00 94.38 323 ILE A N 1
ATOM 2456 C CA . ILE A 1 323 ? 15.323 -12.772 -17.112 1.00 94.38 323 ILE A CA 1
ATOM 2457 C C . ILE A 1 323 ? 14.143 -12.939 -16.159 1.00 94.38 323 ILE A C 1
ATOM 2459 O O . ILE A 1 323 ? 13.324 -13.839 -16.335 1.00 94.38 323 ILE A O 1
ATOM 2463 N N . GLU A 1 324 ? 14.020 -12.022 -15.210 1.00 95.31 324 GLU A N 1
ATOM 2464 C CA . GLU A 1 324 ? 12.890 -11.912 -14.297 1.00 95.31 324 GLU A CA 1
ATOM 2465 C C . GLU A 1 324 ? 12.062 -10.672 -14.651 1.00 95.31 324 GLU A C 1
ATOM 2467 O O . GLU A 1 324 ? 12.609 -9.590 -14.870 1.00 95.31 324 GLU A O 1
ATOM 2472 N N . VAL A 1 325 ? 10.736 -10.810 -14.706 1.00 95.62 325 VAL A N 1
ATOM 2473 C CA . VAL A 1 325 ? 9.830 -9.656 -14.774 1.00 95.62 325 VAL A CA 1
ATOM 2474 C C . VAL A 1 325 ? 9.598 -9.178 -13.347 1.00 95.62 325 VAL A C 1
ATOM 2476 O O . VAL A 1 325 ? 8.968 -9.879 -12.564 1.00 95.62 325 VAL A O 1
ATOM 2479 N N . LEU A 1 326 ? 10.127 -8.004 -13.011 1.00 95.81 326 LEU A N 1
ATOM 2480 C CA . LEU A 1 326 ? 10.046 -7.443 -11.662 1.00 95.81 326 LEU A CA 1
ATOM 2481 C C . LEU A 1 326 ? 8.746 -6.665 -11.445 1.00 95.81 326 LEU A C 1
ATOM 2483 O O . LEU A 1 326 ? 8.187 -6.701 -10.355 1.00 95.81 326 LEU A O 1
ATOM 2487 N N . ALA A 1 327 ? 8.278 -5.970 -12.485 1.00 96.44 327 ALA A N 1
ATOM 2488 C CA . ALA A 1 327 ? 6.978 -5.304 -12.540 1.00 96.44 327 ALA A CA 1
ATOM 2489 C C . ALA A 1 327 ? 6.596 -4.984 -13.997 1.00 96.44 327 ALA A C 1
ATOM 2491 O O . ALA A 1 327 ? 7.468 -4.824 -14.858 1.00 96.44 327 ALA A O 1
ATOM 2492 N N . SER A 1 328 ? 5.296 -4.877 -14.281 1.00 96.31 328 SER A N 1
ATOM 2493 C CA . SER A 1 328 ? 4.746 -4.519 -15.595 1.00 96.31 328 SER A CA 1
ATOM 2494 C C . SER A 1 328 ? 3.502 -3.667 -15.406 1.00 96.31 328 SER A C 1
ATOM 2496 O O . SER A 1 328 ? 2.583 -4.104 -14.742 1.00 96.31 328 SER A O 1
ATOM 2498 N N . ILE A 1 329 ? 3.441 -2.494 -16.029 1.00 95.25 329 ILE A N 1
ATOM 2499 C CA . ILE A 1 329 ? 2.268 -1.618 -16.009 1.00 95.25 329 ILE A CA 1
ATOM 2500 C C . ILE A 1 329 ? 1.847 -1.323 -17.456 1.00 95.25 329 ILE A C 1
ATOM 2502 O O . ILE A 1 329 ? 2.672 -0.814 -18.216 1.00 95.25 329 ILE A O 1
ATOM 2506 N N . PRO A 1 330 ? 0.595 -1.603 -17.863 1.00 90.69 330 PRO A N 1
ATOM 2507 C CA . PRO A 1 330 ? -0.358 -2.478 -17.185 1.00 90.69 330 PRO A CA 1
ATOM 2508 C C . PRO A 1 330 ? 0.163 -3.918 -17.090 1.00 90.69 330 PRO A C 1
ATOM 2510 O O . PRO A 1 330 ? 1.047 -4.333 -17.860 1.00 90.69 330 PRO A O 1
ATOM 2513 N N . ASP A 1 331 ? -0.426 -4.691 -16.182 1.00 86.31 331 ASP A N 1
ATOM 2514 C CA . ASP A 1 331 ? -0.111 -6.108 -16.026 1.00 86.31 331 ASP A CA 1
ATOM 2515 C C . ASP A 1 331 ? -0.321 -6.871 -17.344 1.00 86.31 331 ASP A C 1
ATOM 2517 O O . ASP A 1 331 ? -1.193 -6.543 -18.158 1.00 86.31 331 ASP A O 1
ATOM 2521 N N . ASP A 1 332 ? 0.554 -7.850 -17.592 1.00 82.94 332 ASP A N 1
ATOM 2522 C CA . ASP A 1 332 ? 0.533 -8.807 -18.711 1.00 82.94 332 ASP A CA 1
ATOM 2523 C C . ASP A 1 332 ? 0.431 -8.244 -20.142 1.00 82.94 332 ASP A C 1
ATOM 2525 O O . ASP A 1 332 ? 0.391 -8.993 -21.121 1.00 82.94 332 ASP A O 1
ATOM 2529 N N . THR A 1 333 ? 0.478 -6.925 -20.310 1.00 88.88 333 THR A N 1
ATOM 2530 C CA . THR A 1 333 ? 0.314 -6.283 -21.620 1.00 88.88 333 THR A CA 1
ATOM 2531 C C . THR A 1 333 ? 1.627 -6.271 -22.399 1.00 88.88 333 THR A C 1
ATOM 2533 O O . THR A 1 333 ? 1.670 -6.584 -23.592 1.00 88.88 333 THR A O 1
ATOM 2536 N N . PHE A 1 334 ? 2.721 -5.932 -21.717 1.00 93.19 334 PHE A N 1
ATOM 2537 C CA . PHE A 1 334 ? 4.012 -5.655 -22.344 1.00 93.19 334 PHE A CA 1
ATOM 2538 C C . PHE A 1 334 ? 5.112 -6.654 -21.964 1.00 93.19 334 PHE A C 1
ATOM 2540 O O . PHE A 1 334 ? 6.074 -6.824 -22.719 1.00 93.19 334 PHE A O 1
ATOM 2547 N N . ALA A 1 335 ? 4.960 -7.369 -20.843 1.00 93.25 335 ALA A N 1
ATOM 2548 C CA . ALA A 1 335 ? 5.985 -8.247 -20.273 1.00 93.25 335 ALA A CA 1
ATOM 2549 C C . ALA A 1 335 ? 6.544 -9.264 -21.284 1.00 93.25 335 ALA A C 1
ATOM 2551 O O . ALA A 1 335 ? 7.754 -9.340 -21.501 1.00 93.25 335 ALA A O 1
ATOM 2552 N N . SER A 1 336 ? 5.668 -9.981 -21.994 1.00 92.88 336 SER A N 1
ATOM 2553 C CA . SER A 1 336 ? 6.078 -10.966 -23.006 1.00 92.88 336 SER A CA 1
ATOM 2554 C C . SER A 1 336 ? 6.899 -10.356 -24.150 1.00 92.88 336 SER A C 1
ATOM 2556 O O . SER A 1 336 ? 7.836 -10.982 -24.652 1.00 92.88 336 SER A O 1
ATOM 2558 N N . ALA A 1 337 ? 6.555 -9.142 -24.593 1.00 92.44 337 ALA A N 1
ATOM 2559 C CA . ALA A 1 337 ? 7.292 -8.450 -25.646 1.00 92.44 337 ALA A CA 1
ATOM 2560 C C . ALA A 1 337 ? 8.663 -7.969 -25.149 1.00 92.44 337 ALA A C 1
ATOM 2562 O O . ALA A 1 337 ? 9.659 -8.165 -25.852 1.00 92.44 337 ALA A O 1
ATOM 2563 N N . SER A 1 338 ? 8.724 -7.441 -23.924 1.00 93.69 338 SER A N 1
ATOM 2564 C CA . SER A 1 338 ? 9.961 -7.023 -23.257 1.00 93.69 338 SER A CA 1
ATOM 2565 C C . SER A 1 338 ? 10.930 -8.189 -23.078 1.00 93.69 338 SER A C 1
ATOM 2567 O O . SER A 1 338 ? 12.086 -8.090 -23.481 1.00 93.69 338 SER A O 1
ATOM 2569 N N . VAL A 1 339 ? 10.455 -9.333 -22.571 1.00 94.00 339 VAL A N 1
ATOM 2570 C CA . VAL A 1 339 ? 11.280 -10.539 -22.385 1.00 94.00 339 VAL A CA 1
ATOM 2571 C C . VAL A 1 339 ? 11.832 -11.039 -23.722 1.00 94.00 339 VAL A C 1
ATOM 2573 O O . VAL A 1 339 ? 13.020 -11.341 -23.827 1.00 94.00 339 VAL A O 1
ATOM 2576 N N . ARG A 1 340 ? 11.008 -11.097 -24.780 1.00 92.19 340 ARG A N 1
ATOM 2577 C CA . ARG A 1 340 ? 11.484 -11.490 -26.121 1.00 92.19 340 ARG A CA 1
ATOM 2578 C C . ARG A 1 340 ? 12.535 -10.527 -26.669 1.00 92.19 340 ARG A C 1
ATOM 2580 O O . ARG A 1 340 ? 13.527 -10.989 -27.225 1.00 92.19 340 ARG A O 1
ATOM 2587 N N . GLY A 1 341 ? 12.330 -9.220 -26.507 1.00 90.50 341 GLY A N 1
ATOM 2588 C CA . GLY A 1 341 ? 13.306 -8.207 -26.908 1.00 90.50 341 GLY A CA 1
ATOM 2589 C C . GLY A 1 341 ? 14.624 -8.365 -26.150 1.00 90.50 341 GLY A C 1
ATOM 2590 O O . GLY A 1 341 ? 15.691 -8.395 -26.765 1.00 90.50 341 GLY A O 1
ATOM 2591 N N . MET A 1 342 ? 14.542 -8.558 -24.833 1.00 91.88 342 MET A N 1
ATOM 2592 C CA . MET A 1 342 ? 15.699 -8.720 -23.958 1.00 91.88 342 MET A CA 1
ATOM 2593 C C . MET A 1 342 ? 16.533 -9.956 -24.311 1.00 91.88 342 MET A C 1
ATOM 2595 O O . MET A 1 342 ? 17.747 -9.854 -24.361 1.00 91.88 342 MET A O 1
ATOM 2599 N N . LYS A 1 343 ? 15.938 -11.087 -24.715 1.00 90.19 343 LYS A N 1
ATOM 2600 C CA . LYS A 1 343 ? 16.697 -12.285 -25.156 1.00 90.19 343 LYS A CA 1
ATOM 2601 C C . LYS A 1 343 ? 17.690 -12.035 -26.304 1.00 90.19 343 LYS A C 1
ATOM 2603 O O . LYS A 1 343 ? 18.626 -12.815 -26.493 1.00 90.19 343 LYS A O 1
ATOM 2608 N N . THR A 1 344 ? 17.489 -10.975 -27.088 1.00 87.12 344 THR A N 1
ATOM 2609 C CA . THR A 1 344 ? 18.385 -10.601 -28.198 1.00 87.12 344 THR A CA 1
ATOM 2610 C C . THR A 1 344 ? 19.565 -9.729 -27.772 1.00 87.12 344 THR A C 1
ATOM 2612 O O . THR A 1 344 ? 20.498 -9.550 -28.555 1.00 87.12 344 THR A O 1
ATOM 2615 N N . PHE A 1 345 ? 19.532 -9.209 -26.545 1.00 87.38 345 PHE A N 1
ATOM 2616 C CA . PHE A 1 345 ? 20.571 -8.365 -25.981 1.00 87.38 345 PHE A CA 1
ATOM 2617 C C . PHE A 1 345 ? 21.851 -9.164 -25.745 1.00 87.38 345 PHE A C 1
ATOM 2619 O O . PHE A 1 345 ? 21.817 -10.330 -25.336 1.00 87.38 345 PHE A O 1
ATOM 2626 N N . ARG A 1 346 ? 22.989 -8.529 -26.014 1.00 87.50 346 ARG A N 1
ATOM 2627 C CA . ARG A 1 346 ? 24.322 -9.055 -25.727 1.00 87.50 346 ARG A CA 1
ATOM 2628 C C . ARG A 1 346 ? 25.206 -7.936 -25.199 1.00 87.50 346 ARG A C 1
ATOM 2630 O O . ARG A 1 346 ? 25.171 -6.819 -25.718 1.00 87.50 346 ARG A O 1
ATOM 2637 N N . TRP A 1 347 ? 26.023 -8.249 -24.204 1.00 89.75 347 TRP A N 1
ATOM 2638 C CA . TRP A 1 347 ? 27.058 -7.360 -23.698 1.00 89.75 347 TRP A CA 1
ATOM 2639 C C . TRP A 1 347 ? 28.400 -7.757 -24.302 1.00 89.75 347 TRP A C 1
ATOM 2641 O O . TRP A 1 347 ? 28.840 -8.897 -24.169 1.00 89.75 347 TRP A O 1
ATOM 2651 N N . LYS A 1 348 ? 29.061 -6.825 -24.985 1.00 91.12 348 LYS A N 1
ATOM 2652 C CA . LYS A 1 348 ? 30.425 -7.025 -25.472 1.00 91.12 348 LYS A CA 1
ATOM 2653 C C . LYS A 1 348 ? 31.379 -6.293 -24.550 1.00 91.12 348 LYS A C 1
ATOM 2655 O O . LYS A 1 348 ? 31.376 -5.066 -24.535 1.00 91.12 348 LYS A O 1
ATOM 2660 N N . PHE A 1 349 ? 32.195 -7.057 -23.835 1.00 91.00 349 PHE A N 1
ATOM 2661 C CA . PHE A 1 349 ? 33.250 -6.516 -22.987 1.00 91.00 349 PHE A CA 1
ATOM 2662 C C . PHE A 1 349 ? 34.314 -5.786 -23.804 1.00 91.00 349 PHE A C 1
ATOM 2664 O O . PHE A 1 349 ? 34.606 -6.167 -24.945 1.00 91.00 349 PHE A O 1
ATOM 2671 N N . ASP A 1 350 ? 34.896 -4.758 -23.198 1.00 89.81 350 ASP A N 1
ATOM 2672 C CA . ASP A 1 350 ? 36.052 -4.065 -23.753 1.00 89.81 350 ASP A CA 1
ATOM 2673 C C . ASP A 1 350 ? 37.300 -4.954 -23.707 1.00 89.81 350 ASP A C 1
ATOM 2675 O O . ASP A 1 350 ? 37.453 -5.822 -22.841 1.00 89.81 350 ASP A O 1
ATOM 2679 N N . GLU A 1 351 ? 38.207 -4.745 -24.660 1.00 84.38 351 GLU A N 1
ATOM 2680 C CA . GLU A 1 351 ? 39.464 -5.501 -24.738 1.00 84.38 351 GLU A CA 1
ATOM 2681 C C . GLU A 1 351 ? 40.402 -5.165 -23.572 1.00 84.38 351 GLU A C 1
ATOM 2683 O O . GLU A 1 351 ? 41.122 -6.035 -23.085 1.00 84.38 351 GLU A O 1
ATOM 2688 N N . VAL A 1 352 ? 40.347 -3.919 -23.097 1.00 84.81 352 VAL A N 1
ATOM 2689 C CA . VAL A 1 352 ? 41.077 -3.434 -21.926 1.00 84.81 352 VAL A CA 1
ATOM 2690 C C . VAL A 1 352 ? 40.061 -3.134 -20.834 1.00 84.81 352 VAL A C 1
ATOM 2692 O O . VAL A 1 352 ? 39.116 -2.387 -21.062 1.00 84.81 352 VAL A O 1
ATOM 2695 N N . GLN A 1 353 ? 40.250 -3.738 -19.663 1.00 85.62 353 GLN A N 1
ATOM 2696 C CA . GLN A 1 353 ? 39.401 -3.522 -18.494 1.00 85.62 353 GLN A CA 1
ATOM 2697 C C . GLN A 1 353 ? 40.059 -2.486 -17.587 1.00 85.62 353 GLN A C 1
ATOM 2699 O O . GLN A 1 353 ? 41.187 -2.688 -17.140 1.00 85.62 353 GLN A O 1
ATOM 2704 N N . GLU A 1 354 ? 39.363 -1.378 -17.341 1.00 75.44 354 GLU A N 1
ATOM 2705 C CA . GLU A 1 354 ? 39.868 -0.285 -16.498 1.00 75.44 354 GLU A CA 1
ATOM 2706 C C . GLU A 1 354 ? 39.861 -0.650 -15.008 1.00 75.44 354 GLU A C 1
ATOM 2708 O O . GLU A 1 354 ? 40.693 -0.159 -14.248 1.00 75.44 354 GLU A O 1
ATOM 2713 N N . GLU A 1 355 ? 38.963 -1.550 -14.599 1.00 76.88 355 GLU A N 1
ATOM 2714 C CA . GLU A 1 355 ? 38.791 -1.970 -13.209 1.00 76.88 355 GLU A CA 1
ATOM 2715 C C . GLU A 1 355 ? 39.406 -3.362 -12.966 1.00 76.88 355 GLU A C 1
ATOM 2717 O O . GLU A 1 355 ? 38.873 -4.378 -13.433 1.00 76.88 355 GLU A O 1
ATOM 2722 N N . PRO A 1 356 ? 40.527 -3.456 -12.222 1.00 75.25 356 PRO A N 1
ATOM 2723 C CA . PRO A 1 356 ? 41.120 -4.736 -11.859 1.00 75.25 356 PRO A CA 1
ATOM 2724 C C . PRO A 1 356 ? 40.157 -5.556 -10.994 1.00 75.25 356 PRO A C 1
ATOM 2726 O O . PRO A 1 356 ? 39.636 -5.066 -9.996 1.00 75.25 356 PRO A O 1
ATOM 2729 N N . GLY A 1 357 ? 39.956 -6.827 -11.348 1.00 83.06 357 GLY A N 1
ATOM 2730 C CA . GLY A 1 357 ? 39.097 -7.736 -10.583 1.00 83.06 357 GLY A CA 1
ATOM 2731 C C . GLY A 1 357 ? 37.608 -7.672 -10.932 1.00 83.06 357 GLY A C 1
ATOM 2732 O O . GLY A 1 357 ? 36.811 -8.251 -10.201 1.00 83.06 357 GLY A O 1
ATOM 2733 N N . CYS A 1 358 ? 37.223 -7.020 -12.035 1.00 87.44 358 CYS A N 1
ATOM 2734 C CA . CYS A 1 358 ? 35.850 -7.073 -12.535 1.00 87.44 358 CYS A CA 1
ATOM 2735 C C . CYS A 1 358 ? 35.405 -8.509 -12.885 1.00 87.44 358 CYS A C 1
ATOM 2737 O O . CYS A 1 358 ? 36.215 -9.380 -13.213 1.00 87.44 358 CYS A O 1
ATOM 2739 N N . THR A 1 359 ? 34.095 -8.753 -12.856 1.00 89.56 359 THR A N 1
ATOM 2740 C CA . THR A 1 359 ? 33.478 -10.035 -13.224 1.00 89.56 359 THR A CA 1
ATOM 2741 C C . THR A 1 359 ? 32.701 -9.938 -14.537 1.00 89.56 359 THR A C 1
ATOM 2743 O O . THR A 1 359 ? 32.028 -8.945 -14.817 1.00 89.56 359 THR A O 1
ATOM 2746 N N . ARG A 1 360 ? 32.751 -11.009 -15.341 1.00 89.56 360 ARG A N 1
ATOM 2747 C CA . ARG A 1 360 ? 31.902 -11.199 -16.535 1.00 89.56 360 ARG A CA 1
ATOM 2748 C C . ARG A 1 360 ? 30.572 -11.885 -16.234 1.00 89.56 360 ARG A C 1
ATOM 2750 O O . ARG A 1 360 ? 29.722 -11.999 -17.113 1.00 89.56 360 ARG A O 1
ATOM 2757 N N . THR A 1 361 ? 30.395 -12.329 -14.994 1.00 88.69 361 THR A N 1
ATOM 2758 C CA . THR A 1 361 ? 29.153 -12.910 -14.489 1.00 88.69 361 THR A CA 1
ATOM 2759 C C . THR A 1 361 ? 28.510 -11.943 -13.508 1.00 88.69 361 THR A C 1
ATOM 2761 O O . THR A 1 361 ? 29.160 -11.512 -12.556 1.00 88.69 361 THR A O 1
ATOM 2764 N N . LYS A 1 362 ? 27.228 -11.640 -13.705 1.00 84.81 362 LYS A N 1
ATOM 2765 C CA . LYS A 1 362 ? 26.423 -10.825 -12.795 1.00 84.81 362 LYS A CA 1
ATOM 2766 C C . LYS A 1 362 ? 25.131 -11.562 -12.480 1.00 84.81 362 LYS A C 1
ATOM 2768 O O . LYS A 1 362 ? 24.306 -11.729 -13.367 1.00 84.81 362 LYS A O 1
ATOM 2773 N N . LYS A 1 363 ? 24.979 -11.996 -11.226 1.00 80.81 363 LYS A N 1
ATOM 2774 C CA . LYS A 1 363 ? 23.780 -12.696 -10.719 1.00 80.81 363 LYS A CA 1
ATOM 2775 C C . LYS A 1 363 ? 22.872 -11.807 -9.867 1.00 80.81 363 LYS A C 1
ATOM 2777 O O . LYS A 1 363 ? 21.866 -12.259 -9.334 1.00 80.81 363 LYS A O 1
ATOM 2782 N N . THR A 1 364 ? 23.255 -10.546 -9.697 1.00 69.00 364 THR A N 1
ATOM 2783 C CA . THR A 1 364 ? 22.462 -9.513 -9.035 1.00 69.00 364 THR A CA 1
ATOM 2784 C C . THR A 1 364 ? 21.720 -8.690 -10.071 1.00 69.00 364 THR A C 1
ATOM 2786 O O . THR A 1 364 ? 22.008 -7.503 -10.236 1.00 69.00 364 THR A O 1
ATOM 2789 N N . ALA A 1 365 ? 20.818 -9.360 -10.800 1.00 77.19 365 ALA A N 1
ATOM 2790 C CA . ALA A 1 365 ? 19.774 -8.815 -11.663 1.00 77.19 365 ALA A CA 1
ATOM 2791 C C . ALA A 1 365 ? 20.012 -7.349 -12.056 1.00 77.19 365 ALA A C 1
ATOM 2793 O O . ALA A 1 365 ? 19.566 -6.418 -11.380 1.00 77.19 365 ALA A O 1
ATOM 2794 N N . MET A 1 366 ? 20.738 -7.127 -13.153 1.00 85.50 366 MET A N 1
ATOM 2795 C CA . MET A 1 366 ? 20.841 -5.801 -13.747 1.00 85.50 366 MET A CA 1
ATOM 2796 C C . MET A 1 366 ? 19.433 -5.322 -14.107 1.00 85.50 366 MET A C 1
ATOM 2798 O O . MET A 1 366 ? 18.705 -6.005 -14.827 1.00 85.50 366 MET A O 1
ATOM 2802 N N . ILE A 1 367 ? 19.053 -4.158 -13.587 1.00 90.81 367 ILE A N 1
ATOM 2803 C CA . ILE A 1 367 ? 17.708 -3.616 -13.768 1.00 90.81 367 ILE A CA 1
ATOM 2804 C C . ILE A 1 367 ? 17.620 -2.929 -15.124 1.00 90.81 367 ILE A C 1
ATOM 2806 O O . ILE A 1 367 ? 18.418 -2.040 -15.424 1.00 90.81 367 ILE A O 1
ATOM 2810 N N . TYR A 1 368 ? 16.645 -3.336 -15.932 1.00 90.00 368 TYR A N 1
ATOM 2811 C CA . TYR A 1 368 ? 16.411 -2.782 -17.257 1.00 90.00 368 TYR A CA 1
ATOM 2812 C C . TYR A 1 368 ? 14.934 -2.408 -17.445 1.00 90.00 368 TYR A C 1
ATOM 2814 O O . TYR A 1 368 ? 14.089 -3.302 -17.564 1.00 90.00 368 TYR A O 1
ATOM 2822 N N . PRO A 1 369 ? 14.599 -1.108 -17.483 1.00 91.81 369 PRO A N 1
ATOM 2823 C CA . PRO A 1 369 ? 13.253 -0.654 -17.791 1.00 91.81 369 PRO A CA 1
ATOM 2824 C C . PRO A 1 369 ? 13.007 -0.609 -19.306 1.00 91.81 369 PRO A C 1
ATOM 2826 O O . PRO A 1 369 ? 13.839 -0.144 -20.085 1.00 91.81 369 PRO A O 1
ATOM 2829 N N . PHE A 1 370 ? 11.833 -1.063 -19.729 1.00 92.38 370 PHE A N 1
ATOM 2830 C CA . PHE A 1 370 ? 11.295 -0.870 -21.071 1.00 92.38 370 PHE A CA 1
ATOM 2831 C C . PHE A 1 370 ? 10.076 0.028 -21.012 1.00 92.38 370 PHE A C 1
ATOM 2833 O O . PHE A 1 370 ? 9.099 -0.325 -20.363 1.00 92.38 370 PHE A O 1
ATOM 2840 N N . GLU A 1 371 ? 10.105 1.127 -21.752 1.00 91.75 371 GLU A N 1
ATOM 2841 C CA . GLU A 1 371 ? 8.970 2.032 -21.905 1.00 91.75 371 GLU A CA 1
ATOM 2842 C C . GLU A 1 371 ? 8.263 1.807 -23.242 1.00 91.75 371 GLU A C 1
ATOM 2844 O O . GLU A 1 371 ? 8.899 1.641 -24.287 1.00 91.75 371 GLU A O 1
ATOM 2849 N N . TYR A 1 372 ? 6.937 1.869 -23.220 1.00 90.50 372 TYR A N 1
ATOM 2850 C CA . TYR A 1 372 ? 6.078 1.741 -24.390 1.00 90.50 372 TYR A CA 1
ATOM 2851 C C . TYR A 1 372 ? 5.370 3.068 -24.650 1.00 90.50 372 TYR A C 1
ATOM 2853 O O . TYR A 1 372 ? 4.217 3.275 -24.278 1.00 90.50 372 TYR A O 1
ATOM 2861 N N . VAL A 1 373 ? 6.095 3.969 -25.311 1.00 86.69 373 VAL A N 1
ATOM 2862 C CA . VAL A 1 373 ? 5.623 5.300 -25.715 1.00 86.69 373 VAL A CA 1
ATOM 2863 C C . VAL A 1 373 ? 4.936 5.211 -27.077 1.00 86.69 373 VAL A C 1
ATOM 2865 O O . VAL A 1 373 ? 5.477 4.594 -27.999 1.00 86.69 373 VAL A O 1
ATOM 2868 N N . MET A 1 374 ? 3.774 5.842 -27.225 1.00 82.31 374 MET A N 1
ATOM 2869 C CA . MET A 1 374 ? 3.140 6.013 -28.533 1.00 82.31 374 MET A CA 1
ATOM 2870 C C . MET A 1 374 ? 3.745 7.212 -29.255 1.00 82.31 374 MET A C 1
ATOM 2872 O O . MET A 1 374 ? 3.877 8.293 -28.680 1.00 82.31 374 MET A O 1
ATOM 2876 N N . ARG A 1 375 ? 4.147 6.994 -30.507 1.00 70.88 375 ARG A N 1
ATOM 2877 C CA . ARG A 1 375 ? 4.825 7.982 -31.346 1.00 70.88 375 ARG A CA 1
ATOM 2878 C C . ARG A 1 375 ? 3.964 8.402 -32.514 1.00 70.88 375 ARG A C 1
ATOM 2880 O O . ARG A 1 375 ? 3.280 7.508 -33.060 1.00 70.88 375 ARG A O 1
#

Radius of gyration: 27.66 Å; Cα contacts (8 Å, |Δi|>4): 587; chains: 1; bounding box: 73×40×101 Å

pLDDT: mean 89.56, std 12.01, range [32.84, 98.5]

Secondary structure (DSSP, 8-state):
-----------PPPTTHHHHHHHHHHH--HHHHHHHHHHHHHHHHH-TTSTTHHHHHHHHHHHHHTTT-GGGGHHHHHHHHT-SSPPSS-HHHHHHHHHHHHHHTSTT-HHHHHHHHHHHHHTTTSPP-HHHHHHHHHHHHHHTTSS-HHHHHHHHHHHHHHHGGGTTTSHHHHHHHHHHHHHHHHHHH--HHHHHHHHHHHHHHHHHTTSTTTTTTTHHHHHHHHHHHHHHHHHHHSBS--TT-----B-GGG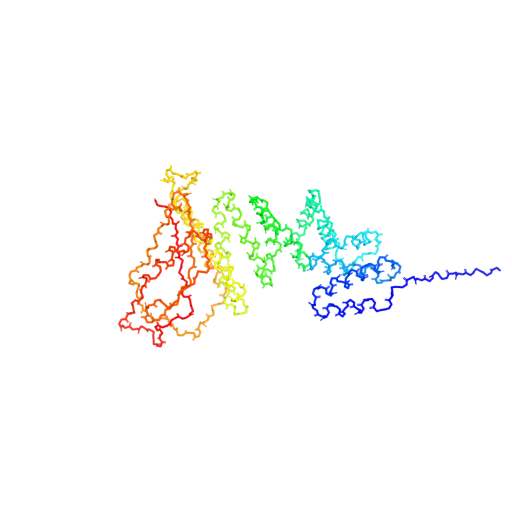SHHHHHHHHHHHHHHHHTSPPPPP-SPPBPPEEEES---PPPPHHHHHHT--EEEEEEEEEETTEEEEEEEEEEESTTTSHHHHHHHHTT-EEEE-SS-SSTT-BSEEEEEEEEEEEE---

InterPro domains:
  IPR037682 TonB, C-terminal [PF03544] (292-354)
  IPR037682 TonB, C-terminal [PS52015] (281-375)

Solvent-accessible surface area (backbone atoms only — not comparable to full-atom values): 19916 Å² total; per-residue (Å²): 136,83,83,79,79,76,76,76,79,69,51,66,60,66,87,56,48,70,58,53,34,52,51,27,56,72,67,69,43,67,68,54,29,43,54,34,22,53,51,37,20,54,44,17,68,76,17,71,72,22,92,55,16,58,53,40,14,49,52,18,27,50,54,19,43,71,68,78,43,19,39,76,17,38,68,30,46,52,54,51,72,74,47,90,68,76,57,97,60,55,68,69,59,50,50,44,53,40,34,46,11,48,34,60,57,43,85,79,40,66,69,42,49,53,53,30,52,52,48,50,62,76,44,28,88,43,86,76,43,76,62,53,53,46,46,38,50,63,62,25,56,64,37,67,77,53,92,50,30,66,58,26,19,53,40,18,40,48,36,19,60,30,31,53,89,47,29,89,83,42,49,64,64,23,50,51,23,43,50,49,13,31,52,23,42,29,72,66,68,65,47,68,68,28,45,43,53,31,34,43,48,24,22,43,40,55,29,52,39,54,40,76,88,37,34,68,81,42,43,58,56,28,33,41,32,43,12,46,32,41,17,47,52,18,44,53,45,11,50,47,85,50,97,70,41,99,59,86,37,87,14,46,81,76,46,48,68,59,49,53,53,37,50,54,50,18,51,53,51,31,64,75,35,77,82,68,80,73,90,65,64,52,71,54,57,59,48,74,47,58,76,60,66,50,61,80,49,70,70,40,59,60,63,60,56,48,14,11,29,26,32,29,35,20,32,46,79,31,37,70,74,46,80,44,82,58,24,42,32,55,71,84,66,49,45,70,37,46,55,60,16,48,74,62,33,31,45,44,67,48,96,73,68,92,59,87,75,44,30,60,58,41,85,77,43,50,77,46,78,45,69,40,57,52,126

Nearest PDB structures (foldseek):
  6igx-assembly2_D  TM=4.304E-01  e=1.844E+00  Homo sapiens
  8rsv-assembly1_A  TM=4.166E-01  e=3.041E+00  Bacillus phage phi3T
  8rsu-assembly1_A  TM=4.371E-01  e=3.817E+00  Bacillus phage phi3T
  8rtc-assembly1_A  TM=3.458E-01  e=4.791E+00  Bacillus phage phi3T